Protein AF-A0A418W987-F1 (afdb_monomer_lite)

pLDDT: mean 73.94, std 22.17, range [19.48, 96.06]

Organism: NCBI:txid2320859

Foldseek 3Di:
DLVVVVVVCVVVVAQEFEAEADLVLCDVVVVQVSLCVRQVFDDPPDALVSSLCSRQNDDPPGAAGEYEYEACVSNLDPVSLCRVVSNLVVNVFSYWYKYWHQFDRPDDCVVLVVQVLKDWQALLNQQDDLVRLPVVDDPDDDPLLVVLSSLQSVLCRSVQVSSVVVVVVVVVVDGSNVCSVVDALPPPSNLVVLVVQLVQADPLLSVLLLLCLLPQFQDQVLSCLLPVDRRVVSLVSNVRRGSQWDQDPNGIDGRNSSSRSSPVVSCVVDVPSLLSSLQSQLVVCVVVVVLLSNLVSCVVSVNLQVSLVSCLVCVLVLVVDPPSLVSLLVSLVSGDPVSCLALSNLLSNLVSCLVVLNLVVSCVSLVDPVSNPHDQDPLSSLVSVLSSCLSVLVLVCVVVSVVVSLVVVVVVPPRDDPSVNCCVVPPVVVVSVVVNVVVVVVVPDDPPDDDDDDDDDDDDDDDDPPPDPDPPDPPDDDDDDDDDDDDDDDDDDDDDDDDDDDDTDDRTTIITRHDDD

Radius of gyration: 32.44 Å; chains: 1; bounding box: 86×60×90 Å

Sequence (517 aa):
MLGDARAALEMQGVPLAFLACEPDCADPEIFAERLRLATGAAPVPITPESVIAGLCGTGPNRQTAYLLIDDFHHADHKSQRQLIVESFHRANGSIRVLATARHRFRCGMGSLLIDGKMEEIGLAELAFTPSEARAQFPATLRPDEEKALDSIIRRADGWGAALAVVKRRLARGERLSEIAGAYSSTMREFTAYFEDALALVPPEMAELLLTIAPLEILAPDLVEAVTGRQAEFSLMRAVDACPFVTFDKGIFSIHPLFRTYLAAVARHRDPQMVDLVLLTAADWHESRHDWIAAASCRLRAGHGEAAARLLCRHADEIFAREGKSESLISMIQQLAPIISRSPENLFWISRSVVFHGDFGRAARLIDDPDTVSGGASPLRMQLINILLAFGFEEFDRVRQEGARWLVEAEDAAPSIGPRLRSHWRCRAWPSLIRSGRQRRSISHAPRRRRTTANISAPGSPSSPPCNRWKPACRWMPCASSSTFCRKSIQAPPSGRPSNSCGRPVSTTTVLSIGRQG

Structure (mmCIF, N/CA/C/O backbone):
data_AF-A0A418W987-F1
#
_entry.id   AF-A0A418W987-F1
#
loop_
_atom_site.group_PDB
_atom_site.id
_atom_site.type_symbol
_atom_site.label_atom_id
_atom_site.label_alt_id
_atom_site.label_comp_id
_atom_site.label_asym_id
_atom_site.label_entity_id
_atom_site.label_seq_id
_atom_site.pdbx_PDB_ins_code
_atom_site.Cartn_x
_atom_site.Cartn_y
_atom_site.Cartn_z
_atom_site.occupancy
_atom_site.B_iso_or_equiv
_atom_site.auth_seq_id
_atom_site.auth_comp_id
_atom_site.auth_asym_id
_atom_site.auth_atom_id
_atom_site.pdbx_PDB_model_num
ATOM 1 N N . MET A 1 1 ? 0.180 4.203 20.545 1.00 59.69 1 MET A N 1
ATOM 2 C CA . MET A 1 1 ? -0.821 5.262 20.291 1.00 59.69 1 MET A CA 1
ATOM 3 C C . MET A 1 1 ? -1.880 5.314 21.386 1.00 59.69 1 MET A C 1
ATOM 5 O O . MET A 1 1 ? -1.773 6.209 22.210 1.00 59.69 1 MET A O 1
ATOM 9 N N . LEU A 1 2 ? -2.835 4.373 21.485 1.00 74.00 2 LEU A N 1
ATOM 10 C CA . LEU A 1 2 ? -3.834 4.408 22.572 1.00 74.00 2 LEU A CA 1
ATOM 11 C C . LEU A 1 2 ? -3.217 4.327 23.975 1.00 74.00 2 LEU A C 1
ATOM 13 O O . LEU A 1 2 ? -3.641 5.050 24.867 1.00 74.00 2 LEU A O 1
ATOM 17 N N . GLY A 1 3 ? -2.177 3.508 24.160 1.00 72.94 3 GLY A N 1
ATOM 18 C CA . GLY A 1 3 ? -1.450 3.438 25.433 1.00 72.94 3 GLY A CA 1
ATOM 19 C C . GLY A 1 3 ? -0.751 4.749 25.822 1.00 72.94 3 GLY A C 1
ATOM 20 O O . GLY A 1 3 ? -0.719 5.098 26.997 1.00 72.94 3 GLY A O 1
ATOM 21 N N . ASP A 1 4 ? -0.243 5.507 24.847 1.00 72.62 4 ASP A N 1
ATOM 22 C CA . ASP A 1 4 ? 0.410 6.799 25.099 1.00 72.62 4 ASP A CA 1
ATOM 23 C C . ASP A 1 4 ? -0.632 7.887 25.398 1.00 72.62 4 ASP A C 1
ATOM 25 O O . ASP A 1 4 ? -0.448 8.685 26.314 1.00 72.62 4 ASP A O 1
ATOM 29 N N . ALA A 1 5 ? -1.761 7.876 24.677 1.00 76.62 5 ALA A N 1
ATOM 30 C CA . ALA A 1 5 ? -2.906 8.741 24.958 1.00 76.62 5 ALA A CA 1
ATOM 31 C C . ALA A 1 5 ? -3.478 8.466 26.356 1.00 76.62 5 ALA A C 1
ATOM 33 O O . ALA A 1 5 ? -3.727 9.401 27.112 1.00 76.62 5 ALA A O 1
ATOM 34 N N . ARG A 1 6 ? -3.608 7.187 26.726 1.00 83.50 6 ARG A N 1
ATOM 35 C CA . ARG A 1 6 ? -3.996 6.754 28.069 1.00 83.50 6 ARG A CA 1
ATOM 36 C C . ARG A 1 6 ? -3.052 7.322 29.125 1.00 83.50 6 ARG A C 1
ATOM 38 O O . ARG A 1 6 ? -3.522 7.987 30.038 1.00 83.50 6 ARG A O 1
ATOM 45 N N . ALA A 1 7 ? -1.742 7.125 28.974 1.00 83.06 7 ALA A N 1
ATOM 46 C CA . ALA A 1 7 ? -0.759 7.631 29.930 1.00 83.06 7 ALA A CA 1
ATOM 47 C C . ALA A 1 7 ? -0.788 9.168 30.040 1.00 83.06 7 ALA A C 1
ATOM 49 O O . ALA A 1 7 ? -0.696 9.715 31.136 1.00 83.06 7 ALA A O 1
ATOM 50 N N . ALA A 1 8 ? -0.951 9.879 28.920 1.00 83.56 8 ALA A N 1
ATOM 51 C CA . ALA A 1 8 ? -1.064 11.336 28.911 1.00 83.56 8 ALA A CA 1
ATOM 52 C C . ALA A 1 8 ? -2.325 11.836 29.636 1.00 83.56 8 ALA A C 1
ATOM 54 O O . ALA A 1 8 ? -2.242 12.784 30.415 1.00 83.56 8 ALA A O 1
ATOM 55 N N . LEU A 1 9 ? -3.472 11.189 29.411 1.00 84.19 9 LEU A N 1
ATOM 56 C CA . LEU A 1 9 ? -4.738 11.518 30.072 1.00 84.19 9 LEU A CA 1
ATOM 57 C C . LEU A 1 9 ? -4.713 11.164 31.568 1.00 84.19 9 LEU A C 1
ATOM 59 O O . LEU A 1 9 ? -5.177 11.959 32.385 1.00 84.19 9 LEU A O 1
ATOM 63 N N . GLU A 1 10 ? -4.106 10.029 31.936 1.00 83.69 10 GLU A N 1
ATOM 64 C CA . GLU A 1 10 ? -3.869 9.633 33.333 1.00 83.69 10 GLU A CA 1
ATOM 65 C C . GLU A 1 10 ? -3.004 10.674 34.061 1.00 83.69 10 GLU A C 1
ATOM 67 O O . GLU A 1 10 ? -3.353 11.100 35.160 1.00 83.69 10 GLU A O 1
ATOM 72 N N . MET A 1 11 ? -1.922 11.158 33.436 1.00 84.94 11 MET A N 1
ATOM 73 C CA . MET A 1 11 ? -1.076 12.217 34.012 1.00 84.94 11 MET A CA 1
ATOM 74 C C . MET A 1 11 ? -1.814 13.550 34.200 1.00 84.94 11 MET A C 1
ATOM 76 O O . MET A 1 11 ? -1.466 14.320 35.093 1.00 84.94 11 MET A O 1
ATOM 80 N N . GLN A 1 12 ? -2.820 13.835 33.372 1.00 83.88 12 GLN A N 1
ATOM 81 C CA . GLN A 1 12 ? -3.659 15.031 33.487 1.00 83.88 12 GLN A CA 1
ATOM 82 C C . GLN A 1 12 ? -4.792 14.872 34.516 1.00 83.88 12 GLN A C 1
ATOM 84 O O . GLN A 1 12 ? -5.531 15.826 34.751 1.00 83.88 12 GLN A O 1
ATOM 89 N N . GLY A 1 13 ? -4.937 13.691 35.132 1.00 81.69 13 GLY A N 1
ATOM 90 C CA . GLY A 1 13 ? -5.984 13.405 36.116 1.00 81.69 13 GLY A CA 1
ATOM 91 C C . GLY A 1 13 ? -7.393 13.366 35.522 1.00 81.69 13 GLY A C 1
ATOM 92 O O . GLY A 1 13 ? -8.368 13.553 36.247 1.00 81.69 13 GLY A O 1
ATOM 93 N N . VAL A 1 14 ? -7.511 13.160 34.209 1.00 84.00 14 VAL A N 1
ATOM 94 C CA . VAL A 1 14 ? -8.800 13.137 33.517 1.00 84.00 14 VAL A CA 1
ATOM 95 C C . VAL A 1 14 ? -9.471 11.774 33.729 1.00 84.00 14 VAL A C 1
ATOM 97 O O . VAL A 1 14 ? -8.804 10.752 33.544 1.00 84.00 14 VAL A O 1
ATOM 100 N N . PRO A 1 15 ? -10.775 11.713 34.068 1.00 86.56 15 PRO A N 1
ATOM 101 C CA . PRO A 1 15 ? -11.489 10.444 34.180 1.00 86.56 15 PRO A CA 1
ATOM 102 C C . PRO A 1 15 ? -11.415 9.659 32.868 1.00 86.56 15 PRO A C 1
ATOM 104 O O . PRO A 1 15 ? -11.775 10.182 31.809 1.00 86.56 15 PRO A O 1
ATOM 107 N N . LEU A 1 16 ? -10.958 8.407 32.919 1.00 89.94 16 LEU A N 1
ATOM 108 C CA . LEU A 1 16 ? -10.893 7.563 31.732 1.00 89.94 16 LEU A CA 1
ATOM 109 C C . LEU A 1 16 ? -11.170 6.093 32.022 1.00 89.94 16 LEU A C 1
ATOM 111 O O . LEU A 1 16 ? -10.827 5.585 33.087 1.00 89.94 16 LEU A O 1
ATOM 115 N N . ALA A 1 17 ? -11.732 5.411 31.028 1.00 91.75 17 ALA A N 1
ATOM 116 C CA . ALA A 1 17 ? -11.807 3.959 30.961 1.00 91.75 17 ALA A CA 1
ATOM 117 C C . ALA A 1 17 ? -11.057 3.456 29.731 1.00 91.75 17 ALA A C 1
ATOM 119 O O . ALA A 1 17 ? -11.081 4.084 28.671 1.00 91.75 17 ALA A O 1
ATOM 120 N N . PHE A 1 18 ? -10.432 2.291 29.871 1.00 92.00 18 PHE A N 1
ATOM 121 C CA . PHE A 1 18 ? -9.759 1.599 28.782 1.00 92.00 18 PHE A CA 1
ATOM 122 C C . PHE A 1 18 ? -10.374 0.212 28.595 1.00 92.00 18 PHE A C 1
ATOM 124 O O . PHE A 1 18 ? -10.369 -0.597 29.522 1.00 92.00 18 PHE A O 1
ATOM 131 N N . LEU A 1 19 ? -10.881 -0.052 27.396 1.00 92.69 19 LEU A N 1
ATOM 132 C CA . LEU A 1 19 ? -11.475 -1.317 26.988 1.00 92.69 19 LEU A CA 1
ATOM 133 C C . LEU A 1 19 ? -10.645 -1.909 25.849 1.00 92.69 19 LEU A C 1
ATOM 135 O O . LEU A 1 19 ? -10.651 -1.368 24.750 1.00 92.69 19 LEU A O 1
ATOM 139 N N . ALA A 1 20 ? -9.963 -3.025 26.093 1.00 92.25 20 ALA A N 1
ATOM 140 C CA . ALA A 1 20 ? -9.374 -3.827 25.024 1.00 92.25 20 ALA A CA 1
ATOM 141 C C . ALA A 1 20 ? -10.408 -4.846 24.535 1.00 92.25 20 ALA A C 1
ATOM 143 O O . ALA A 1 20 ? -10.941 -5.616 25.338 1.00 92.25 20 ALA A O 1
ATOM 144 N N . CYS A 1 21 ? -10.711 -4.836 23.238 1.00 91.06 21 CYS A N 1
ATOM 145 C CA . CYS A 1 21 ? -11.586 -5.830 22.635 1.00 91.06 21 CYS A CA 1
ATOM 146 C C . CYS A 1 21 ? -10.761 -7.013 22.128 1.00 91.06 21 CYS A C 1
ATOM 148 O O . CYS A 1 21 ? -9.796 -6.843 21.392 1.00 91.06 21 CYS A O 1
ATOM 150 N N . GLU A 1 22 ? -11.178 -8.215 22.499 1.00 91.06 22 GLU A N 1
ATOM 151 C CA . GLU A 1 22 ? -10.603 -9.482 22.045 1.00 91.06 22 GLU A CA 1
ATOM 152 C C . GLU A 1 22 ? -11.622 -10.209 21.148 1.00 91.06 22 GLU A C 1
ATOM 154 O O . GLU A 1 22 ? -1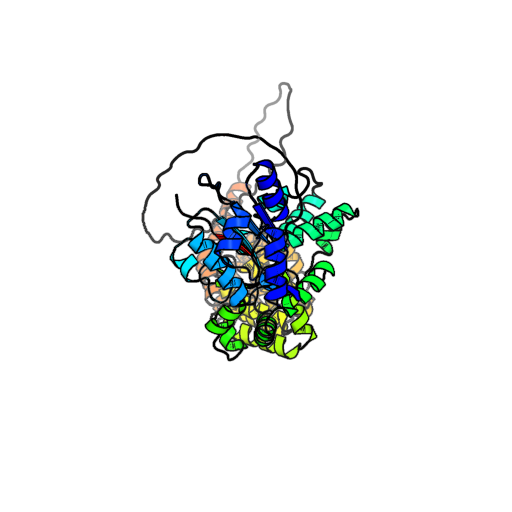2.792 -9.823 21.148 1.00 91.06 22 GLU A O 1
ATOM 159 N N . PRO A 1 23 ? -11.236 -11.237 20.367 1.00 88.62 23 PRO A N 1
ATOM 160 C CA . PRO A 1 23 ? -12.145 -11.907 19.426 1.00 88.62 23 PRO A CA 1
ATOM 161 C C . PRO A 1 23 ? -13.469 -12.424 20.018 1.00 88.62 23 PRO A C 1
ATOM 163 O O . PRO A 1 23 ? -14.472 -12.503 19.315 1.00 88.62 23 PRO A O 1
ATOM 166 N N . ASP A 1 24 ? -13.495 -12.755 21.304 1.00 92.12 24 ASP A N 1
ATOM 167 C CA . ASP A 1 24 ? -14.680 -13.165 22.065 1.00 92.12 24 ASP A CA 1
ATOM 168 C C . ASP A 1 24 ? -15.624 -11.996 22.427 1.00 92.12 24 ASP A C 1
ATOM 170 O O . ASP A 1 24 ? -16.787 -12.236 22.736 1.00 92.12 24 ASP A O 1
ATOM 174 N N . CYS A 1 25 ? -15.202 -10.729 22.291 1.00 91.44 25 CYS A N 1
ATOM 175 C CA . CYS A 1 25 ? -16.099 -9.561 22.330 1.00 91.44 25 CYS A CA 1
ATOM 176 C C . CYS A 1 25 ? -17.125 -9.534 21.180 1.00 91.44 25 CYS A C 1
ATOM 178 O O . CYS A 1 25 ? -18.000 -8.659 21.159 1.00 91.44 25 CYS A O 1
ATOM 180 N N . ALA A 1 26 ? -17.038 -10.470 20.228 1.00 89.12 26 ALA A N 1
ATOM 181 C CA . ALA A 1 26 ? -18.109 -10.713 19.270 1.00 89.12 26 ALA A CA 1
ATOM 182 C C . ALA A 1 26 ? -19.426 -11.059 19.993 1.00 89.12 26 ALA A C 1
ATOM 184 O O . ALA A 1 26 ? -20.503 -10.654 19.546 1.00 89.12 26 ALA A O 1
ATOM 185 N N . ASP A 1 27 ? -19.335 -11.734 21.144 1.00 91.75 27 ASP A N 1
ATOM 186 C CA . ASP A 1 27 ? -20.462 -11.975 22.037 1.00 91.75 27 ASP A CA 1
ATOM 187 C C . ASP A 1 27 ? -20.871 -10.670 22.762 1.00 91.75 27 ASP A C 1
ATOM 189 O O . ASP A 1 27 ? -20.053 -10.068 23.475 1.00 91.75 27 ASP A O 1
ATOM 193 N N . PRO A 1 28 ? -22.127 -10.202 22.604 1.00 90.25 28 PRO A N 1
ATOM 194 C CA . PRO A 1 28 ? -22.618 -9.004 23.277 1.00 90.25 28 PRO A CA 1
ATOM 195 C C . PRO A 1 28 ? -22.528 -9.056 24.806 1.00 90.25 28 PRO A C 1
ATOM 197 O O . PRO A 1 28 ? -22.327 -8.008 25.421 1.00 90.25 28 PRO A O 1
ATOM 200 N N . GLU A 1 29 ? -22.668 -10.232 25.423 1.00 91.06 29 GLU A N 1
ATOM 201 C CA . GLU A 1 29 ? -22.621 -10.383 26.881 1.00 91.06 29 GLU A CA 1
ATOM 202 C C . GLU A 1 29 ? -21.194 -10.217 27.406 1.00 91.06 29 GLU A C 1
ATOM 204 O O . GLU A 1 29 ? -20.968 -9.478 28.368 1.00 91.06 29 GLU A O 1
ATOM 209 N N . ILE A 1 30 ? -20.214 -10.819 26.722 1.00 92.75 30 ILE A N 1
ATOM 210 C CA . ILE A 1 30 ? -18.788 -10.676 27.052 1.00 92.75 30 ILE A CA 1
ATOM 211 C C . ILE A 1 30 ? -18.346 -9.222 26.864 1.00 92.75 30 ILE A C 1
ATOM 213 O O . ILE A 1 30 ? -17.673 -8.653 27.729 1.00 92.75 30 ILE A O 1
ATOM 217 N N . PHE A 1 31 ? -18.746 -8.593 25.754 1.00 93.62 31 PHE A N 1
ATOM 218 C CA . PHE A 1 31 ? -18.456 -7.181 25.513 1.00 93.62 31 PHE A CA 1
ATOM 219 C C . PHE A 1 31 ? -19.050 -6.284 26.599 1.00 93.62 31 PHE A C 1
ATOM 221 O O . PHE A 1 31 ? -18.355 -5.405 27.114 1.00 93.62 31 PHE A O 1
ATOM 228 N N . ALA A 1 32 ? -20.319 -6.507 26.957 1.00 91.06 32 ALA A N 1
ATOM 229 C CA . ALA A 1 32 ? -20.969 -5.763 28.021 1.00 91.06 32 ALA A CA 1
ATOM 230 C C . ALA A 1 32 ? -20.181 -5.927 29.325 1.00 91.06 32 ALA A C 1
ATOM 232 O O . ALA A 1 32 ? -19.742 -4.931 29.891 1.00 91.06 32 ALA A O 1
ATOM 233 N N . GLU A 1 33 ? -19.896 -7.150 29.766 1.00 91.56 33 GLU A N 1
ATOM 234 C CA . GLU A 1 33 ? -19.175 -7.373 31.022 1.00 91.56 33 GLU A CA 1
ATOM 235 C C . GLU A 1 33 ? -17.791 -6.701 31.046 1.00 91.56 33 GLU A C 1
ATOM 237 O O . GLU A 1 33 ? -17.440 -6.034 32.023 1.00 91.56 33 GLU A O 1
ATOM 242 N N . ARG A 1 34 ? -17.024 -6.763 29.950 1.00 93.69 34 ARG A N 1
ATOM 243 C CA . ARG A 1 34 ? -15.744 -6.039 29.857 1.00 93.69 34 ARG A CA 1
ATOM 244 C C . ARG A 1 34 ? -15.925 -4.522 29.909 1.00 93.69 34 ARG A C 1
ATOM 246 O O . ARG A 1 34 ? -15.167 -3.844 30.604 1.00 93.69 34 ARG A O 1
ATOM 253 N N . LEU A 1 35 ? -16.934 -3.979 29.226 1.00 92.75 35 LEU A N 1
ATOM 254 C CA . LEU A 1 35 ? -17.268 -2.555 29.301 1.00 92.75 35 LEU A CA 1
ATOM 255 C C . LEU A 1 35 ? -17.673 -2.158 30.729 1.00 92.75 35 LEU A C 1
ATOM 257 O O . LEU A 1 35 ? -17.289 -1.085 31.197 1.00 92.75 35 LEU A O 1
ATOM 261 N N . ARG A 1 36 ? -18.388 -3.026 31.454 1.00 91.81 36 ARG A N 1
ATOM 262 C CA . ARG A 1 36 ? -18.759 -2.825 32.862 1.00 91.81 36 ARG A CA 1
ATOM 263 C C . ARG A 1 36 ? -17.530 -2.668 33.739 1.00 91.81 36 ARG A C 1
ATOM 265 O O . ARG A 1 36 ? -17.429 -1.697 34.482 1.00 91.81 36 ARG A O 1
ATOM 272 N N . LEU A 1 37 ? -16.600 -3.614 33.625 1.00 90.75 37 LEU A N 1
ATOM 273 C CA . LEU A 1 37 ? -15.364 -3.637 34.400 1.00 90.75 37 LEU A CA 1
ATOM 274 C C . LEU A 1 37 ? -14.477 -2.433 34.070 1.00 90.75 37 LEU A C 1
ATOM 276 O O . LEU A 1 37 ? -13.922 -1.824 34.979 1.00 90.75 37 LEU A O 1
ATOM 280 N N . ALA A 1 38 ? -14.393 -2.052 32.793 1.00 91.25 38 ALA A N 1
ATOM 281 C CA . ALA A 1 38 ? -13.611 -0.899 32.357 1.00 91.25 38 ALA A CA 1
ATOM 282 C C . ALA A 1 38 ? -14.186 0.436 32.860 1.00 91.25 38 ALA A C 1
ATOM 284 O O . ALA A 1 38 ? -13.427 1.340 33.199 1.00 91.25 38 ALA A O 1
ATOM 285 N N . THR A 1 39 ? -15.515 0.572 32.895 1.00 89.50 39 THR A N 1
ATOM 286 C CA . THR A 1 39 ? -16.204 1.831 33.237 1.00 89.50 39 THR A CA 1
ATOM 287 C C . THR A 1 39 ? -16.628 1.929 34.700 1.00 89.50 39 THR A C 1
ATOM 289 O O . THR A 1 39 ? -17.010 3.007 35.140 1.00 89.50 39 THR A O 1
ATOM 292 N N . GLY A 1 40 ? -16.612 0.828 35.454 1.00 85.88 40 GLY A N 1
ATOM 293 C CA . GLY A 1 40 ? -17.170 0.773 36.807 1.00 85.88 40 GLY A CA 1
ATOM 294 C C . GLY A 1 40 ? -18.703 0.838 36.853 1.00 85.88 40 GLY A C 1
ATOM 295 O O . GLY A 1 40 ? -19.269 1.170 37.895 1.00 85.88 40 GLY A O 1
ATOM 296 N N . ALA A 1 41 ? -19.397 0.551 35.745 1.00 84.31 41 ALA A N 1
ATOM 297 C CA . ALA A 1 41 ? -20.858 0.572 35.694 1.00 84.31 41 ALA A CA 1
ATOM 298 C C . ALA A 1 41 ? -21.478 -0.483 36.641 1.00 84.31 41 ALA A C 1
ATOM 300 O O . ALA A 1 41 ? -21.044 -1.634 36.691 1.00 84.31 41 ALA A O 1
ATOM 301 N N . ALA A 1 42 ? -22.502 -0.091 37.406 1.00 76.06 42 ALA A N 1
ATOM 302 C CA . ALA A 1 42 ? -23.074 -0.926 38.469 1.00 76.06 42 ALA A CA 1
ATOM 303 C C . ALA A 1 42 ? -24.275 -1.812 38.059 1.00 76.06 42 ALA A C 1
ATOM 305 O O . ALA A 1 42 ? -24.286 -2.975 38.462 1.00 76.06 42 ALA A O 1
ATOM 306 N N . PRO A 1 43 ? -25.295 -1.349 37.304 1.00 73.19 43 PRO A N 1
ATOM 307 C CA . PRO A 1 43 ? -26.416 -2.219 36.941 1.00 73.19 43 PRO A CA 1
ATOM 308 C C . PRO A 1 43 ? -26.070 -3.185 35.791 1.00 73.19 43 PRO A C 1
ATOM 310 O O . PRO A 1 43 ? -25.372 -2.828 34.841 1.00 73.19 43 PRO A O 1
ATOM 313 N N . VAL A 1 44 ? -26.613 -4.404 35.888 1.00 71.38 44 VAL A N 1
ATOM 314 C CA . VAL A 1 44 ? -26.664 -5.431 34.833 1.00 71.38 44 VAL A CA 1
ATOM 315 C C . VAL A 1 44 ? -28.150 -5.676 34.509 1.00 71.38 44 VAL A C 1
ATOM 317 O O . VAL A 1 44 ? -28.920 -5.882 35.450 1.00 71.38 44 VAL A O 1
ATOM 320 N N . PRO A 1 45 ? -28.590 -5.658 33.235 1.00 80.19 45 PRO A N 1
ATOM 321 C CA . PRO A 1 45 ? -27.800 -5.435 32.025 1.00 80.19 45 PRO A CA 1
ATOM 322 C C . PRO A 1 45 ? -27.301 -3.989 31.916 1.00 80.19 45 PRO A C 1
ATOM 324 O O . PRO A 1 45 ? -27.898 -3.063 32.465 1.00 80.19 45 PRO A O 1
ATOM 327 N N . ILE A 1 46 ? -26.196 -3.807 31.196 1.00 87.69 46 ILE A N 1
ATOM 328 C CA . ILE A 1 46 ? -25.611 -2.483 30.973 1.00 87.69 46 ILE A CA 1
ATOM 329 C C . ILE A 1 46 ? -26.531 -1.651 30.096 1.00 87.69 46 ILE A C 1
ATOM 331 O O . ILE A 1 46 ? -26.993 -2.099 29.047 1.00 87.69 46 ILE A O 1
ATOM 335 N N . THR A 1 47 ? -26.734 -0.407 30.510 1.00 91.06 47 THR A N 1
ATOM 336 C CA . THR A 1 47 ? -27.468 0.601 29.755 1.00 91.06 47 THR A CA 1
ATOM 337 C C . THR A 1 47 ? -26.557 1.781 29.417 1.00 91.06 47 THR A C 1
ATOM 339 O O . THR A 1 47 ? -25.522 1.983 30.063 1.00 91.06 47 THR A O 1
ATOM 342 N N . PRO A 1 48 ? -26.929 2.618 28.436 1.00 89.38 48 PRO A N 1
ATOM 343 C CA . PRO A 1 48 ? -26.226 3.872 28.187 1.00 89.38 48 PRO A CA 1
ATOM 344 C C . PRO A 1 48 ? -26.055 4.733 29.450 1.00 89.38 48 PRO A C 1
ATOM 346 O O . PRO A 1 48 ? -24.978 5.264 29.709 1.00 89.38 48 PRO A O 1
ATOM 349 N N . GLU A 1 49 ? -27.089 4.820 30.291 1.00 89.12 49 GLU A N 1
ATOM 350 C CA . GLU A 1 49 ? -27.054 5.558 31.559 1.00 89.12 49 GLU A CA 1
ATOM 351 C C . GLU A 1 49 ? -26.006 5.005 32.519 1.00 89.12 49 GLU A C 1
ATOM 353 O O . GLU A 1 49 ? -25.321 5.780 33.187 1.00 89.12 49 GLU A O 1
ATOM 358 N N . SER A 1 50 ? -25.874 3.678 32.600 1.00 89.94 50 SER A N 1
ATOM 359 C CA . SER A 1 50 ? -24.930 3.052 33.519 1.00 89.94 50 SER A CA 1
ATOM 360 C C . SER A 1 50 ? -23.485 3.254 33.088 1.00 89.94 50 SER A C 1
ATOM 362 O O . SER A 1 50 ? -22.631 3.480 33.941 1.00 89.94 50 SER A O 1
ATOM 364 N N . VAL A 1 51 ? -23.222 3.228 31.777 1.00 89.38 51 VAL A N 1
ATOM 365 C CA . VAL A 1 51 ? -21.910 3.560 31.200 1.00 89.38 51 VAL A CA 1
ATOM 366 C C . VAL A 1 51 ? -21.538 5.004 31.540 1.00 89.38 51 VAL A C 1
ATOM 368 O O . VAL A 1 51 ? -20.436 5.262 32.023 1.00 89.38 51 VAL A O 1
ATOM 371 N N . ILE A 1 52 ? -22.472 5.944 31.362 1.00 88.69 52 ILE A N 1
ATOM 372 C CA . ILE A 1 52 ? -22.253 7.361 31.685 1.00 88.69 52 ILE A CA 1
ATOM 373 C C . ILE A 1 52 ? -22.020 7.561 33.183 1.00 88.69 52 ILE A C 1
ATOM 375 O O . ILE A 1 52 ? -21.117 8.299 33.575 1.00 88.69 52 ILE A O 1
ATOM 379 N N . ALA A 1 53 ? -22.825 6.914 34.026 1.00 87.56 53 ALA A N 1
ATOM 380 C CA . ALA A 1 53 ? -22.696 7.014 35.474 1.00 87.56 53 ALA A CA 1
ATOM 381 C C . ALA A 1 53 ? -21.362 6.443 35.978 1.00 87.56 53 ALA A C 1
ATOM 383 O O . ALA A 1 53 ? -20.762 7.047 36.864 1.00 87.56 53 ALA A O 1
ATOM 384 N N . GLY A 1 54 ? -20.890 5.332 35.401 1.00 87.50 54 GLY A N 1
ATOM 385 C CA . GLY A 1 54 ? -19.583 4.752 35.717 1.00 87.50 54 GLY A CA 1
ATOM 386 C C . GLY A 1 54 ? -18.423 5.670 35.318 1.00 87.50 54 GLY A C 1
ATOM 387 O O . GLY A 1 54 ? -17.555 5.962 36.134 1.00 87.50 54 GLY A O 1
ATOM 388 N N . LEU A 1 55 ? -18.455 6.207 34.093 1.00 86.69 55 LEU A N 1
ATOM 389 C CA . LEU A 1 55 ? -17.386 7.052 33.543 1.00 86.69 55 LEU A CA 1
ATOM 390 C C . LEU A 1 55 ? -17.296 8.446 34.172 1.00 86.69 55 LEU A C 1
ATOM 392 O O . LEU A 1 55 ? -16.205 8.936 34.453 1.00 86.69 55 LEU A O 1
ATOM 396 N N . CYS A 1 56 ? -18.436 9.118 34.338 1.00 83.12 56 CYS A N 1
ATOM 397 C CA . CYS A 1 56 ? -18.486 10.521 34.754 1.00 83.12 56 CYS A CA 1
ATOM 398 C C . CYS A 1 56 ? -18.835 10.700 36.240 1.00 83.12 56 CYS A C 1
ATOM 400 O O . CYS A 1 56 ? -18.815 11.826 36.740 1.00 83.12 56 CYS A O 1
ATOM 402 N N . GLY A 1 57 ? -19.230 9.632 36.939 1.00 74.50 57 GLY A N 1
ATOM 403 C CA . GLY A 1 57 ? -19.833 9.709 38.269 1.00 74.50 57 GLY A CA 1
ATOM 404 C C . GLY A 1 57 ? -21.269 10.261 38.264 1.00 74.50 57 GLY A C 1
ATOM 405 O O . GLY A 1 57 ? -21.847 10.617 37.231 1.00 74.50 57 GLY A O 1
ATOM 406 N N . THR A 1 58 ? -21.887 10.348 39.446 1.00 64.75 58 THR A N 1
ATOM 407 C CA . THR A 1 58 ? -23.305 10.735 39.634 1.00 64.75 58 THR A CA 1
ATOM 408 C C . THR A 1 58 ? -23.525 12.190 40.080 1.00 64.75 58 THR A C 1
ATOM 410 O O . THR A 1 58 ? -24.669 12.599 40.261 1.00 64.75 58 THR A O 1
ATOM 413 N N . GLY A 1 59 ? -22.464 12.990 40.245 1.00 59.09 59 GLY A N 1
ATOM 414 C CA . GLY A 1 59 ? -22.546 14.371 40.748 1.00 59.09 59 GLY A CA 1
ATOM 415 C C . GLY A 1 59 ? -22.804 15.453 39.679 1.00 59.09 59 GLY A C 1
ATOM 416 O O . GLY A 1 59 ? -22.654 15.190 38.489 1.00 59.09 59 GLY A O 1
ATOM 417 N N . PRO A 1 60 ? -23.149 16.693 40.082 1.00 51.50 60 PRO A N 1
ATOM 418 C CA . PRO A 1 60 ? -23.470 17.806 39.174 1.00 51.50 60 PRO A CA 1
ATOM 419 C C . PRO A 1 60 ? -22.252 18.469 38.498 1.00 51.50 60 PRO A C 1
ATOM 421 O O . PRO A 1 60 ? -22.428 19.205 37.533 1.00 51.50 60 PRO A O 1
ATOM 424 N N . ASN A 1 61 ? -21.024 18.210 38.966 1.00 57.38 61 ASN A N 1
ATOM 425 C CA . ASN A 1 61 ? -19.784 18.770 38.409 1.00 57.38 61 ASN A CA 1
ATOM 426 C C . ASN A 1 61 ? -19.019 17.714 37.587 1.00 57.38 61 ASN A C 1
ATOM 428 O O . ASN A 1 61 ? -17.916 17.304 37.951 1.00 57.38 61 ASN A O 1
ATOM 432 N N . ARG A 1 62 ? -19.653 17.197 36.525 1.00 65.94 62 ARG A N 1
ATOM 433 C CA . ARG A 1 62 ? -19.063 16.152 35.673 1.00 65.94 62 ARG A CA 1
ATOM 434 C C . ARG A 1 62 ? -17.947 16.735 34.815 1.00 65.94 62 ARG A C 1
ATOM 436 O O . ARG A 1 62 ? -18.208 17.500 33.890 1.00 65.94 62 ARG A O 1
ATOM 443 N N . GLN A 1 63 ? -16.714 16.336 35.104 1.00 71.38 63 GLN A N 1
ATOM 444 C CA . GLN A 1 63 ? -15.610 16.515 34.168 1.00 71.38 63 GLN A CA 1
ATOM 445 C C . GLN A 1 63 ? -15.820 15.616 32.945 1.00 71.38 63 GLN A C 1
ATOM 447 O O . GLN A 1 63 ? -16.433 14.550 33.039 1.00 71.38 63 GLN A O 1
ATOM 452 N N . THR A 1 64 ? -15.312 16.048 31.795 1.00 84.38 64 THR A N 1
ATOM 453 C CA . THR A 1 64 ? -15.333 15.244 30.572 1.00 84.38 64 THR A CA 1
ATOM 454 C C . THR A 1 64 ? -14.508 13.976 30.768 1.00 84.38 64 THR A C 1
ATOM 456 O O . THR A 1 64 ? -13.311 14.061 31.039 1.00 84.38 64 THR A O 1
ATOM 459 N N . ALA A 1 65 ? -15.139 12.815 30.602 1.00 88.38 65 ALA A N 1
ATOM 460 C CA . ALA A 1 65 ? -14.498 11.511 30.693 1.00 88.38 65 ALA A CA 1
ATOM 461 C C . ALA A 1 65 ? -14.094 10.983 29.309 1.00 88.38 65 ALA A C 1
ATOM 463 O O . ALA A 1 65 ? -14.735 11.299 28.304 1.00 88.38 65 ALA A O 1
ATOM 464 N N . TYR A 1 66 ? -13.055 10.153 29.253 1.00 90.38 66 TYR A N 1
ATOM 465 C CA . TYR A 1 66 ? -12.586 9.514 28.024 1.00 90.38 66 TYR A CA 1
ATOM 466 C C . TYR A 1 66 ? -12.848 8.009 28.055 1.00 90.38 66 TYR A C 1
ATOM 468 O O . TYR A 1 66 ? -12.456 7.318 28.990 1.00 90.38 66 TYR A O 1
ATOM 476 N N . LEU A 1 67 ? -13.473 7.483 27.008 1.00 91.56 67 LEU A N 1
ATOM 477 C CA . LEU A 1 67 ? -13.590 6.049 26.773 1.00 91.56 67 LEU A CA 1
ATOM 478 C C . LEU A 1 67 ? -12.636 5.660 25.645 1.00 91.56 67 LEU A C 1
ATOM 480 O O . LEU A 1 67 ? -12.858 6.011 24.487 1.00 91.56 67 LEU A O 1
ATOM 484 N N . LEU A 1 68 ? -11.567 4.955 25.998 1.00 92.69 68 LEU A N 1
ATOM 485 C CA . LEU A 1 68 ? -10.572 4.436 25.069 1.00 92.69 68 LEU A CA 1
ATOM 486 C C . LEU A 1 68 ? -10.928 2.983 24.734 1.00 92.69 68 LEU A C 1
ATOM 488 O O . LEU A 1 68 ? -10.934 2.143 25.630 1.00 92.69 68 LEU A O 1
ATOM 492 N N . ILE A 1 69 ? -11.221 2.685 23.470 1.00 92.38 69 ILE A N 1
ATOM 493 C CA . ILE A 1 69 ? -11.584 1.342 23.002 1.00 92.38 69 ILE A CA 1
ATOM 494 C C . ILE A 1 69 ? -10.518 0.858 22.023 1.00 92.38 69 ILE A C 1
ATOM 496 O O . ILE A 1 69 ? -10.395 1.397 20.925 1.00 92.38 69 ILE A O 1
ATOM 500 N N . ASP A 1 70 ? -9.752 -0.153 22.412 1.00 90.88 70 ASP A N 1
ATOM 501 C CA . ASP A 1 70 ? -8.763 -0.784 21.545 1.00 90.88 70 ASP A CA 1
ATOM 502 C C . ASP A 1 70 ? -9.370 -1.984 20.810 1.00 90.88 70 ASP A C 1
ATOM 504 O O . ASP A 1 70 ? -10.182 -2.722 21.371 1.00 90.88 70 ASP A O 1
ATOM 508 N N . ASP A 1 71 ? -8.981 -2.163 19.551 1.00 88.31 71 ASP A N 1
ATOM 509 C CA . ASP A 1 71 ? -9.374 -3.261 18.671 1.00 88.31 71 ASP A CA 1
ATOM 510 C C . ASP A 1 71 ? -10.901 -3.462 18.537 1.00 88.31 71 ASP A C 1
ATOM 512 O O . ASP A 1 71 ? -11.402 -4.578 18.405 1.00 88.31 71 ASP A O 1
ATOM 516 N N . PHE A 1 72 ? -11.665 -2.366 18.452 1.00 89.56 72 PHE A N 1
ATOM 517 C CA . PHE A 1 72 ? -13.136 -2.369 18.408 1.00 89.56 72 PHE A CA 1
ATOM 518 C C . PHE A 1 72 ? -13.738 -3.159 17.230 1.00 89.56 72 PHE A C 1
ATOM 520 O O . PHE A 1 72 ? -14.894 -3.568 17.280 1.00 89.56 72 PHE A O 1
ATOM 527 N N . HIS A 1 73 ? -12.943 -3.454 16.200 1.00 84.25 73 HIS A N 1
ATOM 528 C CA . HIS A 1 73 ? -13.304 -4.379 15.125 1.00 84.25 73 HIS A CA 1
ATOM 529 C C . HIS A 1 73 ? -13.728 -5.781 15.615 1.00 84.25 73 HIS A C 1
ATOM 531 O O . HIS A 1 73 ? -14.515 -6.436 14.935 1.00 84.25 73 HIS A O 1
ATOM 537 N N . HIS A 1 74 ? -13.277 -6.224 16.796 1.00 87.69 74 HIS A N 1
ATOM 538 C CA . HIS A 1 74 ? -13.735 -7.468 17.424 1.00 87.69 74 HIS A CA 1
ATOM 539 C C . HIS A 1 74 ? -15.135 -7.378 18.055 1.00 87.69 74 HIS A C 1
ATOM 541 O O . HIS A 1 74 ? -15.766 -8.404 18.280 1.00 87.69 74 HIS A O 1
ATOM 547 N N . ALA A 1 75 ? -15.637 -6.170 18.316 1.00 87.75 75 ALA A N 1
ATOM 548 C CA . ALA A 1 75 ? -16.956 -5.911 18.895 1.00 87.75 75 ALA A CA 1
ATOM 549 C C . ALA A 1 75 ? -17.871 -5.137 17.926 1.00 87.75 75 ALA A C 1
ATOM 551 O O . ALA A 1 75 ? -18.819 -4.470 18.341 1.00 87.75 75 ALA A O 1
ATOM 552 N N . ASP A 1 76 ? -17.602 -5.209 16.620 1.00 83.94 76 ASP A N 1
ATOM 553 C CA . ASP A 1 76 ? -18.285 -4.429 15.584 1.00 83.94 76 ASP A CA 1
ATOM 554 C C . ASP A 1 76 ? -19.634 -5.052 15.159 1.00 83.94 76 ASP A C 1
ATOM 556 O O . ASP A 1 76 ? -19.941 -5.251 13.978 1.00 83.94 76 ASP A O 1
ATOM 560 N N . HIS A 1 77 ? -20.494 -5.341 16.134 1.00 87.06 77 HIS A N 1
ATOM 561 C CA . HIS A 1 77 ? -21.876 -5.776 15.926 1.00 87.06 77 HIS A CA 1
ATOM 562 C C . HIS A 1 77 ? -22.868 -4.655 16.273 1.00 87.06 77 HIS A C 1
ATOM 564 O O . HIS A 1 77 ? -22.555 -3.699 16.986 1.00 87.06 77 HIS A O 1
ATOM 570 N N . LYS A 1 78 ? -24.091 -4.742 15.728 1.00 86.62 78 LYS A N 1
ATOM 571 C CA . LYS A 1 78 ? -25.087 -3.656 15.803 1.00 86.62 78 LYS A CA 1
ATOM 572 C C . LYS A 1 78 ? -25.396 -3.240 17.247 1.00 86.62 78 LYS A C 1
ATOM 574 O O . LYS A 1 78 ? -25.432 -2.046 17.519 1.00 86.62 78 LYS A O 1
ATOM 579 N N . SER A 1 79 ? -25.596 -4.201 18.147 1.00 89.00 79 SER A N 1
ATOM 580 C CA . SER A 1 79 ? -25.909 -3.965 19.565 1.00 89.00 79 SER A CA 1
ATOM 581 C C . SER A 1 79 ? -24.785 -3.239 20.304 1.00 89.00 79 SER A C 1
ATOM 583 O O . SER A 1 79 ? -25.041 -2.253 20.988 1.00 89.00 79 SER A O 1
ATOM 585 N N . GLN A 1 80 ? -23.541 -3.681 20.122 1.00 90.69 80 GLN A N 1
ATOM 586 C CA . GLN A 1 80 ? -22.357 -3.103 20.752 1.00 90.69 80 GLN A CA 1
ATOM 587 C C . GLN A 1 80 ? -22.125 -1.670 20.255 1.00 90.69 80 GLN A C 1
ATOM 589 O O . GLN A 1 80 ? -21.971 -0.755 21.064 1.00 90.69 80 GLN A O 1
ATOM 594 N N . ARG A 1 81 ? -22.197 -1.440 18.933 1.00 88.81 81 ARG A N 1
ATOM 595 C CA . ARG A 1 81 ? -22.133 -0.083 18.362 1.00 88.81 81 ARG A CA 1
ATOM 596 C C . ARG A 1 81 ? -23.233 0.816 18.913 1.00 88.81 81 ARG A C 1
ATOM 598 O O . ARG A 1 81 ? -22.949 1.934 19.329 1.00 88.81 81 ARG A O 1
ATOM 605 N N . GLN A 1 82 ? -24.473 0.330 18.931 1.00 88.94 82 GLN A N 1
ATOM 606 C CA . GLN A 1 82 ? -25.619 1.097 19.409 1.00 88.94 82 GLN A CA 1
ATOM 607 C C . GLN A 1 82 ? -25.455 1.495 20.880 1.00 88.94 82 GLN A C 1
ATOM 609 O O . GLN A 1 82 ? -25.695 2.651 21.211 1.00 88.94 82 GLN A O 1
ATOM 614 N N . LEU A 1 83 ? -24.958 0.599 21.736 1.00 90.12 83 LEU A N 1
ATOM 615 C CA . LEU A 1 83 ? -24.674 0.911 23.137 1.00 90.12 83 LEU A CA 1
ATOM 616 C C . LEU A 1 83 ? -23.666 2.064 23.279 1.00 90.12 83 LEU A C 1
ATOM 618 O O . LEU A 1 83 ? -23.912 3.002 24.039 1.00 90.12 83 LEU A O 1
ATOM 622 N N . ILE A 1 84 ? -22.557 2.036 22.532 1.00 90.19 84 ILE A N 1
ATOM 623 C CA . ILE A 1 84 ? -21.536 3.096 22.578 1.00 90.19 84 ILE A CA 1
ATOM 624 C C . ILE A 1 84 ? -22.082 4.421 22.030 1.00 90.19 84 ILE A C 1
ATOM 626 O O . ILE A 1 84 ? -21.934 5.465 22.668 1.00 90.19 84 ILE A O 1
ATOM 630 N N . VAL A 1 85 ? -22.758 4.382 20.881 1.00 88.62 85 VAL A N 1
ATOM 631 C CA . VAL A 1 85 ? -23.329 5.566 20.222 1.00 88.62 85 VAL A CA 1
ATOM 632 C C . VAL A 1 85 ? -24.427 6.207 21.078 1.00 88.62 85 VAL A C 1
ATOM 634 O O . VAL A 1 85 ? -24.441 7.426 21.251 1.00 88.62 85 VAL A O 1
ATOM 637 N N . GLU A 1 86 ? -25.320 5.413 21.672 1.00 89.19 86 GLU A N 1
ATOM 638 C CA . GLU A 1 86 ? -26.357 5.923 22.574 1.00 89.19 86 GLU A CA 1
ATOM 639 C C . GLU A 1 86 ? -25.761 6.511 23.855 1.00 89.19 86 GLU A C 1
ATOM 641 O O . GLU A 1 86 ? -26.198 7.579 24.287 1.00 89.19 86 GLU A O 1
ATOM 646 N N . SER A 1 87 ? -24.733 5.873 24.426 1.00 89.12 87 SER A N 1
ATOM 647 C CA . SER A 1 87 ? -24.002 6.407 25.587 1.00 89.12 87 SER A CA 1
ATOM 648 C C . SER A 1 87 ? -23.396 7.772 25.269 1.00 89.12 87 SER A C 1
ATOM 650 O O . SER A 1 87 ? -23.551 8.719 26.037 1.00 89.12 87 SER A O 1
ATOM 652 N N . PHE A 1 88 ? -22.765 7.906 24.102 1.00 88.69 88 PHE A N 1
ATOM 653 C CA . PHE A 1 88 ? -22.199 9.170 23.645 1.00 88.69 88 PHE A CA 1
ATOM 654 C C . PHE A 1 88 ? -23.269 10.259 23.454 1.00 88.69 88 PHE A C 1
ATOM 656 O O . PHE A 1 88 ? -23.111 11.379 23.948 1.00 88.69 88 PHE A O 1
ATOM 663 N N . HIS A 1 89 ? -24.382 9.941 22.784 1.00 86.12 89 HIS A N 1
ATOM 664 C CA . HIS A 1 89 ? -25.472 10.895 22.578 1.00 86.12 89 HIS A CA 1
ATOM 665 C C . HIS A 1 89 ? -26.098 11.356 23.900 1.00 86.12 89 HIS A C 1
ATOM 667 O O . HIS A 1 89 ? -26.283 12.559 24.098 1.00 86.12 89 HIS A O 1
ATOM 673 N N . ARG A 1 90 ? -26.389 10.426 24.821 1.00 88.19 90 ARG A N 1
ATOM 674 C CA . ARG A 1 90 ? -27.005 10.739 26.122 1.00 88.19 90 ARG A CA 1
ATOM 675 C C . ARG A 1 90 ? -26.044 11.452 27.076 1.00 88.19 90 ARG A C 1
ATOM 677 O O . ARG A 1 90 ? -26.495 12.238 27.904 1.00 88.19 90 ARG A O 1
ATOM 684 N N . ALA A 1 91 ? -24.731 11.258 26.927 1.00 85.56 91 ALA A N 1
ATOM 685 C CA . ALA A 1 91 ? -23.724 11.989 27.695 1.00 85.56 91 ALA A CA 1
ATOM 686 C C . ALA A 1 91 ? -23.666 13.488 27.364 1.00 85.56 91 ALA A C 1
ATOM 688 O O . ALA A 1 91 ? -23.094 14.249 28.138 1.00 85.56 91 ALA A O 1
ATOM 689 N N . ASN A 1 92 ? -24.211 13.916 26.217 1.00 84.38 92 ASN A N 1
ATOM 690 C CA . ASN A 1 92 ? -24.309 15.320 25.798 1.00 84.38 92 ASN A CA 1
ATOM 691 C C . ASN A 1 92 ? -22.998 16.129 25.964 1.00 84.38 92 ASN A C 1
ATOM 693 O O . ASN A 1 92 ? -23.004 17.298 26.351 1.00 84.38 92 ASN A O 1
ATOM 697 N N . GLY A 1 93 ? -21.856 15.507 25.655 1.00 82.88 93 GLY A N 1
ATOM 698 C CA . GLY A 1 93 ? -20.528 16.127 25.736 1.00 82.88 93 GLY A CA 1
ATOM 699 C C . GLY A 1 93 ? -19.724 15.808 27.000 1.00 82.88 93 GLY A C 1
ATOM 700 O O . GLY A 1 93 ? -18.555 16.179 27.059 1.00 82.88 93 GLY A O 1
ATOM 701 N N . SER A 1 94 ? -20.290 15.083 27.970 1.00 86.31 94 SER A N 1
ATOM 702 C CA . SER A 1 94 ? -19.546 14.603 29.145 1.00 86.31 94 SER A CA 1
ATOM 703 C C . SER A 1 94 ? -18.633 13.407 28.854 1.00 86.31 94 SER A C 1
ATOM 705 O O . SER A 1 94 ? -17.811 13.071 29.699 1.00 86.31 94 SER A O 1
ATOM 707 N N . ILE A 1 95 ? -18.746 12.773 27.681 1.00 88.62 95 ILE A N 1
ATOM 708 C CA . ILE A 1 95 ? -17.884 11.661 27.257 1.00 88.62 95 ILE A CA 1
ATOM 709 C C . ILE A 1 95 ? -17.242 11.991 25.911 1.00 88.62 95 ILE A C 1
ATOM 711 O O . ILE A 1 95 ? -17.910 12.480 24.998 1.00 88.62 95 ILE A O 1
ATOM 715 N N . ARG A 1 96 ? -15.955 11.672 25.785 1.00 89.12 96 ARG A N 1
ATOM 716 C CA . ARG A 1 96 ? -15.216 11.585 24.523 1.00 89.12 96 ARG A CA 1
ATOM 717 C C . ARG A 1 96 ? -14.822 10.137 24.285 1.00 89.12 96 ARG A C 1
ATOM 719 O O . ARG A 1 96 ? -14.364 9.470 25.207 1.00 89.12 96 ARG A O 1
ATOM 726 N N . VAL A 1 97 ? -15.000 9.651 23.064 1.00 89.25 97 VAL A N 1
ATOM 727 C CA . VAL A 1 97 ? -14.665 8.265 22.714 1.00 89.25 97 VAL A CA 1
ATOM 728 C C . VAL A 1 97 ? -13.500 8.278 21.740 1.00 89.25 97 VAL A C 1
ATOM 730 O O . VAL A 1 97 ? -13.536 9.006 20.748 1.00 89.25 97 VAL A O 1
ATOM 733 N N . LEU A 1 98 ? -12.482 7.475 22.043 1.00 90.44 98 LEU A N 1
ATOM 734 C CA . LEU A 1 98 ? -11.361 7.200 21.158 1.00 90.44 98 LEU A CA 1
ATOM 735 C C . LEU A 1 98 ? -11.345 5.703 20.869 1.00 90.44 98 LEU A C 1
ATOM 737 O O . LEU A 1 98 ? -11.081 4.917 21.775 1.00 90.44 98 LEU A O 1
ATOM 741 N N . ALA A 1 99 ? -11.639 5.306 19.636 1.00 88.69 99 ALA A N 1
ATOM 742 C CA . ALA A 1 99 ? -11.687 3.895 19.259 1.00 88.69 99 ALA A CA 1
ATOM 743 C C . ALA A 1 99 ? -10.646 3.564 18.189 1.00 88.69 99 ALA A C 1
ATOM 745 O O . ALA A 1 99 ? -10.384 4.392 17.316 1.00 88.69 99 ALA A O 1
ATOM 746 N N . THR A 1 100 ? -10.081 2.357 18.246 1.00 88.56 100 THR A N 1
ATOM 747 C CA . THR A 1 100 ? -9.204 1.802 17.208 1.00 88.56 100 THR A CA 1
ATOM 748 C C . THR A 1 100 ? -9.886 0.641 16.504 1.00 88.56 100 THR A C 1
ATOM 750 O O . THR A 1 100 ? -10.573 -0.171 17.123 1.00 88.56 100 THR A O 1
ATOM 753 N N . ALA A 1 101 ? -9.717 0.549 15.190 1.00 83.69 101 ALA A N 1
ATOM 754 C CA . ALA A 1 101 ? -10.196 -0.581 14.404 1.00 83.69 101 ALA A CA 1
ATOM 755 C C . ALA A 1 101 ? -9.281 -0.853 13.211 1.00 83.69 101 ALA A C 1
ATOM 757 O O . ALA A 1 101 ? -8.466 -0.010 12.825 1.00 83.69 101 ALA A O 1
ATOM 758 N N . ARG A 1 102 ? -9.427 -2.056 12.644 1.00 77.50 102 ARG A N 1
ATOM 759 C CA . ARG A 1 102 ? -8.710 -2.502 11.442 1.00 77.50 102 ARG A CA 1
ATOM 760 C C . ARG A 1 102 ? -9.505 -2.308 10.151 1.00 77.50 102 ARG A C 1
ATOM 762 O O . ARG A 1 102 ? -8.923 -2.391 9.077 1.00 77.50 102 ARG A O 1
ATOM 769 N N . HIS A 1 103 ? -10.804 -2.038 10.241 1.00 72.81 103 HIS A N 1
ATOM 770 C CA . HIS A 1 103 ? -11.677 -1.742 9.10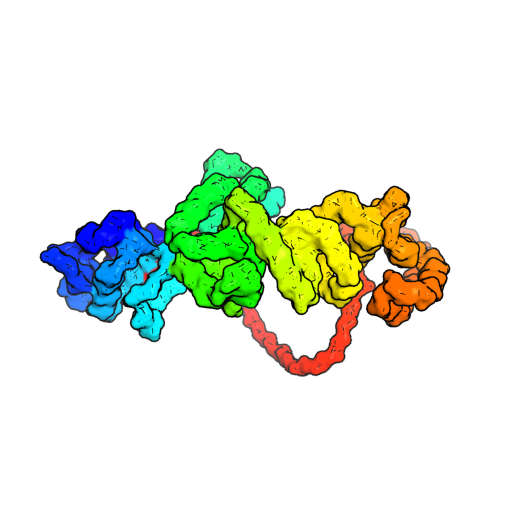5 1.00 72.81 103 HIS A CA 1
ATOM 771 C C . HIS A 1 103 ? -12.607 -0.577 9.443 1.00 72.81 103 HIS A C 1
ATOM 773 O O . HIS A 1 103 ? -12.846 -0.287 10.617 1.00 72.81 103 HIS A O 1
ATOM 779 N N . ARG A 1 104 ? -13.136 0.090 8.411 1.00 74.81 104 ARG A N 1
ATOM 780 C CA . ARG A 1 104 ? -14.130 1.153 8.591 1.00 74.81 104 ARG A CA 1
ATOM 781 C C . ARG A 1 104 ? -15.448 0.583 9.090 1.00 74.81 104 ARG A C 1
ATOM 783 O O . ARG A 1 104 ? -15.911 -0.461 8.628 1.00 74.81 104 ARG A O 1
ATOM 790 N N . PHE A 1 105 ? -16.093 1.303 9.995 1.00 73.81 105 PHE A N 1
ATOM 791 C CA . PHE A 1 105 ? -17.367 0.884 10.557 1.00 73.81 105 PHE A CA 1
ATOM 792 C C . PHE A 1 105 ? -18.483 1.019 9.526 1.00 73.81 105 PHE A C 1
ATOM 794 O O . PHE A 1 105 ? -18.837 2.111 9.091 1.00 73.81 105 PHE A O 1
ATOM 801 N N . ARG A 1 106 ? -19.068 -0.116 9.142 1.00 62.00 106 ARG A N 1
ATOM 802 C CA . ARG A 1 106 ? -19.929 -0.195 7.951 1.00 62.00 106 ARG A CA 1
ATOM 803 C C . ARG A 1 106 ? -21.329 0.393 8.138 1.00 62.00 106 ARG A C 1
ATOM 805 O O . ARG A 1 106 ? -22.009 0.665 7.155 1.00 62.00 106 ARG A O 1
ATOM 812 N N . CYS A 1 107 ? -21.814 0.538 9.374 1.00 61.59 107 CYS A N 1
ATOM 813 C CA . CYS A 1 107 ? -23.151 1.082 9.639 1.00 61.59 107 CYS A CA 1
ATOM 814 C C . CYS A 1 107 ? -23.338 1.550 11.090 1.00 61.59 107 CYS A C 1
ATOM 816 O O . CYS A 1 107 ? -22.667 1.080 12.002 1.00 61.59 107 CYS A O 1
ATOM 818 N N . GLY A 1 108 ? -24.312 2.435 11.322 1.00 68.25 108 GLY A N 1
ATOM 819 C CA . GLY A 1 108 ? -24.727 2.850 12.672 1.00 68.25 108 GLY A CA 1
ATOM 820 C C . GLY A 1 108 ? -24.002 4.069 13.248 1.00 68.25 108 GLY A C 1
ATOM 821 O O . GLY A 1 108 ? -24.314 4.460 14.364 1.00 68.25 108 GLY A O 1
ATOM 822 N N . MET A 1 109 ? -23.088 4.690 12.493 1.00 76.06 109 MET A N 1
ATOM 823 C CA . MET A 1 109 ? -22.389 5.920 12.905 1.00 76.06 109 MET A CA 1
ATOM 824 C C . MET A 1 109 ? -22.560 7.100 11.934 1.00 76.06 109 MET A C 1
ATOM 826 O O . MET A 1 109 ? -22.015 8.175 12.160 1.00 76.06 109 MET A O 1
ATOM 830 N N . GLY A 1 110 ? -23.373 6.943 10.882 1.00 75.75 110 GLY A N 1
ATOM 831 C CA . GLY A 1 110 ? -23.591 7.992 9.877 1.00 75.75 110 GLY A CA 1
ATOM 832 C C . GLY A 1 110 ? -24.165 9.293 10.450 1.00 75.75 110 GLY A C 1
ATOM 833 O O . GLY A 1 110 ? -23.782 10.370 10.006 1.00 75.75 110 GLY A O 1
ATOM 834 N N . SER A 1 111 ? -25.016 9.216 11.479 1.00 79.31 111 SER A N 1
ATOM 835 C CA . SER A 1 111 ? -25.521 10.406 12.180 1.00 79.31 111 SER A CA 1
ATOM 836 C C . SER A 1 111 ? -24.404 11.190 12.872 1.00 79.31 111 SER A C 1
ATOM 838 O O . SER A 1 111 ? -24.414 12.414 12.844 1.00 79.31 111 SER A O 1
ATOM 840 N N . LEU A 1 112 ? -23.414 10.504 13.453 1.00 82.56 112 LEU A N 1
ATOM 841 C CA . LEU A 1 112 ? -22.280 11.148 14.115 1.00 82.56 112 LEU A CA 1
ATOM 842 C C . LEU A 1 112 ? -21.361 11.855 13.116 1.00 82.56 112 LEU A C 1
ATOM 844 O O . LEU A 1 112 ? -20.858 12.933 13.426 1.00 82.56 112 LEU A O 1
ATOM 848 N N . LEU A 1 113 ? -21.175 11.271 11.929 1.00 80.44 113 LEU A N 1
ATOM 849 C CA . LEU A 1 113 ? -20.413 11.883 10.840 1.00 80.44 113 LEU A CA 1
ATOM 850 C C . LEU A 1 113 ? -21.111 13.141 10.301 1.00 80.44 113 LEU A C 1
ATOM 852 O O . LEU A 1 113 ? -20.477 14.186 10.193 1.00 80.44 113 LEU A O 1
ATOM 856 N N . ILE A 1 114 ? -22.419 13.066 10.014 1.00 81.56 114 ILE A N 1
ATOM 857 C CA . ILE A 1 114 ? -23.203 14.212 9.509 1.00 81.56 114 ILE A CA 1
ATOM 858 C C . ILE A 1 114 ? -23.229 15.354 10.530 1.00 81.56 114 ILE A C 1
ATOM 860 O O . ILE A 1 114 ? -23.075 16.516 10.162 1.00 81.56 114 ILE A O 1
ATOM 864 N N . ASP A 1 115 ? -23.371 15.026 11.814 1.00 82.62 115 ASP A N 1
ATOM 865 C CA . ASP A 1 115 ? -23.373 16.007 12.899 1.00 82.62 115 ASP A CA 1
ATOM 866 C C . ASP A 1 115 ? -21.976 16.593 13.198 1.00 82.62 115 ASP A C 1
ATOM 868 O O . ASP A 1 115 ? -21.846 17.413 14.111 1.00 82.62 115 ASP A O 1
ATOM 872 N N . GLY A 1 116 ? -20.918 16.145 12.506 1.00 82.94 116 GLY A N 1
ATOM 873 C CA . GLY A 1 116 ? -19.534 16.548 12.778 1.00 82.94 116 GLY A CA 1
ATOM 874 C C . GLY A 1 116 ? -19.053 16.160 14.181 1.00 82.94 116 GLY A C 1
ATOM 875 O O . GLY A 1 116 ? -18.197 16.828 14.756 1.00 82.94 116 GLY A O 1
ATOM 876 N N . LYS A 1 117 ? -19.649 15.119 14.773 1.00 84.25 117 LYS A N 1
ATOM 877 C CA . LYS A 1 117 ? -19.327 14.614 16.117 1.00 84.25 117 LYS A CA 1
ATOM 878 C C . LYS A 1 117 ? -18.302 13.492 16.087 1.00 84.25 117 LYS A C 1
ATOM 880 O O . LYS A 1 117 ? -17.808 13.139 17.148 1.00 84.25 117 LYS A O 1
ATOM 885 N N . MET A 1 118 ? -18.017 12.935 14.915 1.00 85.38 118 MET A N 1
ATOM 886 C CA . MET A 1 118 ? -17.076 11.848 14.693 1.00 85.38 118 MET A CA 1
ATOM 887 C C . MET A 1 118 ? -16.116 12.222 13.569 1.00 85.38 118 MET A C 1
ATOM 889 O O . MET A 1 118 ? -16.540 12.680 12.512 1.00 85.38 118 MET A O 1
ATOM 893 N N . GLU A 1 119 ? -14.837 11.968 13.804 1.00 84.88 119 GLU A N 1
ATOM 894 C CA . GLU A 1 119 ? -13.763 12.099 12.832 1.00 84.88 119 GLU A CA 1
ATOM 895 C C . GLU A 1 119 ? -13.043 10.756 12.703 1.00 84.88 119 GLU A C 1
ATOM 897 O O . GLU A 1 119 ? -12.708 10.121 13.708 1.00 84.88 119 GLU A O 1
ATOM 902 N N . GLU A 1 120 ? -12.832 10.316 11.464 1.00 82.56 120 GLU A N 1
ATOM 903 C CA . GLU A 1 120 ? -12.058 9.118 11.149 1.00 82.56 120 GLU A CA 1
ATOM 904 C C . GLU A 1 120 ? -10.659 9.517 10.689 1.00 82.56 120 GLU A C 1
ATOM 906 O O . GLU A 1 120 ? -10.506 10.243 9.710 1.00 82.56 120 GLU A O 1
ATOM 911 N N . ILE A 1 121 ? -9.640 8.989 11.361 1.00 83.44 121 ILE A N 1
ATOM 912 C CA . ILE A 1 121 ? -8.244 9.123 10.948 1.00 83.44 121 ILE A CA 1
ATOM 913 C C . ILE A 1 121 ? -7.818 7.790 10.334 1.00 83.44 121 ILE A C 1
ATOM 915 O O . ILE A 1 121 ? -7.767 6.769 11.027 1.00 83.44 121 ILE A O 1
ATOM 919 N N . GLY A 1 122 ? -7.564 7.783 9.029 1.00 77.38 122 GLY A N 1
ATOM 920 C CA . GLY A 1 122 ? -7.179 6.601 8.272 1.00 77.38 122 GLY A CA 1
ATOM 921 C C . GLY A 1 122 ? -5.672 6.350 8.254 1.00 77.38 122 GLY A C 1
ATOM 922 O O . GLY A 1 122 ? -4.864 7.030 8.889 1.00 77.38 122 GLY A O 1
ATOM 923 N N . LEU A 1 123 ? -5.283 5.320 7.495 1.00 77.00 123 LEU A N 1
ATOM 924 C CA . LEU A 1 123 ? -3.881 4.938 7.327 1.00 77.00 123 LEU A CA 1
ATOM 925 C C . LEU A 1 123 ? -3.051 6.063 6.689 1.00 77.00 123 LEU A C 1
ATOM 927 O O . LEU A 1 123 ? -1.896 6.239 7.063 1.00 77.00 123 LEU A O 1
ATOM 931 N N . ALA A 1 124 ? -3.628 6.801 5.737 1.00 76.19 124 ALA A N 1
ATOM 932 C CA . ALA A 1 124 ? -2.936 7.873 5.027 1.00 76.19 124 ALA A CA 1
ATOM 933 C C . ALA A 1 124 ? -2.634 9.060 5.951 1.00 76.19 124 ALA A C 1
ATOM 935 O O . ALA A 1 124 ? -1.539 9.613 5.901 1.00 76.19 124 ALA A O 1
ATOM 936 N N . GLU A 1 125 ? -3.569 9.416 6.831 1.00 81.75 125 GLU A N 1
ATOM 937 C CA . GLU A 1 125 ? -3.410 10.499 7.801 1.00 81.75 125 GLU A CA 1
ATOM 938 C C . GLU A 1 125 ? -2.433 10.133 8.928 1.00 81.75 125 GLU A C 1
ATOM 940 O O . GLU A 1 125 ? -1.763 11.007 9.474 1.00 81.75 125 GLU A O 1
ATOM 945 N N . LEU A 1 126 ? -2.318 8.844 9.265 1.00 83.38 126 LEU A N 1
ATOM 946 C CA . LEU A 1 126 ? -1.338 8.340 10.235 1.00 83.38 126 LEU A CA 1
ATOM 947 C C . LEU A 1 126 ? 0.023 7.995 9.637 1.00 83.38 126 LEU A C 1
ATOM 949 O O . LEU A 1 126 ? 0.945 7.642 10.382 1.00 83.38 126 LEU A O 1
ATOM 953 N N . ALA A 1 127 ? 0.156 8.040 8.314 1.00 85.44 127 ALA A N 1
ATOM 954 C CA . ALA A 1 127 ? 1.420 7.771 7.662 1.00 85.44 127 ALA A CA 1
ATOM 955 C C . ALA A 1 127 ? 2.429 8.844 8.079 1.00 85.44 127 ALA A C 1
ATOM 957 O O . ALA A 1 127 ? 2.209 10.042 7.908 1.00 85.44 127 ALA A O 1
ATOM 958 N N . PHE A 1 128 ? 3.565 8.407 8.620 1.00 88.88 128 PHE A N 1
ATOM 959 C CA . PHE A 1 128 ? 4.643 9.315 8.969 1.00 88.88 128 PHE A CA 1
ATOM 960 C C . PHE A 1 128 ? 5.124 10.061 7.728 1.00 88.88 128 PHE A C 1
ATOM 962 O O . PHE A 1 128 ? 5.490 9.455 6.717 1.00 88.88 128 PHE A O 1
ATOM 969 N N . THR A 1 129 ? 5.247 11.379 7.845 1.00 91.38 129 THR A N 1
ATOM 970 C CA . THR A 1 129 ? 5.992 12.163 6.862 1.00 91.38 129 THR A CA 1
ATOM 971 C C . THR A 1 129 ? 7.455 11.700 6.820 1.00 91.38 129 THR A C 1
ATOM 973 O O . THR A 1 129 ? 7.976 11.191 7.820 1.00 91.38 129 THR A O 1
ATOM 976 N N . PRO A 1 130 ? 8.191 11.921 5.713 1.00 91.19 130 PRO A N 1
ATOM 977 C CA . PRO A 1 130 ? 9.610 11.567 5.645 1.00 91.19 130 PRO A CA 1
ATOM 978 C C . PRO A 1 130 ? 10.439 12.162 6.795 1.00 91.19 130 PRO A C 1
ATOM 980 O O . PRO A 1 130 ? 11.333 11.503 7.326 1.00 91.19 130 PRO A O 1
ATOM 983 N N . SER A 1 131 ? 10.109 13.383 7.227 1.00 91.56 131 SER A N 1
ATOM 984 C CA . SER A 1 131 ? 10.722 14.045 8.383 1.00 91.56 131 SER A CA 1
ATOM 985 C C . SER A 1 131 ? 10.435 13.337 9.704 1.00 91.56 131 SER A C 1
ATOM 987 O O . SER A 1 131 ? 11.361 13.110 10.483 1.00 91.56 131 SER A O 1
ATOM 989 N N . GLU A 1 132 ? 9.182 12.966 9.967 1.00 92.75 132 GLU A N 1
ATOM 990 C CA . GLU A 1 132 ? 8.823 12.266 11.204 1.00 92.75 132 GLU A CA 1
ATOM 991 C C . GLU A 1 132 ? 9.400 10.854 11.215 1.00 92.75 132 GLU A C 1
ATOM 993 O O . GLU A 1 132 ? 9.938 10.428 12.235 1.00 92.75 132 GLU A O 1
ATOM 998 N N . ALA A 1 133 ? 9.372 10.159 10.073 1.00 92.69 133 ALA A N 1
ATOM 999 C CA . ALA A 1 133 ? 9.988 8.853 9.895 1.00 92.69 133 ALA A CA 1
ATOM 1000 C C . ALA A 1 133 ? 11.500 8.910 10.154 1.00 92.69 133 ALA A C 1
ATOM 1002 O O . ALA A 1 133 ? 12.024 8.061 10.869 1.00 92.69 133 ALA A O 1
ATOM 1003 N N . ARG A 1 134 ? 12.211 9.930 9.650 1.00 92.19 134 ARG A N 1
ATOM 1004 C CA . ARG A 1 134 ? 13.647 10.134 9.925 1.00 92.19 134 ARG A CA 1
ATOM 1005 C C . ARG A 1 134 ? 13.905 10.421 11.402 1.00 92.19 134 ARG A C 1
ATOM 1007 O O . ARG A 1 134 ? 14.865 9.884 11.952 1.00 92.19 134 ARG A O 1
ATOM 1014 N N . ALA A 1 135 ? 13.038 11.207 12.044 1.00 92.31 135 ALA A N 1
ATOM 1015 C CA . ALA A 1 135 ? 13.123 11.533 13.469 1.00 92.31 135 ALA A CA 1
ATOM 1016 C C . ALA A 1 135 ? 12.935 10.310 14.386 1.00 92.31 135 ALA A C 1
ATOM 1018 O O . ALA A 1 135 ? 13.300 10.354 15.560 1.00 92.31 135 ALA A O 1
ATOM 1019 N N . GLN A 1 136 ? 12.416 9.198 13.857 1.00 89.31 136 GLN A N 1
ATOM 1020 C CA . GLN A 1 136 ? 12.346 7.931 14.578 1.00 89.31 136 GLN A CA 1
ATOM 1021 C C . GLN A 1 136 ? 13.714 7.245 14.761 1.00 89.31 136 GLN A C 1
ATOM 1023 O O . GLN A 1 136 ? 13.796 6.291 15.537 1.00 89.31 136 GLN A O 1
ATOM 1028 N N . PHE A 1 137 ? 14.767 7.693 14.072 1.00 91.06 137 PHE A N 1
ATOM 1029 C CA . PHE A 1 137 ? 16.106 7.095 14.084 1.00 91.06 137 PHE A CA 1
ATOM 1030 C C . PHE A 1 137 ? 17.160 8.092 14.598 1.00 91.06 137 PHE A C 1
ATOM 1032 O O . PHE A 1 137 ? 16.890 9.294 14.642 1.00 91.06 137 PHE A O 1
ATOM 1039 N N . PRO A 1 138 ? 18.366 7.631 14.989 1.00 87.38 138 PRO A N 1
ATOM 1040 C CA . PRO A 1 138 ? 19.432 8.520 15.442 1.00 87.38 138 PRO A CA 1
ATOM 1041 C C . PRO A 1 138 ? 19.730 9.648 14.445 1.00 87.38 138 PRO A C 1
ATOM 1043 O O . PRO A 1 138 ? 19.761 9.444 13.226 1.00 87.38 138 PRO A O 1
ATOM 1046 N N . ALA A 1 139 ? 19.977 10.846 14.982 1.00 82.94 139 ALA A N 1
ATOM 1047 C CA . ALA A 1 139 ? 20.284 12.030 14.182 1.00 82.94 139 ALA A CA 1
ATOM 1048 C C . ALA A 1 139 ? 21.620 11.892 13.433 1.00 82.94 139 ALA A C 1
ATOM 1050 O O . ALA A 1 139 ? 21.754 12.381 12.315 1.00 82.94 139 ALA A O 1
ATOM 1051 N N . THR A 1 140 ? 22.581 11.185 14.029 1.00 85.31 140 THR A N 1
ATOM 1052 C CA . THR A 1 140 ? 23.910 10.966 13.457 1.00 85.31 140 THR A CA 1
ATOM 1053 C C . THR A 1 140 ? 24.021 9.527 12.969 1.00 85.31 140 THR A C 1
ATOM 1055 O O . THR A 1 140 ? 23.970 8.596 13.770 1.00 85.31 140 THR A O 1
ATOM 1058 N N . LEU A 1 141 ? 24.177 9.355 11.657 1.00 87.94 141 LEU A N 1
ATOM 1059 C CA . LEU A 1 141 ? 24.411 8.073 10.988 1.00 87.94 141 LEU A CA 1
ATOM 1060 C C . LEU A 1 141 ? 25.622 8.203 10.064 1.00 87.94 141 LEU A C 1
ATOM 1062 O O . LEU A 1 141 ? 25.978 9.308 9.649 1.00 87.94 141 LEU A O 1
ATOM 1066 N N . ARG A 1 142 ? 26.263 7.082 9.732 1.00 87.50 142 ARG A N 1
ATOM 1067 C CA . ARG A 1 142 ? 27.313 7.074 8.706 1.00 87.50 142 ARG A CA 1
ATOM 1068 C C . ARG A 1 142 ? 26.690 7.286 7.311 1.00 87.50 142 ARG A C 1
ATOM 1070 O O . ARG A 1 142 ? 25.518 6.961 7.121 1.00 87.50 142 ARG A O 1
ATOM 1077 N N . PRO A 1 143 ? 27.432 7.795 6.308 1.00 86.06 143 PRO A N 1
ATOM 1078 C CA . PRO A 1 143 ? 26.861 8.088 4.986 1.00 86.06 143 PRO A CA 1
ATOM 1079 C C . PRO A 1 143 ? 26.230 6.881 4.265 1.00 86.06 143 PRO A C 1
ATOM 1081 O O . PRO A 1 143 ? 25.288 7.038 3.490 1.00 86.06 143 PRO A O 1
ATOM 1084 N N . ASP A 1 144 ? 26.749 5.671 4.489 1.00 87.00 144 ASP A N 1
ATOM 1085 C CA . ASP A 1 144 ? 26.180 4.416 3.983 1.00 87.00 144 ASP A CA 1
ATOM 1086 C C . ASP A 1 144 ? 24.849 4.072 4.664 1.00 87.00 144 ASP A C 1
ATOM 1088 O O . ASP A 1 144 ? 23.893 3.655 4.008 1.00 87.00 144 ASP A O 1
ATOM 1092 N N . GLU A 1 145 ? 24.768 4.303 5.971 1.00 89.50 145 GLU A N 1
ATOM 1093 C CA . GLU A 1 145 ? 23.571 4.086 6.782 1.00 89.50 145 GLU A CA 1
ATOM 1094 C C . GLU A 1 145 ? 22.478 5.108 6.486 1.00 89.50 145 GLU A C 1
ATOM 1096 O O . GLU A 1 145 ? 21.301 4.760 6.497 1.00 89.50 145 GLU A O 1
ATOM 1101 N N . GLU A 1 146 ? 22.853 6.345 6.166 1.00 90.31 146 GLU A N 1
ATOM 1102 C CA . GLU A 1 146 ? 21.912 7.385 5.761 1.00 90.31 146 GLU A CA 1
ATOM 1103 C C . GLU A 1 146 ? 21.216 7.024 4.445 1.00 90.31 146 GLU A C 1
ATOM 1105 O O . GLU A 1 146 ? 19.989 7.002 4.383 1.00 90.31 146 GLU A O 1
ATOM 1110 N N . LYS A 1 147 ? 21.977 6.592 3.429 1.00 90.38 147 LYS A N 1
ATOM 1111 C CA . LYS A 1 147 ? 21.397 6.091 2.170 1.00 90.38 147 LYS A CA 1
ATOM 1112 C C . LYS A 1 147 ? 20.494 4.876 2.385 1.00 90.38 147 LYS A C 1
ATOM 1114 O O . LYS A 1 147 ? 19.455 4.749 1.733 1.00 90.38 147 LYS A O 1
ATOM 1119 N N . ALA A 1 148 ? 20.897 3.965 3.271 1.00 91.69 148 ALA A N 1
ATOM 1120 C CA . ALA A 1 148 ? 20.103 2.791 3.612 1.00 91.69 148 ALA A CA 1
ATOM 1121 C C . ALA A 1 148 ? 18.786 3.187 4.299 1.00 91.69 148 ALA A C 1
ATOM 1123 O O . ALA A 1 148 ? 17.726 2.680 3.928 1.00 91.69 148 ALA A O 1
ATOM 1124 N N . LEU A 1 149 ? 18.837 4.135 5.237 1.00 92.06 149 LEU A N 1
ATOM 1125 C CA . LEU A 1 149 ? 17.661 4.647 5.926 1.00 92.06 149 LEU A CA 1
ATOM 1126 C C . LEU A 1 149 ? 16.721 5.400 4.982 1.00 92.06 149 LEU A C 1
ATOM 1128 O O . LEU A 1 149 ? 15.523 5.140 5.010 1.00 92.06 149 LEU A O 1
ATOM 1132 N N . ASP A 1 150 ? 17.236 6.255 4.101 1.00 91.75 150 ASP A N 1
ATOM 1133 C CA . ASP A 1 150 ? 16.421 6.945 3.093 1.00 91.75 150 ASP A CA 1
ATOM 1134 C C . ASP A 1 150 ? 15.708 5.946 2.173 1.00 91.75 150 ASP A C 1
ATOM 1136 O O . ASP A 1 150 ? 14.543 6.122 1.808 1.00 91.75 150 ASP A O 1
ATOM 1140 N N . SER A 1 151 ? 16.392 4.852 1.819 1.00 90.81 151 SER A N 1
ATOM 1141 C CA . SER A 1 151 ? 15.790 3.750 1.070 1.00 90.81 151 SER A CA 1
ATOM 1142 C C . SER A 1 151 ? 14.668 3.069 1.853 1.00 90.81 151 SER A C 1
ATOM 1144 O O . SER A 1 151 ? 13.604 2.819 1.290 1.00 90.81 151 SER A O 1
ATOM 1146 N N . ILE A 1 152 ? 14.868 2.803 3.145 1.00 91.44 152 ILE A N 1
ATOM 1147 C CA . ILE A 1 152 ? 13.846 2.222 4.024 1.00 91.44 152 ILE A CA 1
ATOM 1148 C C . ILE A 1 152 ? 12.651 3.166 4.168 1.00 91.44 152 ILE A C 1
ATOM 1150 O O . ILE A 1 152 ? 11.531 2.723 3.965 1.00 91.44 152 ILE A O 1
ATOM 1154 N N . ILE A 1 153 ? 12.864 4.452 4.467 1.00 91.56 153 ILE A N 1
ATOM 1155 C CA . ILE A 1 153 ? 11.792 5.444 4.653 1.00 91.56 153 ILE A CA 1
ATOM 1156 C C . ILE A 1 153 ? 10.936 5.542 3.391 1.00 91.56 153 ILE A C 1
ATOM 1158 O O . ILE A 1 153 ? 9.713 5.458 3.471 1.00 91.56 153 ILE A O 1
ATOM 1162 N N . ARG A 1 154 ? 11.574 5.630 2.217 1.00 89.38 154 ARG A N 1
ATOM 1163 C CA . ARG A 1 154 ? 10.867 5.654 0.930 1.00 89.38 154 ARG A CA 1
ATOM 1164 C C . ARG A 1 154 ? 10.023 4.398 0.706 1.00 89.38 154 ARG A C 1
ATOM 1166 O O . ARG A 1 154 ? 8.958 4.481 0.114 1.00 89.38 154 ARG A O 1
ATOM 1173 N N . ARG A 1 155 ? 10.507 3.229 1.129 1.00 86.94 155 ARG A N 1
ATOM 1174 C CA . ARG A 1 155 ? 9.825 1.940 0.914 1.00 86.94 155 ARG A CA 1
ATOM 1175 C C . ARG A 1 155 ? 8.791 1.612 1.986 1.00 86.94 155 ARG A C 1
ATOM 1177 O O . ARG A 1 155 ? 7.886 0.834 1.711 1.00 86.94 155 ARG A O 1
ATOM 1184 N N . ALA A 1 156 ? 8.951 2.166 3.183 1.00 87.12 156 ALA A N 1
ATOM 1185 C CA . ALA A 1 156 ? 7.976 2.099 4.258 1.00 87.12 156 ALA A CA 1
ATOM 1186 C C . ALA A 1 156 ? 6.740 2.943 3.937 1.00 87.12 156 ALA A C 1
ATOM 1188 O O . ALA A 1 156 ? 5.682 2.644 4.470 1.00 87.12 156 ALA A O 1
ATOM 1189 N N . ASP A 1 157 ? 6.887 3.973 3.094 1.00 86.25 157 ASP A N 1
ATOM 1190 C CA . ASP A 1 157 ? 5.802 4.862 2.657 1.00 86.25 157 ASP A CA 1
ATOM 1191 C C . ASP A 1 157 ? 5.012 5.442 3.846 1.00 86.25 157 ASP A C 1
ATOM 1193 O O . ASP A 1 157 ? 3.788 5.447 3.896 1.00 86.25 157 ASP A O 1
ATOM 1197 N N . GLY A 1 158 ? 5.749 5.845 4.888 1.00 85.38 158 GLY A N 1
ATOM 1198 C CA . GLY A 1 158 ? 5.185 6.371 6.134 1.00 85.38 158 GLY A CA 1
ATOM 1199 C C . GLY A 1 158 ? 4.572 5.325 7.073 1.00 85.38 158 GLY A C 1
ATOM 1200 O O . GLY A 1 158 ? 4.192 5.664 8.194 1.00 85.38 158 GLY A O 1
ATOM 1201 N N . TRP A 1 159 ? 4.523 4.043 6.701 1.00 88.00 159 TRP A N 1
ATOM 1202 C CA . TRP A 1 159 ? 3.903 3.011 7.529 1.00 88.00 159 TRP A CA 1
ATOM 1203 C C . TRP A 1 159 ? 4.693 2.739 8.821 1.00 88.00 159 TRP A C 1
ATOM 1205 O O . TRP A 1 159 ? 5.782 2.151 8.826 1.00 88.00 159 TRP A O 1
ATOM 1215 N N . GLY A 1 160 ? 4.119 3.146 9.957 1.00 85.31 160 GLY A N 1
ATOM 1216 C CA . GLY A 1 160 ? 4.765 3.081 11.271 1.00 85.31 160 GLY A CA 1
ATOM 1217 C C . GLY A 1 160 ? 5.172 1.674 11.716 1.00 85.31 160 GLY A C 1
ATOM 1218 O O . GLY A 1 160 ? 6.258 1.501 12.276 1.00 85.31 160 GLY A O 1
ATOM 1219 N N . ALA A 1 161 ? 4.362 0.655 11.413 1.00 83.56 161 ALA A N 1
ATOM 1220 C CA . ALA A 1 161 ? 4.694 -0.732 11.738 1.00 83.56 161 ALA A CA 1
ATOM 1221 C C . ALA A 1 161 ? 5.922 -1.223 10.953 1.00 83.56 161 ALA A C 1
ATOM 1223 O O . ALA A 1 161 ? 6.787 -1.900 11.514 1.00 83.56 161 ALA A O 1
ATOM 1224 N N . ALA A 1 162 ? 6.067 -0.798 9.695 1.00 86.94 162 ALA A N 1
ATOM 1225 C CA . ALA A 1 162 ? 7.250 -1.080 8.887 1.00 86.94 162 ALA A CA 1
ATOM 1226 C C . ALA A 1 162 ? 8.526 -0.517 9.528 1.00 86.94 162 ALA A C 1
ATOM 1228 O O . ALA A 1 162 ? 9.543 -1.208 9.620 1.00 86.94 162 ALA A O 1
ATOM 1229 N N . LEU A 1 163 ? 8.464 0.723 10.021 1.00 89.62 163 LEU A N 1
ATOM 1230 C CA . LEU A 1 163 ? 9.577 1.364 10.726 1.00 89.62 163 LEU A CA 1
ATOM 1231 C C . LEU A 1 163 ? 9.857 0.700 12.084 1.00 89.62 163 LEU A C 1
ATOM 1233 O O . LEU A 1 163 ? 11.015 0.582 12.488 1.00 89.62 163 LEU A O 1
ATOM 1237 N N . ALA A 1 164 ? 8.823 0.223 12.782 1.00 88.06 164 ALA A N 1
ATOM 1238 C CA . ALA A 1 164 ? 8.972 -0.502 14.041 1.00 88.06 164 ALA A CA 1
ATOM 1239 C C . ALA A 1 164 ? 9.711 -1.841 13.863 1.00 88.06 164 ALA A C 1
ATOM 1241 O O . ALA A 1 164 ? 10.547 -2.188 14.702 1.00 88.06 164 ALA A O 1
ATOM 1242 N N . VAL A 1 165 ? 9.470 -2.559 12.759 1.00 88.31 165 VAL A N 1
ATOM 1243 C CA . VAL A 1 165 ? 10.240 -3.764 12.401 1.00 88.31 165 VAL A CA 1
ATOM 1244 C C . VAL A 1 165 ? 11.718 -3.422 12.219 1.00 88.31 165 VAL A C 1
ATOM 1246 O O . VAL A 1 165 ? 12.573 -4.093 12.799 1.00 88.31 165 VAL A O 1
ATOM 1249 N N . VAL A 1 166 ? 12.031 -2.332 11.509 1.00 90.69 166 VAL A N 1
ATOM 1250 C CA . VAL A 1 166 ? 13.422 -1.873 11.342 1.00 90.69 166 VAL A CA 1
ATOM 1251 C C . VAL A 1 166 ? 14.064 -1.560 12.690 1.00 90.69 166 VAL A C 1
ATOM 1253 O O . VAL A 1 166 ? 15.141 -2.074 12.981 1.00 90.69 166 VAL A O 1
ATOM 1256 N N . LYS A 1 167 ? 13.392 -0.797 13.559 1.00 90.12 167 LYS A N 1
ATOM 1257 C CA . LYS A 1 167 ? 13.891 -0.506 14.915 1.00 90.12 167 LYS A CA 1
ATOM 1258 C C . LYS A 1 167 ? 14.177 -1.769 15.721 1.00 90.12 167 LYS A C 1
ATOM 1260 O O . LYS A 1 167 ? 15.196 -1.841 16.402 1.00 90.12 167 LYS A O 1
ATOM 1265 N N . ARG A 1 168 ? 13.294 -2.767 15.647 1.00 89.25 168 ARG A N 1
ATOM 1266 C CA . ARG A 1 168 ? 13.461 -4.036 16.364 1.00 89.25 168 ARG A CA 1
ATOM 1267 C C . ARG A 1 168 ? 14.676 -4.818 15.861 1.00 89.25 168 ARG A C 1
ATOM 1269 O O . ARG A 1 168 ? 15.383 -5.398 16.677 1.00 89.25 168 ARG A O 1
ATOM 1276 N N . ARG A 1 169 ? 14.938 -4.819 14.551 1.00 89.19 169 ARG A N 1
ATOM 1277 C CA . ARG A 1 169 ? 16.133 -5.448 13.961 1.00 89.19 169 ARG A CA 1
ATOM 1278 C C . ARG A 1 169 ? 17.420 -4.714 14.339 1.00 89.19 169 ARG A C 1
ATOM 1280 O O . ARG A 1 169 ? 18.379 -5.354 14.755 1.00 89.19 169 ARG A O 1
ATOM 1287 N N . LEU A 1 170 ? 17.406 -3.379 14.340 1.00 89.88 170 LEU A N 1
ATOM 1288 C CA . LEU A 1 170 ? 18.528 -2.579 14.852 1.00 89.88 170 LEU A CA 1
ATOM 1289 C C . LEU A 1 170 ? 18.821 -2.877 16.328 1.00 89.88 170 LEU A C 1
ATOM 1291 O O . LEU A 1 170 ? 19.975 -3.046 16.705 1.00 89.88 170 LEU A O 1
ATOM 1295 N N . ALA A 1 171 ? 17.783 -3.012 17.159 1.00 88.88 171 ALA A N 1
ATOM 1296 C CA . ALA A 1 171 ? 17.938 -3.378 18.568 1.00 88.88 171 ALA A CA 1
ATOM 1297 C C . ALA A 1 171 ? 18.533 -4.787 18.775 1.00 88.88 171 ALA A C 1
ATOM 1299 O O . ALA A 1 171 ? 19.065 -5.069 19.844 1.00 88.88 171 ALA A O 1
ATOM 1300 N N . ARG A 1 172 ? 18.471 -5.661 17.760 1.00 90.12 172 ARG A N 1
ATOM 1301 C CA . ARG A 1 172 ? 19.119 -6.985 17.744 1.00 90.12 172 ARG A CA 1
ATOM 1302 C C . ARG A 1 172 ? 20.562 -6.950 17.220 1.00 90.12 172 ARG A C 1
ATOM 1304 O O . ARG A 1 172 ? 21.197 -7.996 17.162 1.00 90.12 172 ARG A O 1
ATOM 1311 N N . GLY A 1 173 ? 21.082 -5.773 16.865 1.00 88.94 173 GLY A N 1
ATOM 1312 C CA . GLY A 1 173 ? 22.467 -5.573 16.429 1.00 88.94 173 GLY A CA 1
ATOM 1313 C C . GLY A 1 173 ? 22.696 -5.619 14.915 1.00 88.94 173 GLY A C 1
ATOM 1314 O O . GLY A 1 173 ? 23.845 -5.579 14.484 1.00 88.94 173 GLY A O 1
ATOM 1315 N N . GLU A 1 174 ? 21.640 -5.690 14.103 1.00 89.44 174 GLU A N 1
ATOM 1316 C CA . GLU A 1 174 ? 21.758 -5.665 12.639 1.00 89.44 174 GLU A CA 1
ATOM 1317 C C . GLU A 1 174 ? 22.100 -4.267 12.107 1.00 89.44 174 GLU A C 1
ATOM 1319 O O . GLU A 1 174 ? 21.752 -3.252 12.718 1.00 89.44 174 GLU A O 1
ATOM 1324 N N . ARG A 1 175 ? 22.742 -4.190 10.934 1.00 88.81 175 ARG A N 1
ATOM 1325 C CA . ARG A 1 175 ? 23.077 -2.903 10.301 1.00 88.81 175 ARG A CA 1
ATOM 1326 C C . ARG A 1 175 ? 21.955 -2.405 9.394 1.00 88.81 175 ARG A C 1
ATOM 1328 O O . ARG A 1 175 ? 21.278 -3.181 8.725 1.00 88.81 175 ARG A O 1
ATOM 1335 N N . LEU A 1 176 ? 21.812 -1.081 9.277 1.00 89.81 176 LEU A N 1
ATOM 1336 C CA . LEU A 1 176 ? 20.822 -0.464 8.380 1.00 89.81 176 LEU A CA 1
ATOM 1337 C C . LEU A 1 176 ? 20.985 -0.905 6.920 1.00 89.81 176 LEU A C 1
ATOM 1339 O O . LEU A 1 176 ? 19.987 -1.100 6.235 1.00 89.81 176 LEU A O 1
ATOM 1343 N N . SER A 1 177 ? 22.219 -1.088 6.445 1.00 87.44 177 SER A N 1
ATOM 1344 C CA . SER A 1 177 ? 22.500 -1.553 5.082 1.00 87.44 177 SER A CA 1
ATOM 1345 C C . SER A 1 177 ? 22.007 -2.982 4.825 1.00 87.44 177 SER A C 1
ATOM 1347 O O . SER A 1 177 ? 21.430 -3.244 3.771 1.00 87.44 177 SER A O 1
ATOM 1349 N N . GLU A 1 178 ? 22.172 -3.883 5.795 1.00 87.00 178 GLU A N 1
ATOM 1350 C CA . GLU A 1 178 ? 21.678 -5.266 5.741 1.00 87.00 178 GLU A CA 1
ATOM 1351 C C . GLU A 1 178 ? 20.149 -5.290 5.741 1.00 87.00 178 GLU A C 1
ATOM 1353 O O . GLU A 1 178 ? 19.527 -5.932 4.891 1.00 87.00 178 GLU A O 1
ATOM 1358 N N . ILE A 1 179 ? 19.536 -4.513 6.642 1.00 87.19 179 ILE A N 1
ATOM 1359 C CA . ILE A 1 179 ? 18.081 -4.383 6.711 1.00 87.19 179 ILE A CA 1
ATOM 1360 C C . ILE A 1 179 ? 17.544 -3.794 5.409 1.00 87.19 179 ILE A C 1
ATOM 1362 O O . ILE A 1 179 ? 16.582 -4.330 4.880 1.00 87.19 179 ILE A O 1
ATOM 1366 N N . ALA A 1 180 ? 18.156 -2.740 4.861 1.00 87.12 180 ALA A N 1
ATOM 1367 C CA . ALA A 1 180 ? 17.725 -2.110 3.613 1.00 87.12 180 ALA A CA 1
ATOM 1368 C C . ALA A 1 180 ? 17.828 -3.057 2.407 1.00 87.12 180 ALA A C 1
ATOM 1370 O O . ALA A 1 180 ? 16.948 -3.031 1.543 1.00 87.12 180 ALA A O 1
ATOM 1371 N N . GLY A 1 181 ? 18.871 -3.896 2.363 1.00 83.44 181 GLY A N 1
ATOM 1372 C CA . GLY A 1 181 ? 19.048 -4.929 1.340 1.00 83.44 181 GLY A CA 1
ATOM 1373 C C . GLY A 1 181 ? 17.993 -6.034 1.424 1.00 83.44 181 GLY A C 1
ATOM 1374 O O . GLY A 1 181 ? 17.457 -6.446 0.400 1.00 83.44 181 GLY A O 1
ATOM 1375 N N . ALA A 1 182 ? 17.639 -6.460 2.639 1.00 79.88 182 ALA A N 1
ATOM 1376 C CA . ALA A 1 182 ? 16.585 -7.447 2.874 1.00 79.88 182 ALA A CA 1
ATOM 1377 C C . ALA A 1 182 ? 15.167 -6.846 2.867 1.00 79.88 182 ALA A C 1
ATOM 1379 O O . ALA A 1 182 ? 14.187 -7.591 2.798 1.00 79.88 182 ALA A O 1
ATOM 1380 N N . TYR A 1 183 ? 15.040 -5.516 2.969 1.00 77.94 183 TYR A N 1
ATOM 1381 C CA . TYR A 1 183 ? 13.760 -4.814 3.038 1.00 77.94 183 TYR A CA 1
ATOM 1382 C C . TYR A 1 183 ? 12.955 -5.199 1.821 1.00 77.94 183 TYR A C 1
ATOM 1384 O O . TYR A 1 183 ? 13.421 -5.054 0.699 1.00 77.94 183 TYR A O 1
ATOM 1392 N N . SER A 1 184 ? 11.799 -5.802 2.028 1.00 75.69 184 SER A N 1
ATOM 1393 C CA . SER A 1 184 ? 10.948 -6.331 0.968 1.00 75.69 184 SER A CA 1
ATOM 1394 C C . SER A 1 184 ? 9.658 -6.819 1.600 1.00 75.69 184 SER A C 1
ATOM 1396 O O . SER A 1 184 ? 9.641 -7.184 2.773 1.00 75.69 184 SER A O 1
ATOM 1398 N N . SER A 1 185 ? 8.581 -6.861 0.820 1.00 66.12 185 SER A N 1
ATOM 1399 C CA . SER A 1 185 ? 7.312 -7.443 1.262 1.00 66.12 185 SER A CA 1
ATOM 1400 C C . SER A 1 185 ? 7.421 -8.932 1.616 1.00 66.12 185 SER A C 1
ATOM 1402 O O . SER A 1 185 ? 6.533 -9.452 2.275 1.00 66.12 185 SER A O 1
ATOM 1404 N N . THR A 1 186 ? 8.506 -9.602 1.211 1.00 66.19 186 THR A N 1
ATOM 1405 C CA . THR A 1 186 ? 8.816 -11.005 1.521 1.00 66.19 186 THR A CA 1
ATOM 1406 C C . THR A 1 186 ? 9.598 -11.180 2.825 1.00 66.19 186 THR A C 1
ATOM 1408 O O . THR A 1 186 ? 9.932 -12.304 3.200 1.00 66.19 186 THR A O 1
ATOM 1411 N N . MET A 1 187 ? 9.890 -10.095 3.554 1.00 79.75 187 MET A N 1
ATOM 1412 C CA . MET A 1 187 ? 10.327 -10.204 4.946 1.00 79.75 187 MET A CA 1
ATOM 1413 C C . MET A 1 187 ? 9.266 -10.962 5.748 1.00 79.75 187 MET A C 1
ATOM 1415 O O . MET A 1 187 ? 8.071 -10.676 5.631 1.00 79.75 187 MET A O 1
ATOM 1419 N N . ARG A 1 188 ? 9.706 -11.903 6.591 1.00 79.38 188 ARG A N 1
ATOM 1420 C CA . ARG A 1 188 ? 8.816 -12.764 7.384 1.00 79.38 188 ARG A CA 1
ATOM 1421 C C . ARG A 1 188 ? 7.829 -11.947 8.218 1.00 79.38 188 ARG A C 1
ATOM 1423 O O . ARG A 1 188 ? 6.656 -12.291 8.265 1.00 79.38 188 ARG A O 1
ATOM 1430 N N . GLU A 1 189 ? 8.293 -10.860 8.836 1.00 84.12 189 GLU A N 1
ATOM 1431 C CA . GLU A 1 189 ? 7.457 -9.981 9.657 1.00 84.12 189 GLU A CA 1
ATOM 1432 C C . GLU A 1 189 ? 6.326 -9.322 8.860 1.00 84.12 189 GLU A C 1
ATOM 1434 O O . GLU A 1 189 ? 5.217 -9.199 9.369 1.00 84.12 189 GLU A O 1
ATOM 1439 N N . PHE A 1 190 ? 6.589 -8.908 7.618 1.00 85.62 190 PHE A N 1
ATOM 1440 C CA . PHE A 1 190 ? 5.567 -8.300 6.763 1.00 85.62 190 PHE A CA 1
ATOM 1441 C C . PHE A 1 190 ? 4.646 -9.347 6.154 1.00 85.62 190 PHE A C 1
ATOM 1443 O O . PHE A 1 190 ? 3.446 -9.122 6.099 1.00 85.62 190 PHE A O 1
ATOM 1450 N N . THR A 1 191 ? 5.196 -10.493 5.755 1.00 85.19 191 THR A N 1
ATOM 1451 C CA . THR A 1 191 ? 4.427 -11.599 5.172 1.00 85.19 191 THR A CA 1
ATOM 1452 C C . THR A 1 191 ? 3.368 -12.086 6.158 1.00 85.19 191 THR A C 1
ATOM 1454 O O . THR A 1 191 ? 2.189 -12.014 5.839 1.00 85.19 191 THR A O 1
ATOM 1457 N N . ALA A 1 192 ? 3.763 -12.450 7.384 1.00 84.62 192 ALA A N 1
ATOM 1458 C CA . ALA A 1 192 ? 2.825 -12.921 8.407 1.00 84.62 192 ALA A CA 1
ATOM 1459 C C . ALA A 1 192 ? 1.751 -11.869 8.736 1.00 84.62 192 ALA A C 1
ATOM 1461 O O . ALA A 1 192 ? 0.569 -12.177 8.830 1.00 84.62 192 ALA A O 1
ATOM 1462 N N . TYR A 1 193 ? 2.146 -10.597 8.844 1.00 86.69 193 TYR A N 1
ATOM 1463 C CA . TYR A 1 193 ? 1.193 -9.523 9.111 1.00 86.69 193 TYR A CA 1
ATOM 1464 C C . TYR A 1 193 ? 0.195 -9.317 7.956 1.00 86.69 193 TYR A C 1
ATOM 1466 O O . TYR A 1 193 ? -0.988 -9.076 8.192 1.00 86.69 193 TYR A O 1
ATOM 1474 N N . PHE A 1 194 ? 0.654 -9.384 6.704 1.00 90.00 194 PHE A N 1
ATOM 1475 C CA . PHE A 1 194 ? -0.224 -9.237 5.546 1.00 90.00 194 PHE A CA 1
ATOM 1476 C C . PHE A 1 194 ? -1.101 -10.470 5.307 1.00 90.00 194 PHE A C 1
ATOM 1478 O O . PHE A 1 194 ? -2.215 -10.305 4.814 1.00 90.00 194 PHE A O 1
ATOM 1485 N N . GLU A 1 195 ? -0.647 -11.669 5.678 1.00 89.31 195 GLU A N 1
ATOM 1486 C CA . GLU A 1 195 ? -1.473 -12.882 5.730 1.00 89.31 195 GLU A CA 1
ATOM 1487 C C . GLU A 1 195 ? -2.641 -12.696 6.704 1.00 89.31 195 GLU A C 1
ATOM 1489 O O . GLU A 1 195 ? -3.796 -12.832 6.297 1.00 89.31 195 GLU A O 1
ATOM 1494 N N . ASP A 1 196 ? -2.358 -12.274 7.941 1.00 86.62 196 ASP A N 1
ATOM 1495 C CA . ASP A 1 196 ? -3.386 -11.995 8.950 1.00 86.62 196 ASP A CA 1
ATOM 1496 C C . ASP A 1 196 ? -4.356 -10.898 8.484 1.00 86.62 196 ASP A C 1
ATOM 1498 O O . ASP A 1 196 ? -5.572 -11.018 8.631 1.00 86.62 196 ASP A O 1
ATOM 1502 N N . ALA A 1 197 ? -3.832 -9.818 7.895 1.00 86.19 197 ALA A N 1
ATOM 1503 C CA . ALA A 1 197 ? -4.658 -8.726 7.388 1.00 86.19 197 ALA A CA 1
ATOM 1504 C C . ALA A 1 197 ? -5.564 -9.177 6.234 1.00 86.19 197 ALA A C 1
ATOM 1506 O O . ALA A 1 197 ? -6.730 -8.790 6.192 1.00 86.19 197 ALA A O 1
ATOM 1507 N N . LEU A 1 198 ? -5.054 -9.998 5.310 1.00 89.75 198 LEU A N 1
ATOM 1508 C CA . LEU A 1 198 ? -5.828 -10.522 4.186 1.00 89.75 198 LEU A CA 1
ATOM 1509 C C . LEU A 1 198 ? -6.891 -11.529 4.648 1.00 89.75 198 LEU A C 1
ATOM 1511 O O . LEU A 1 198 ? -7.976 -11.549 4.076 1.00 89.75 198 LEU A O 1
ATOM 1515 N N . ALA A 1 199 ? -6.625 -12.307 5.703 1.00 88.06 199 ALA A N 1
ATOM 1516 C CA . ALA A 1 199 ? -7.587 -13.247 6.283 1.00 88.06 199 ALA A CA 1
ATOM 1517 C C . ALA A 1 199 ? -8.837 -12.561 6.869 1.00 88.06 199 ALA A C 1
ATOM 1519 O O . ALA A 1 199 ? -9.899 -13.177 6.946 1.00 88.06 199 ALA A O 1
ATOM 1520 N N . LEU A 1 200 ? -8.732 -11.283 7.253 1.00 83.75 200 LEU A N 1
ATOM 1521 C CA . LEU A 1 200 ? -9.862 -10.469 7.721 1.00 83.75 200 LEU A CA 1
ATOM 1522 C C . LEU A 1 200 ? -10.681 -9.853 6.573 1.00 83.75 200 LEU A C 1
ATOM 1524 O O . LEU A 1 200 ? -11.800 -9.380 6.789 1.00 83.75 200 LEU A O 1
ATOM 1528 N N . VAL A 1 201 ? -10.144 -9.838 5.351 1.00 88.88 201 VAL A N 1
ATOM 1529 C CA . VAL A 1 201 ? -10.836 -9.295 4.179 1.00 88.88 201 VAL A CA 1
ATOM 1530 C C . VAL A 1 201 ? -11.866 -10.321 3.685 1.00 88.88 201 VAL A C 1
ATOM 1532 O O . VAL A 1 201 ? -11.537 -11.499 3.548 1.00 88.88 201 VAL A O 1
ATOM 1535 N N . PRO A 1 202 ? -13.116 -9.917 3.366 1.00 90.00 202 PRO A N 1
ATOM 1536 C CA . PRO A 1 202 ? -14.107 -10.827 2.799 1.00 90.00 202 PRO A CA 1
ATOM 1537 C C . PRO A 1 202 ? -13.557 -11.556 1.561 1.00 90.00 202 PRO A C 1
ATOM 1539 O O . PRO A 1 202 ? -12.949 -10.888 0.719 1.00 90.00 202 PRO A O 1
ATOM 1542 N N . PRO A 1 203 ? -13.815 -12.868 1.383 1.00 92.12 203 PRO A N 1
ATOM 1543 C CA . PRO A 1 203 ? -13.186 -13.667 0.325 1.00 92.12 203 PRO A CA 1
ATOM 1544 C C . PRO A 1 203 ? -13.316 -13.051 -1.072 1.00 92.12 203 PRO A C 1
ATOM 1546 O O . PRO A 1 203 ? -12.348 -12.970 -1.817 1.00 92.12 203 PRO A O 1
ATOM 1549 N N . GLU A 1 204 ? -14.494 -12.518 -1.398 1.00 92.00 204 GLU A N 1
ATOM 1550 C CA . GLU A 1 204 ? -14.753 -11.836 -2.669 1.00 92.00 204 GLU A CA 1
ATOM 1551 C C . GLU A 1 204 ? -13.824 -10.629 -2.912 1.00 92.00 204 GLU A C 1
ATOM 1553 O O . GLU A 1 204 ? -13.369 -10.410 -4.034 1.00 92.00 204 GLU A O 1
ATOM 1558 N N . MET A 1 205 ? -13.538 -9.847 -1.866 1.00 93.50 205 MET A N 1
ATOM 1559 C CA . MET A 1 205 ? -12.655 -8.680 -1.939 1.00 93.50 205 MET A CA 1
ATOM 1560 C C . MET A 1 205 ? -11.183 -9.091 -1.930 1.00 93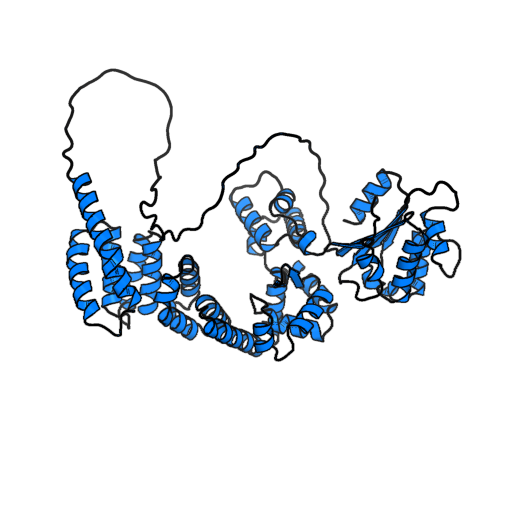.50 205 MET A C 1
ATOM 1562 O O . MET A 1 205 ? -10.378 -8.458 -2.605 1.00 93.50 205 MET A O 1
ATOM 1566 N N . ALA A 1 206 ? -10.827 -10.169 -1.228 1.00 94.44 206 ALA A N 1
ATOM 1567 C CA . ALA A 1 206 ? -9.479 -10.727 -1.275 1.00 94.44 206 ALA A CA 1
ATOM 1568 C C . ALA A 1 206 ? -9.125 -11.205 -2.696 1.00 94.44 206 ALA A C 1
ATOM 1570 O O . ALA A 1 206 ? -8.055 -10.868 -3.201 1.00 94.44 206 ALA A O 1
ATOM 1571 N N . GLU A 1 207 ? -10.043 -11.901 -3.380 1.00 94.12 207 GLU A N 1
ATOM 1572 C CA . GLU A 1 207 ? -9.869 -12.305 -4.786 1.00 94.12 207 GLU A CA 1
ATOM 1573 C C . GLU A 1 207 ? -9.714 -11.102 -5.723 1.00 94.12 207 GLU A C 1
ATOM 1575 O O . GLU A 1 207 ? -8.835 -11.091 -6.589 1.00 94.12 207 GLU A O 1
ATOM 1580 N N . LEU A 1 208 ? -10.531 -10.060 -5.531 1.00 95.00 208 LEU A N 1
ATOM 1581 C CA . LEU A 1 208 ? -10.411 -8.818 -6.294 1.00 95.00 208 LEU A CA 1
ATOM 1582 C C . LEU A 1 208 ? -9.025 -8.192 -6.106 1.00 95.00 208 LEU A C 1
ATOM 1584 O O . LEU A 1 208 ? -8.361 -7.881 -7.092 1.00 95.00 208 LEU A O 1
ATOM 1588 N N . LEU A 1 209 ? -8.577 -8.040 -4.856 1.00 95.50 209 LEU A N 1
ATOM 1589 C CA . LEU A 1 209 ? -7.283 -7.445 -4.525 1.00 95.50 209 LEU A CA 1
ATOM 1590 C C . LEU A 1 209 ? -6.116 -8.238 -5.111 1.00 95.50 209 LEU A C 1
ATOM 1592 O O . LEU A 1 209 ? -5.195 -7.632 -5.652 1.00 95.50 209 LEU A O 1
ATOM 1596 N N . LEU A 1 210 ? -6.167 -9.571 -5.067 1.00 95.88 210 LEU A N 1
ATOM 1597 C CA . LEU A 1 210 ? -5.167 -10.431 -5.706 1.00 95.88 210 LEU A CA 1
ATOM 1598 C C . LEU A 1 210 ? -5.149 -10.256 -7.231 1.00 95.88 210 LEU A C 1
ATOM 1600 O O . LEU A 1 210 ? -4.073 -10.192 -7.822 1.00 95.88 210 LEU A O 1
ATOM 1604 N N . THR A 1 211 ? -6.322 -10.128 -7.855 1.00 95.62 211 THR A N 1
ATOM 1605 C CA . THR A 1 211 ? -6.455 -9.943 -9.309 1.00 95.62 211 THR A CA 1
ATOM 1606 C C . THR A 1 211 ? -5.883 -8.600 -9.766 1.00 95.62 211 THR A C 1
ATOM 1608 O O . THR A 1 211 ? -5.195 -8.535 -10.780 1.00 95.62 211 THR A O 1
ATOM 1611 N N . ILE A 1 212 ? -6.134 -7.519 -9.018 1.00 95.50 212 ILE A N 1
ATOM 1612 C CA . ILE A 1 212 ? -5.722 -6.158 -9.408 1.00 95.50 212 ILE A CA 1
ATOM 1613 C C . ILE A 1 212 ? -4.348 -5.747 -8.864 1.00 95.50 212 ILE A C 1
ATOM 1615 O O . ILE A 1 212 ? -3.788 -4.761 -9.331 1.00 95.50 212 ILE A O 1
ATOM 1619 N N . ALA A 1 213 ? -3.770 -6.480 -7.906 1.00 95.38 213 ALA A N 1
ATOM 1620 C CA . ALA A 1 213 ? -2.454 -6.177 -7.332 1.00 95.38 213 ALA A CA 1
ATOM 1621 C C . ALA A 1 213 ? -1.297 -6.051 -8.347 1.00 95.38 213 ALA A C 1
ATOM 1623 O O . ALA A 1 213 ? -0.374 -5.272 -8.088 1.00 95.38 213 ALA A O 1
ATOM 1624 N N . PRO A 1 214 ? -1.293 -6.757 -9.497 1.00 94.62 214 PRO A N 1
ATOM 1625 C CA . PRO A 1 214 ? -0.307 -6.518 -10.547 1.00 94.62 214 PRO A CA 1
ATOM 1626 C C . PRO A 1 214 ? -0.401 -5.118 -11.179 1.00 94.62 214 PRO A C 1
ATOM 1628 O O . PRO A 1 214 ? 0.562 -4.668 -11.799 1.00 94.62 214 PRO A O 1
ATOM 1631 N N . LEU A 1 215 ? -1.511 -4.401 -11.045 1.00 93.31 215 LEU A N 1
ATOM 1632 C CA . LEU A 1 215 ? -1.677 -3.076 -11.636 1.00 93.31 215 LEU A CA 1
ATOM 1633 C C . LEU A 1 215 ? -0.978 -2.003 -10.784 1.00 93.31 215 LEU A C 1
ATOM 1635 O O . LEU A 1 215 ? -1.046 -2.012 -9.556 1.00 93.31 215 LEU A O 1
ATOM 1639 N N . GLU A 1 216 ? -0.285 -1.064 -11.433 1.00 85.69 216 GLU A N 1
ATOM 1640 C CA . GLU A 1 216 ? 0.353 0.075 -10.745 1.00 85.69 216 GLU A CA 1
ATOM 1641 C C . GLU A 1 216 ? -0.633 1.213 -10.474 1.00 85.69 216 GLU A C 1
ATOM 1643 O O . GLU A 1 216 ? -0.507 1.916 -9.472 1.00 85.69 216 GLU A O 1
ATOM 1648 N N . ILE A 1 217 ? -1.622 1.365 -11.356 1.00 87.38 217 ILE A N 1
ATOM 1649 C CA . ILE A 1 217 ? -2.726 2.311 -11.230 1.00 87.38 217 ILE A CA 1
ATOM 1650 C C . ILE A 1 217 ? -4.039 1.538 -11.142 1.00 87.38 217 ILE A C 1
ATOM 1652 O O . ILE A 1 217 ? -4.218 0.528 -11.820 1.00 87.38 217 ILE A O 1
ATOM 1656 N N . LEU A 1 218 ? -4.971 2.034 -10.335 1.00 91.44 218 LEU A N 1
ATOM 1657 C CA . LEU A 1 218 ? -6.308 1.461 -10.192 1.00 91.44 218 LEU A CA 1
ATOM 1658 C C . LEU A 1 218 ? -7.348 2.393 -10.812 1.00 91.44 218 LEU A C 1
ATOM 1660 O O . LEU A 1 218 ? -8.206 2.945 -10.126 1.00 91.44 218 LEU A O 1
ATOM 1664 N N . ALA A 1 219 ? -7.232 2.606 -12.122 1.00 89.69 219 ALA A N 1
ATOM 1665 C CA . ALA A 1 219 ? -8.255 3.317 -12.878 1.00 89.69 219 ALA A CA 1
ATOM 1666 C C . ALA A 1 219 ? -9.499 2.412 -13.020 1.00 89.69 219 ALA A C 1
ATOM 1668 O O . ALA A 1 219 ? -9.328 1.237 -13.362 1.00 89.69 219 ALA A O 1
ATOM 1669 N N . PRO A 1 220 ? -10.727 2.900 -12.753 1.00 90.88 220 PRO A N 1
ATOM 1670 C CA . PRO A 1 220 ? -11.922 2.056 -12.790 1.00 90.88 220 PRO A CA 1
ATOM 1671 C C . PRO A 1 220 ? -12.124 1.324 -14.120 1.00 90.88 220 PRO A C 1
ATOM 1673 O O . PRO A 1 220 ? -12.370 0.125 -14.129 1.00 90.88 220 PRO A O 1
ATOM 1676 N N . ASP A 1 221 ? -11.912 2.005 -15.242 1.00 91.38 221 ASP A N 1
ATOM 1677 C CA . ASP A 1 221 ? -12.009 1.438 -16.590 1.00 91.38 221 ASP A CA 1
ATOM 1678 C C . ASP A 1 221 ? -10.961 0.341 -16.869 1.00 91.38 221 ASP A C 1
ATOM 1680 O O . ASP A 1 221 ? -11.248 -0.636 -17.560 1.00 91.38 221 ASP A O 1
ATOM 1684 N N . LEU A 1 222 ? -9.750 0.467 -16.318 1.00 93.12 222 LEU A N 1
ATOM 1685 C CA . LEU A 1 222 ? -8.724 -0.577 -16.378 1.00 93.12 222 LEU A CA 1
ATOM 1686 C C . LEU A 1 222 ? -9.103 -1.783 -15.509 1.00 93.12 222 LEU A C 1
ATOM 1688 O O . LEU A 1 222 ? -8.963 -2.929 -15.935 1.00 93.12 222 LEU A O 1
ATOM 1692 N N . VAL A 1 223 ? -9.595 -1.538 -14.295 1.00 93.62 223 VAL A N 1
ATOM 1693 C CA . VAL A 1 223 ? -10.041 -2.606 -13.391 1.00 93.62 223 VAL A CA 1
ATOM 1694 C C . VAL A 1 223 ? -11.236 -3.351 -13.988 1.00 93.62 223 VAL A C 1
ATOM 1696 O O . VAL A 1 223 ? -11.286 -4.575 -13.903 1.00 93.62 223 VAL A O 1
ATOM 1699 N N . GLU A 1 224 ? -12.155 -2.654 -14.651 1.00 93.25 224 GLU A N 1
ATOM 1700 C CA . GLU A 1 224 ? -13.267 -3.246 -15.402 1.00 93.25 224 GLU A CA 1
ATOM 1701 C C . GLU A 1 224 ? -12.776 -4.130 -16.544 1.00 93.25 224 GLU A C 1
ATOM 1703 O O . GLU A 1 224 ? -13.212 -5.275 -16.656 1.00 93.25 224 GLU A O 1
ATOM 1708 N N . ALA A 1 225 ? -11.825 -3.640 -17.344 1.00 91.06 225 ALA A N 1
ATOM 1709 C CA . ALA A 1 225 ? -11.249 -4.405 -18.446 1.00 91.06 225 ALA A CA 1
ATOM 1710 C C . ALA A 1 225 ? -10.600 -5.716 -17.972 1.00 91.06 225 ALA A C 1
ATOM 1712 O O . ALA A 1 225 ? -10.685 -6.732 -18.655 1.00 91.06 225 ALA A O 1
ATOM 1713 N N . VAL A 1 226 ? -9.973 -5.696 -16.795 1.00 92.00 226 VAL A N 1
ATOM 1714 C CA . VAL A 1 226 ? -9.270 -6.850 -16.224 1.00 92.00 226 VAL A CA 1
ATOM 1715 C C . VAL A 1 226 ? -10.212 -7.815 -15.497 1.00 92.00 226 VAL A C 1
ATOM 1717 O O . VAL A 1 226 ? -10.041 -9.028 -15.579 1.00 92.00 226 VAL A O 1
ATOM 1720 N N . THR A 1 227 ? -11.184 -7.297 -14.746 1.00 88.50 227 THR A N 1
ATOM 1721 C CA . THR A 1 227 ? -12.016 -8.110 -13.840 1.00 88.50 227 THR A CA 1
ATOM 1722 C C . THR A 1 227 ? -13.372 -8.487 -14.428 1.00 88.50 227 THR A C 1
ATOM 1724 O O . THR A 1 227 ? -14.012 -9.411 -13.925 1.00 88.50 227 THR A O 1
ATOM 1727 N N . GLY A 1 228 ? -13.845 -7.762 -15.447 1.00 83.38 228 GLY A N 1
ATOM 1728 C CA . GLY A 1 228 ? -15.189 -7.901 -16.011 1.00 83.38 228 GLY A CA 1
ATOM 1729 C C . GLY A 1 228 ? -16.323 -7.501 -15.056 1.00 83.38 228 GLY A C 1
ATOM 1730 O O . GLY A 1 228 ? -17.485 -7.801 -15.327 1.00 83.38 228 GLY A O 1
ATOM 1731 N N . ARG A 1 229 ? -16.011 -6.865 -13.919 1.00 81.38 229 ARG A N 1
ATOM 1732 C CA . ARG A 1 229 ? -16.974 -6.435 -12.889 1.00 81.38 229 ARG A CA 1
ATOM 1733 C C . ARG A 1 229 ? -17.124 -4.924 -12.903 1.00 81.38 229 ARG A C 1
ATOM 1735 O O . ARG A 1 229 ? -16.191 -4.243 -13.294 1.00 81.38 229 ARG A O 1
ATOM 1742 N N . GLN A 1 230 ? -18.231 -4.406 -12.366 1.00 83.88 230 GLN A N 1
ATOM 1743 C CA . GLN A 1 230 ? -18.357 -2.973 -12.067 1.00 83.88 230 GLN A CA 1
ATOM 1744 C C . GLN A 1 230 ? -17.248 -2.542 -11.094 1.00 83.88 230 GLN A C 1
ATOM 1746 O O . GLN A 1 230 ? -17.264 -2.916 -9.911 1.00 83.88 230 GLN A O 1
ATOM 1751 N N . ALA A 1 231 ? -16.266 -1.796 -11.601 1.00 84.06 231 ALA A N 1
ATOM 1752 C CA . ALA A 1 231 ? -15.011 -1.564 -10.898 1.00 84.06 231 ALA A CA 1
ATOM 1753 C C . ALA A 1 231 ? -15.186 -0.593 -9.741 1.00 84.06 231 ALA A C 1
ATOM 1755 O O . ALA A 1 231 ? -14.724 -0.885 -8.644 1.00 84.06 231 ALA A O 1
ATOM 1756 N N . GLU A 1 232 ? -15.878 0.527 -9.951 1.00 85.00 232 GLU A N 1
ATOM 1757 C CA . GLU A 1 232 ? -16.008 1.575 -8.930 1.00 85.00 232 GLU A CA 1
ATOM 1758 C C . GLU A 1 232 ? -16.649 1.052 -7.643 1.00 85.00 232 GLU A C 1
ATOM 1760 O O . GLU A 1 232 ? -16.117 1.253 -6.551 1.00 85.00 232 GLU A O 1
ATOM 1765 N N . PHE A 1 233 ? -17.753 0.311 -7.767 1.00 87.75 233 PHE A N 1
ATOM 1766 C CA . PHE A 1 233 ? -18.432 -0.274 -6.613 1.00 87.75 233 PHE A CA 1
ATOM 1767 C C . PHE A 1 233 ? -17.546 -1.303 -5.899 1.00 87.75 233 PHE A C 1
ATOM 1769 O O . PHE A 1 233 ? -17.452 -1.312 -4.671 1.00 87.75 233 PHE A O 1
ATOM 1776 N N . SER A 1 234 ? -16.857 -2.149 -6.665 1.00 90.06 234 SER A N 1
ATOM 1777 C CA . SER A 1 234 ? -15.979 -3.188 -6.123 1.00 90.06 234 SER A CA 1
ATOM 1778 C C . SER A 1 234 ? -14.743 -2.593 -5.433 1.00 90.06 234 SER A C 1
ATOM 1780 O O . SER A 1 234 ? -14.353 -3.052 -4.361 1.00 90.06 234 SER A O 1
ATOM 1782 N N . LEU A 1 235 ? -14.159 -1.534 -5.999 1.00 91.69 235 LEU A N 1
ATOM 1783 C CA . LEU A 1 235 ? -13.032 -0.801 -5.422 1.00 91.69 235 LEU A CA 1
ATOM 1784 C C . LEU A 1 235 ? -13.439 -0.050 -4.154 1.00 91.69 235 LEU A C 1
ATOM 1786 O O . LEU A 1 235 ? -12.697 -0.084 -3.176 1.00 91.69 235 LEU A O 1
ATOM 1790 N N . MET A 1 236 ? -14.628 0.559 -4.116 1.00 90.44 236 MET A N 1
ATOM 1791 C CA . MET A 1 236 ? -15.131 1.198 -2.896 1.00 90.44 236 MET A CA 1
ATOM 1792 C C . MET A 1 236 ? -15.338 0.176 -1.772 1.00 90.44 236 MET A C 1
ATOM 1794 O O . MET A 1 236 ? -14.889 0.383 -0.647 1.00 90.44 236 MET A O 1
ATOM 1798 N N . ARG A 1 237 ? -15.914 -0.991 -2.087 1.00 89.25 237 ARG A N 1
ATOM 1799 C CA . ARG A 1 237 ? -16.013 -2.090 -1.116 1.00 89.25 237 ARG A CA 1
ATOM 1800 C C . ARG A 1 237 ? -14.645 -2.579 -0.642 1.00 89.25 237 ARG A C 1
ATOM 1802 O O . ARG A 1 237 ? -14.520 -2.967 0.518 1.00 89.25 237 ARG A O 1
ATOM 1809 N N . ALA A 1 238 ? -13.628 -2.562 -1.504 1.00 90.56 238 ALA A N 1
ATOM 1810 C CA . ALA A 1 238 ? -12.264 -2.903 -1.119 1.00 90.56 238 ALA A CA 1
ATOM 1811 C C . ALA A 1 238 ? -11.650 -1.862 -0.166 1.00 90.56 238 ALA A C 1
ATOM 1813 O O . ALA A 1 238 ? -10.987 -2.262 0.788 1.00 90.56 238 ALA A O 1
ATOM 1814 N N . VAL A 1 239 ? -11.919 -0.565 -0.370 1.00 88.56 239 VAL A N 1
ATOM 1815 C CA . VAL A 1 239 ? -11.535 0.519 0.559 1.00 88.56 239 VAL A CA 1
ATOM 1816 C C . VAL A 1 239 ? -12.168 0.310 1.938 1.00 88.56 239 VAL A C 1
ATOM 1818 O O . VAL A 1 239 ? -11.492 0.426 2.956 1.00 88.56 239 VAL A O 1
ATOM 1821 N N . ASP A 1 240 ? -13.447 -0.065 1.990 1.00 83.62 240 ASP A N 1
ATOM 1822 C CA . ASP A 1 240 ? -14.135 -0.313 3.264 1.00 83.62 240 ASP A CA 1
ATOM 1823 C C . ASP A 1 240 ? -13.663 -1.598 3.960 1.00 83.62 240 ASP A C 1
ATOM 1825 O O . ASP A 1 240 ? -13.695 -1.713 5.189 1.00 83.62 240 ASP A O 1
ATOM 1829 N N . ALA A 1 241 ? -13.260 -2.598 3.175 1.00 84.81 241 ALA A N 1
ATOM 1830 C CA . ALA A 1 241 ? -12.871 -3.908 3.674 1.00 84.81 241 ALA A CA 1
ATOM 1831 C C . ALA A 1 241 ? -11.393 -4.014 4.062 1.00 84.81 241 ALA A C 1
ATOM 1833 O O . ALA A 1 241 ? -11.060 -4.868 4.882 1.00 84.81 241 ALA A O 1
ATOM 1834 N N . CYS A 1 242 ? -10.510 -3.207 3.469 1.00 86.56 242 CYS A N 1
ATOM 1835 C CA . CYS A 1 242 ? -9.071 -3.333 3.646 1.00 86.56 242 CYS A CA 1
ATOM 1836 C C . CYS A 1 242 ? -8.415 -1.959 3.869 1.00 86.56 242 CYS A C 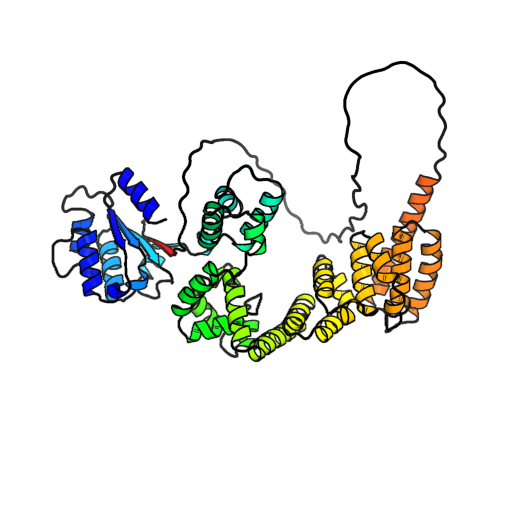1
ATOM 1838 O O . CYS A 1 242 ? -8.395 -1.137 2.955 1.00 86.56 242 CYS A O 1
ATOM 1840 N N . PRO A 1 243 ? -7.777 -1.720 5.030 1.00 82.38 243 PRO A N 1
ATOM 1841 C CA . PRO A 1 243 ? -7.195 -0.415 5.365 1.00 82.38 243 PRO A CA 1
ATOM 1842 C C . PRO A 1 243 ? -5.988 -0.036 4.492 1.00 82.38 243 PRO A C 1
ATOM 1844 O O . PRO A 1 243 ? -5.574 1.120 4.473 1.00 82.38 243 PRO A O 1
ATOM 1847 N N . PHE A 1 244 ? -5.407 -1.001 3.771 1.00 86.69 244 PHE A N 1
ATOM 1848 C CA . PHE A 1 244 ? -4.303 -0.779 2.833 1.00 86.69 244 PHE A CA 1
ATOM 1849 C C . PHE A 1 244 ? -4.766 -0.302 1.455 1.00 86.69 244 PHE A C 1
ATOM 1851 O O . PHE A 1 244 ? -3.922 -0.076 0.585 1.00 86.69 244 PHE A O 1
ATOM 1858 N N . VAL A 1 245 ? -6.078 -0.179 1.252 1.00 89.00 245 VAL A N 1
ATOM 1859 C CA . VAL A 1 245 ? -6.696 0.341 0.037 1.00 89.00 245 VAL A CA 1
ATOM 1860 C C . VAL A 1 245 ? -7.292 1.698 0.374 1.00 89.00 245 VAL A C 1
ATOM 1862 O O . VAL A 1 245 ? -8.129 1.817 1.265 1.00 89.00 245 VAL A O 1
ATOM 1865 N N . THR A 1 246 ? -6.858 2.735 -0.329 1.00 86.75 246 THR A N 1
ATOM 1866 C CA . THR A 1 246 ? -7.312 4.105 -0.090 1.00 86.75 246 THR A CA 1
ATOM 1867 C C . THR A 1 246 ? -7.930 4.697 -1.343 1.00 86.75 246 THR A C 1
ATOM 1869 O O . THR A 1 246 ? -7.630 4.285 -2.466 1.00 86.75 246 THR A O 1
ATOM 1872 N N . PHE A 1 247 ? -8.796 5.683 -1.134 1.00 87.50 247 PHE A N 1
ATOM 1873 C CA . PHE A 1 247 ? -9.352 6.526 -2.179 1.00 87.50 247 PHE A CA 1
ATOM 1874 C C . PHE A 1 247 ? -9.129 7.983 -1.775 1.00 87.50 247 PHE A C 1
ATOM 1876 O O . PHE A 1 247 ? -9.836 8.498 -0.911 1.00 87.50 247 PHE A O 1
ATOM 1883 N N . ASP A 1 248 ? -8.115 8.621 -2.364 1.00 81.75 248 ASP A N 1
ATOM 1884 C CA . ASP A 1 248 ? -7.785 10.032 -2.129 1.00 81.75 248 ASP A CA 1
ATOM 1885 C C . ASP A 1 248 ? -7.808 10.799 -3.452 1.00 81.75 248 ASP A C 1
ATOM 1887 O O . ASP A 1 248 ? -7.313 10.318 -4.471 1.00 81.75 248 ASP A O 1
ATOM 1891 N N . LYS A 1 249 ? -8.396 12.001 -3.446 1.00 81.94 249 LYS A N 1
ATOM 1892 C CA . LYS A 1 249 ? -8.492 12.900 -4.617 1.00 81.94 249 LYS A CA 1
ATOM 1893 C C . LYS A 1 249 ? -8.989 12.215 -5.901 1.00 81.94 249 LYS A C 1
ATOM 1895 O O . LYS A 1 249 ? -8.552 12.556 -6.998 1.00 81.94 249 LYS A O 1
ATOM 1900 N N . GLY A 1 250 ? -9.906 11.256 -5.773 1.00 83.12 250 GLY A N 1
ATOM 1901 C CA . GLY A 1 250 ? -10.453 10.519 -6.915 1.00 83.12 250 GLY A CA 1
ATOM 1902 C C . GLY A 1 250 ? -9.576 9.368 -7.420 1.00 83.12 250 GLY A C 1
ATOM 1903 O O . GLY A 1 250 ? -9.868 8.811 -8.474 1.00 83.12 250 GLY A O 1
ATOM 1904 N N . ILE A 1 251 ? -8.505 9.010 -6.706 1.00 86.56 251 ILE A N 1
ATOM 1905 C CA . ILE A 1 251 ? -7.548 7.979 -7.109 1.00 86.56 251 ILE A CA 1
ATOM 1906 C C . ILE A 1 251 ? -7.568 6.840 -6.093 1.00 86.56 251 ILE A C 1
ATOM 1908 O O . ILE A 1 251 ? -7.339 7.046 -4.900 1.00 86.56 251 ILE A O 1
ATOM 1912 N N . PHE A 1 252 ? -7.800 5.622 -6.584 1.00 90.94 252 PHE A N 1
ATOM 1913 C CA . PHE A 1 252 ? -7.639 4.404 -5.799 1.00 90.94 252 PHE A CA 1
ATOM 1914 C C . PHE A 1 252 ? -6.166 4.003 -5.733 1.00 90.94 252 PHE A C 1
ATOM 1916 O O . PHE A 1 252 ? -5.464 4.003 -6.748 1.00 90.94 252 PHE A O 1
ATOM 1923 N N . SER A 1 253 ? -5.696 3.615 -4.550 1.00 89.19 253 SER A N 1
ATOM 1924 C CA . SER A 1 253 ? -4.327 3.135 -4.376 1.00 89.19 253 SER A CA 1
ATOM 1925 C C . SER A 1 253 ? -4.244 1.990 -3.373 1.00 89.19 253 SER A C 1
ATOM 1927 O O . SER A 1 253 ? -4.975 1.956 -2.387 1.00 89.19 253 SER A O 1
ATOM 1929 N N . ILE A 1 254 ? -3.344 1.041 -3.639 1.00 91.69 254 ILE A N 1
ATOM 1930 C CA . ILE A 1 254 ? -2.961 -0.003 -2.684 1.00 91.69 254 ILE A CA 1
ATOM 1931 C C . ILE A 1 254 ? -1.577 0.340 -2.157 1.00 91.69 254 ILE A C 1
ATOM 1933 O O . ILE A 1 254 ? -0.653 0.567 -2.951 1.00 91.69 254 ILE A O 1
ATOM 1937 N N . HIS A 1 255 ? -1.427 0.305 -0.834 1.00 88.56 255 HIS A N 1
ATOM 1938 C CA . HIS A 1 255 ? -0.158 0.546 -0.160 1.00 88.56 255 HIS A CA 1
ATOM 1939 C C . HIS A 1 255 ? 0.981 -0.285 -0.797 1.00 88.56 255 HIS A C 1
ATOM 1941 O O . HIS A 1 255 ? 0.831 -1.505 -0.944 1.00 88.56 255 HIS A O 1
ATOM 1947 N N . PRO A 1 256 ? 2.136 0.307 -1.165 1.00 86.94 256 PRO A N 1
ATOM 1948 C CA . PRO A 1 256 ? 3.144 -0.356 -2.001 1.00 86.94 256 PRO A CA 1
ATOM 1949 C C . PRO A 1 256 ? 3.662 -1.700 -1.472 1.00 86.94 256 PRO A C 1
ATOM 1951 O O . PRO A 1 256 ? 3.823 -2.650 -2.245 1.00 86.94 256 PRO A O 1
ATOM 1954 N N . LEU A 1 257 ? 3.899 -1.809 -0.158 1.00 87.88 257 LEU A N 1
ATOM 1955 C CA . LEU A 1 257 ? 4.341 -3.068 0.458 1.00 87.88 257 LEU A CA 1
ATOM 1956 C C . LEU A 1 257 ? 3.263 -4.153 0.374 1.00 87.88 257 LEU A C 1
ATOM 1958 O O . LEU A 1 257 ? 3.584 -5.300 0.064 1.00 87.88 257 LEU A O 1
ATOM 1962 N N . PHE A 1 258 ? 1.998 -3.781 0.581 1.00 90.62 258 PHE A N 1
ATOM 1963 C CA . PHE A 1 258 ? 0.882 -4.717 0.512 1.00 90.62 258 PHE A CA 1
ATOM 1964 C C . PHE A 1 258 ? 0.611 -5.142 -0.932 1.00 90.62 258 PHE A C 1
ATOM 1966 O O . PHE A 1 258 ? 0.469 -6.328 -1.200 1.00 90.62 258 PHE A O 1
ATOM 1973 N N . ARG A 1 259 ? 0.669 -4.208 -1.892 1.00 92.44 259 ARG A N 1
ATOM 1974 C CA . ARG A 1 259 ? 0.580 -4.510 -3.328 1.00 92.44 259 ARG A CA 1
ATOM 1975 C C . ARG A 1 259 ? 1.649 -5.510 -3.765 1.00 92.44 259 ARG A C 1
ATOM 1977 O O . ARG A 1 259 ? 1.342 -6.463 -4.470 1.00 92.44 259 ARG A O 1
ATOM 1984 N N . THR A 1 260 ? 2.897 -5.311 -3.335 1.00 89.81 260 THR A N 1
ATOM 1985 C CA . THR A 1 260 ? 4.006 -6.214 -3.691 1.00 89.81 260 THR A CA 1
ATOM 1986 C C . THR A 1 260 ? 3.805 -7.605 -3.085 1.00 89.81 260 THR A C 1
ATOM 1988 O O . THR A 1 260 ? 4.050 -8.603 -3.760 1.00 89.81 260 THR A O 1
ATOM 1991 N N . TYR A 1 261 ? 3.320 -7.682 -1.841 1.00 92.81 261 TYR A N 1
ATOM 1992 C CA . TYR A 1 261 ? 2.918 -8.942 -1.214 1.00 92.81 261 TYR A CA 1
ATOM 1993 C C . TYR A 1 261 ? 1.788 -9.632 -2.001 1.00 92.81 261 TYR A C 1
ATOM 1995 O O . TYR A 1 261 ? 1.965 -10.763 -2.447 1.00 92.81 261 TYR A O 1
ATOM 2003 N N . LEU A 1 262 ? 0.676 -8.936 -2.262 1.00 94.88 262 LEU A N 1
ATOM 2004 C CA . LEU A 1 262 ? -0.469 -9.476 -3.002 1.00 94.88 262 LEU A CA 1
ATOM 2005 C C . LEU A 1 262 ? -0.081 -9.947 -4.406 1.00 94.88 262 LEU A C 1
ATOM 2007 O O . LEU A 1 262 ? -0.501 -11.018 -4.827 1.00 94.88 262 LEU A O 1
ATOM 2011 N N . ALA A 1 263 ? 0.752 -9.186 -5.118 1.00 92.75 263 ALA A N 1
ATOM 2012 C CA . ALA A 1 263 ? 1.225 -9.562 -6.445 1.00 92.75 263 ALA A CA 1
ATOM 2013 C C . ALA A 1 263 ? 2.089 -10.835 -6.413 1.00 92.75 263 ALA A C 1
ATOM 2015 O O . ALA A 1 263 ? 2.008 -11.650 -7.332 1.00 92.75 263 ALA A O 1
ATOM 2016 N N . ALA A 1 264 ? 2.892 -11.034 -5.360 1.00 91.56 264 ALA A N 1
ATOM 2017 C CA . ALA A 1 264 ? 3.662 -12.263 -5.173 1.00 91.56 264 ALA A CA 1
ATOM 2018 C C . ALA A 1 264 ? 2.747 -13.463 -4.877 1.00 91.56 264 ALA A C 1
ATOM 2020 O O . ALA A 1 264 ? 2.915 -14.519 -5.487 1.00 91.56 264 ALA A O 1
ATOM 2021 N N . VAL A 1 265 ? 1.746 -13.285 -4.007 1.00 93.50 265 VAL A N 1
ATOM 2022 C CA . VAL A 1 265 ? 0.736 -14.315 -3.709 1.00 93.50 265 VAL A CA 1
ATOM 2023 C C . VAL A 1 265 ? -0.061 -14.676 -4.965 1.00 93.50 265 VAL A C 1
ATOM 2025 O O . VAL A 1 265 ? -0.195 -15.854 -5.288 1.00 93.50 265 VAL A O 1
ATOM 2028 N N . ALA A 1 266 ? -0.533 -13.678 -5.716 1.00 94.88 266 ALA A N 1
ATOM 2029 C CA . ALA A 1 266 ? -1.268 -13.872 -6.963 1.00 94.88 266 ALA A CA 1
ATOM 2030 C C . ALA A 1 266 ? -0.429 -14.633 -7.996 1.00 94.88 266 ALA A C 1
ATOM 2032 O O . ALA A 1 266 ? -0.901 -15.613 -8.564 1.00 94.88 266 ALA A O 1
ATOM 2033 N N . ARG A 1 267 ? 0.842 -14.246 -8.177 1.00 94.12 267 ARG A N 1
ATOM 2034 C CA . ARG A 1 267 ? 1.763 -14.922 -9.101 1.00 94.12 267 ARG A CA 1
ATOM 2035 C C . ARG A 1 267 ? 2.025 -16.371 -8.700 1.00 94.12 267 ARG A C 1
ATOM 2037 O O . ARG A 1 267 ? 2.127 -17.213 -9.580 1.00 94.12 267 ARG A O 1
ATOM 2044 N N . HIS A 1 268 ? 2.159 -16.659 -7.406 1.00 93.81 268 HIS A N 1
ATOM 2045 C CA . HIS A 1 268 ? 2.351 -18.026 -6.921 1.00 93.81 268 HIS A CA 1
ATOM 2046 C C . HIS A 1 268 ? 1.092 -18.883 -7.111 1.00 93.81 268 HIS A C 1
ATOM 2048 O O . HIS A 1 268 ? 1.190 -20.059 -7.450 1.00 93.81 268 HIS A O 1
ATOM 2054 N N . ARG A 1 269 ? -0.090 -18.301 -6.882 1.00 94.50 269 ARG A N 1
ATOM 2055 C CA . ARG A 1 269 ? -1.376 -18.997 -6.988 1.00 94.50 269 ARG A CA 1
ATOM 2056 C C . ARG A 1 269 ? -1.775 -19.279 -8.434 1.00 94.50 269 ARG A C 1
ATOM 2058 O O . ARG A 1 269 ? -2.179 -20.396 -8.734 1.00 94.50 269 ARG A O 1
ATOM 2065 N N . ASP A 1 270 ? -1.701 -18.269 -9.294 1.00 95.00 270 ASP A N 1
ATOM 2066 C CA . ASP A 1 270 ? -2.107 -18.358 -10.694 1.00 95.00 270 ASP A CA 1
ATOM 2067 C C . ASP A 1 270 ? -1.244 -17.425 -11.568 1.00 95.00 270 ASP A C 1
ATOM 2069 O O . ASP A 1 270 ? -1.580 -16.253 -11.784 1.00 95.00 270 ASP A O 1
ATOM 2073 N N . PRO A 1 271 ? -0.104 -17.926 -12.083 1.00 94.94 271 PRO A N 1
ATOM 2074 C CA . PRO A 1 271 ? 0.753 -17.154 -12.973 1.00 94.94 271 PRO A CA 1
ATOM 2075 C C . PRO A 1 271 ? 0.047 -16.709 -14.259 1.00 94.94 271 PRO A C 1
ATOM 2077 O O . PRO A 1 271 ? 0.328 -15.615 -14.746 1.00 94.94 271 PRO A O 1
ATOM 2080 N N . GLN A 1 272 ? -0.862 -17.537 -14.791 1.00 94.81 272 GLN A N 1
ATOM 2081 C CA . GLN A 1 272 ? -1.536 -17.292 -16.068 1.00 94.81 272 GLN A CA 1
ATOM 2082 C C . GLN A 1 272 ? -2.538 -16.146 -15.949 1.00 94.81 272 GLN A C 1
ATOM 2084 O O . GLN A 1 272 ? -2.589 -15.284 -16.826 1.00 94.81 272 GLN A O 1
ATOM 2089 N N . MET A 1 273 ? -3.285 -16.091 -14.842 1.00 95.00 273 MET A N 1
ATOM 2090 C CA . MET A 1 273 ? -4.156 -14.959 -14.532 1.00 95.00 273 MET A CA 1
ATOM 2091 C C . MET A 1 273 ? -3.350 -13.660 -14.444 1.00 95.00 273 MET A C 1
ATOM 2093 O O . MET A 1 273 ? -3.725 -12.672 -15.071 1.00 95.00 273 MET A O 1
ATOM 2097 N N . VAL A 1 274 ? -2.204 -13.660 -13.750 1.00 95.88 274 VAL A N 1
ATOM 2098 C CA . VAL A 1 274 ? -1.359 -12.457 -13.647 1.00 95.88 274 VAL A CA 1
ATOM 2099 C C . VAL A 1 274 ? -0.845 -12.001 -15.015 1.00 95.88 274 VAL A C 1
ATOM 2101 O O . VAL A 1 274 ? -0.832 -10.799 -15.289 1.00 95.88 274 VAL A O 1
ATOM 2104 N N . ASP A 1 275 ? -0.444 -12.928 -15.885 1.00 95.06 275 ASP A N 1
ATOM 2105 C CA . ASP A 1 275 ? -0.021 -12.586 -17.246 1.00 95.06 275 ASP A CA 1
ATOM 2106 C C . ASP A 1 275 ? -1.178 -12.004 -18.066 1.00 95.06 275 ASP A C 1
ATOM 2108 O O . ASP A 1 275 ? -1.000 -10.976 -18.719 1.00 95.06 275 ASP A O 1
ATOM 2112 N N . LEU A 1 276 ? -2.382 -12.578 -17.969 1.00 95.12 276 LEU A N 1
ATOM 2113 C CA . LEU A 1 276 ? -3.575 -12.055 -18.638 1.00 95.12 276 LEU A CA 1
ATOM 2114 C C . LEU A 1 276 ? -3.932 -10.637 -18.161 1.00 95.12 276 LEU A C 1
ATOM 2116 O O . LEU A 1 276 ? -4.203 -9.764 -18.988 1.00 95.12 276 LEU A O 1
ATOM 2120 N N . VAL A 1 277 ? -3.889 -10.387 -16.848 1.00 96.06 277 VAL A N 1
ATOM 2121 C CA . VAL A 1 277 ? -4.104 -9.058 -16.248 1.00 96.06 277 VAL A CA 1
ATOM 2122 C C . VAL A 1 277 ? -3.118 -8.047 -16.831 1.00 96.06 277 VAL A C 1
ATOM 2124 O O . VAL A 1 277 ? -3.511 -6.970 -17.276 1.00 96.06 277 VAL A O 1
ATOM 2127 N N . LEU A 1 278 ? -1.828 -8.393 -16.846 1.00 96.06 278 LEU A N 1
ATOM 2128 C CA . LEU A 1 278 ? -0.772 -7.508 -17.328 1.00 96.06 278 LEU A CA 1
ATOM 2129 C C . LEU A 1 278 ? -0.865 -7.267 -18.838 1.00 96.06 278 LEU A C 1
ATOM 2131 O O . LEU A 1 278 ? -0.639 -6.145 -19.283 1.00 96.06 278 LEU A O 1
ATOM 2135 N N . LEU A 1 279 ? -1.221 -8.272 -19.635 1.00 96.00 279 LEU A N 1
ATOM 2136 C CA . LEU A 1 279 ? -1.427 -8.101 -21.075 1.00 96.00 279 LEU A CA 1
ATOM 2137 C C . LEU A 1 279 ? -2.648 -7.226 -21.374 1.00 96.00 279 LEU A C 1
ATOM 2139 O O . LEU A 1 279 ? -2.551 -6.306 -22.181 1.00 96.00 279 LEU A O 1
ATOM 2143 N N . THR A 1 280 ? -3.750 -7.424 -20.651 1.00 96.06 280 THR A N 1
ATOM 2144 C CA . THR A 1 280 ? -4.946 -6.574 -20.763 1.00 96.06 280 THR A CA 1
ATOM 2145 C C . THR A 1 280 ? -4.625 -5.125 -20.388 1.00 96.06 280 THR A C 1
ATOM 2147 O O . THR A 1 280 ? -5.003 -4.189 -21.093 1.00 96.06 280 THR A O 1
ATOM 2150 N N . ALA A 1 281 ? -3.854 -4.924 -19.314 1.00 95.75 281 ALA A N 1
ATOM 2151 C CA . ALA A 1 281 ? -3.369 -3.605 -18.927 1.00 95.75 281 ALA A CA 1
ATOM 2152 C C . ALA A 1 281 ? -2.438 -2.995 -19.980 1.00 95.75 281 ALA A C 1
ATOM 2154 O O . ALA A 1 281 ? -2.512 -1.794 -20.250 1.00 95.75 281 ALA A O 1
ATOM 2155 N N . ALA A 1 282 ? -1.585 -3.808 -20.608 1.00 95.00 282 ALA A N 1
ATOM 2156 C CA . ALA A 1 282 ? -0.724 -3.348 -21.684 1.00 95.00 282 ALA A CA 1
ATOM 2157 C C . ALA A 1 282 ? -1.539 -2.804 -22.860 1.00 95.00 282 ALA A C 1
ATOM 2159 O O . ALA A 1 282 ? -1.261 -1.697 -23.317 1.00 95.00 282 ALA A O 1
ATOM 2160 N N . ASP A 1 283 ? -2.562 -3.536 -23.299 1.00 95.25 283 ASP A N 1
ATOM 2161 C CA . ASP A 1 283 ? -3.419 -3.125 -24.412 1.00 95.25 283 ASP A CA 1
ATOM 2162 C C . ASP A 1 283 ? -4.248 -1.872 -24.054 1.00 95.25 283 ASP A C 1
ATOM 2164 O O . ASP A 1 283 ? -4.381 -0.955 -24.869 1.00 95.25 283 ASP A O 1
ATOM 2168 N N . TRP A 1 284 ? -4.714 -1.755 -22.804 1.00 95.19 284 TRP A N 1
ATOM 2169 C CA . TRP A 1 284 ? -5.394 -0.555 -22.292 1.00 95.19 284 TRP A CA 1
ATOM 2170 C C . TRP A 1 284 ? -4.491 0.692 -22.272 1.00 95.19 284 TRP A C 1
ATOM 2172 O O . TRP A 1 284 ? -4.941 1.803 -22.583 1.00 95.19 284 TRP A O 1
ATOM 2182 N N . HIS A 1 285 ? -3.211 0.533 -21.917 1.00 93.62 285 HIS A N 1
ATOM 2183 C CA . HIS A 1 285 ? -2.222 1.614 -21.974 1.00 93.62 285 HIS A CA 1
ATOM 2184 C C . HIS A 1 285 ? -1.852 1.964 -23.421 1.00 93.62 285 HIS A C 1
ATOM 2186 O O . HIS A 1 285 ? -1.662 3.140 -23.749 1.00 93.62 285 HIS A O 1
ATOM 2192 N N . GLU A 1 286 ? -1.776 0.958 -24.294 1.00 93.06 286 GLU A N 1
ATOM 2193 C CA . GLU A 1 286 ? -1.486 1.118 -25.718 1.00 93.06 286 GLU A CA 1
ATOM 2194 C C . GLU A 1 286 ? -2.580 1.940 -26.413 1.00 93.06 286 GLU A C 1
ATOM 2196 O O . GLU A 1 286 ? -2.268 2.899 -27.123 1.00 93.06 286 GLU A O 1
ATOM 2201 N N . SER A 1 287 ? -3.856 1.677 -26.108 1.00 93.69 287 SER A N 1
ATOM 2202 C CA . SER A 1 287 ? -4.992 2.447 -26.638 1.00 93.69 287 SER A CA 1
ATOM 2203 C C . SER A 1 287 ? -4.997 3.920 -26.199 1.00 93.69 287 SER A C 1
ATOM 2205 O O . SER A 1 287 ? -5.675 4.746 -26.806 1.00 93.69 287 SER A O 1
ATOM 2207 N N . ARG A 1 288 ? -4.245 4.264 -25.145 1.00 92.00 288 ARG A N 1
ATOM 2208 C CA . ARG A 1 288 ? -4.073 5.631 -24.614 1.00 92.00 288 ARG A CA 1
ATOM 2209 C C . ARG A 1 288 ? -2.753 6.275 -25.028 1.00 92.00 288 ARG A C 1
ATOM 2211 O O . ARG A 1 288 ? -2.431 7.372 -24.566 1.00 92.00 288 ARG A O 1
ATOM 2218 N N . HIS A 1 289 ? -1.982 5.619 -25.894 1.00 89.50 289 HIS A N 1
ATOM 2219 C CA . HIS A 1 289 ? -0.656 6.067 -26.309 1.00 89.50 289 HIS A CA 1
ATOM 2220 C C . HIS A 1 289 ? 0.319 6.252 -25.130 1.00 89.50 289 HIS A C 1
ATOM 2222 O O . HIS A 1 289 ? 1.206 7.119 -25.182 1.00 89.50 289 HIS A O 1
ATOM 2228 N N . ASP A 1 290 ? 0.167 5.467 -24.054 1.00 88.94 290 ASP A N 1
ATOM 2229 C CA . ASP A 1 290 ? 1.160 5.384 -22.980 1.00 88.94 290 ASP A CA 1
ATOM 2230 C C . ASP A 1 290 ? 2.079 4.176 -23.171 1.00 88.94 290 ASP A C 1
ATOM 2232 O O . ASP A 1 290 ? 2.044 3.177 -22.454 1.00 88.94 290 ASP A O 1
ATOM 2236 N N . TRP A 1 291 ? 2.934 4.301 -24.182 1.00 88.31 291 TRP A N 1
ATOM 2237 C CA . TRP A 1 291 ? 3.845 3.259 -24.652 1.00 88.31 291 TRP A CA 1
ATOM 2238 C C . TRP A 1 291 ? 4.777 2.713 -23.564 1.00 88.31 291 TRP A C 1
ATOM 2240 O O . TRP A 1 291 ? 5.118 1.535 -23.574 1.00 88.31 291 TRP A O 1
ATOM 2250 N N . ILE A 1 292 ? 5.182 3.570 -22.622 1.00 86.19 292 ILE A N 1
ATOM 2251 C CA . ILE A 1 292 ? 6.074 3.214 -21.513 1.00 86.19 292 ILE A CA 1
ATOM 2252 C C . ILE A 1 292 ? 5.356 2.282 -20.534 1.00 86.19 292 ILE A C 1
ATOM 2254 O O . ILE A 1 292 ? 5.881 1.224 -20.197 1.00 86.19 292 ILE A O 1
ATOM 2258 N N . ALA A 1 293 ? 4.140 2.638 -20.118 1.00 89.19 293 ALA A N 1
ATOM 2259 C CA . ALA A 1 293 ? 3.351 1.805 -19.218 1.00 89.19 293 ALA A CA 1
ATOM 2260 C C . ALA A 1 293 ? 2.941 0.479 -19.887 1.00 89.19 293 ALA A C 1
ATOM 2262 O O . ALA A 1 293 ? 3.065 -0.585 -19.277 1.00 89.19 293 ALA A O 1
ATOM 2263 N N . ALA A 1 294 ? 2.566 0.520 -21.170 1.00 92.19 294 ALA A N 1
ATOM 2264 C CA . ALA A 1 294 ? 2.251 -0.675 -21.951 1.00 92.19 294 ALA A CA 1
ATOM 2265 C C . ALA A 1 294 ? 3.449 -1.637 -22.061 1.00 92.19 294 ALA A C 1
ATOM 2267 O O . ALA A 1 294 ? 3.320 -2.838 -21.815 1.00 92.19 294 ALA A O 1
ATOM 2268 N N . ALA A 1 295 ? 4.638 -1.114 -22.377 1.00 89.94 295 ALA A N 1
ATOM 2269 C CA . ALA A 1 295 ? 5.859 -1.912 -22.444 1.00 89.94 295 ALA A CA 1
ATOM 2270 C C . ALA A 1 295 ? 6.248 -2.495 -21.077 1.00 89.94 295 ALA A C 1
ATOM 2272 O O . ALA A 1 295 ? 6.636 -3.660 -21.014 1.00 89.94 295 ALA A O 1
ATOM 2273 N N . SER A 1 296 ? 6.096 -1.724 -19.993 1.00 89.62 296 SER A N 1
ATOM 2274 C CA . SER A 1 296 ? 6.317 -2.204 -18.621 1.00 89.62 296 SER A CA 1
ATOM 2275 C C . SER A 1 296 ? 5.418 -3.400 -18.298 1.00 89.62 296 SER A C 1
ATOM 2277 O O . SER A 1 296 ? 5.897 -4.432 -17.828 1.00 89.62 296 SER A O 1
ATOM 2279 N N . CYS A 1 297 ? 4.127 -3.316 -18.628 1.00 92.50 297 CYS A N 1
ATOM 2280 C CA . CYS A 1 297 ? 3.188 -4.414 -18.409 1.00 92.50 297 CYS A CA 1
ATOM 2281 C C . CYS A 1 297 ? 3.579 -5.671 -19.208 1.00 92.50 297 CYS A C 1
ATOM 2283 O O . CYS A 1 297 ? 3.667 -6.756 -18.633 1.00 92.50 297 CYS A O 1
ATOM 2285 N N . ARG A 1 298 ? 3.926 -5.528 -20.500 1.00 92.06 298 ARG A N 1
ATOM 2286 C CA . ARG A 1 298 ? 4.410 -6.643 -21.343 1.00 92.06 298 ARG A CA 1
ATOM 2287 C C . ARG A 1 298 ? 5.699 -7.265 -20.796 1.00 92.06 298 ARG A C 1
ATOM 2289 O O . ARG A 1 298 ? 5.820 -8.485 -20.778 1.00 92.06 298 ARG A O 1
ATOM 2296 N N . LEU A 1 299 ? 6.644 -6.448 -20.327 1.00 89.19 299 LEU A N 1
ATOM 2297 C CA . LEU A 1 299 ? 7.887 -6.915 -19.706 1.00 89.19 299 LEU A CA 1
ATOM 2298 C C . LEU A 1 299 ? 7.591 -7.760 -18.459 1.00 89.19 299 LEU A C 1
ATOM 2300 O O . LEU A 1 299 ? 8.114 -8.863 -18.315 1.00 89.19 299 LEU A O 1
ATOM 2304 N N . ARG A 1 300 ? 6.720 -7.258 -17.578 1.00 89.75 300 ARG A N 1
ATOM 2305 C CA . ARG A 1 300 ? 6.322 -7.929 -16.333 1.00 89.75 300 ARG A CA 1
ATOM 2306 C C . ARG A 1 300 ? 5.512 -9.208 -16.574 1.00 89.75 300 ARG A C 1
ATOM 2308 O O . ARG A 1 300 ? 5.510 -10.079 -15.708 1.00 89.75 300 ARG A O 1
ATOM 2315 N N . ALA A 1 301 ? 4.865 -9.329 -17.732 1.00 91.38 301 ALA A N 1
ATOM 2316 C CA . ALA A 1 301 ? 4.209 -10.548 -18.212 1.00 91.38 301 ALA A CA 1
ATOM 2317 C C . ALA A 1 301 ? 5.173 -11.524 -18.926 1.00 91.38 301 ALA A C 1
ATOM 2319 O O . ALA A 1 301 ? 4.743 -12.493 -19.534 1.00 91.38 301 ALA A O 1
ATOM 2320 N N . GLY A 1 302 ? 6.485 -11.251 -18.942 1.00 88.25 302 GLY A N 1
ATOM 2321 C CA . GLY A 1 302 ? 7.479 -12.103 -19.610 1.00 88.25 302 GLY A CA 1
ATOM 2322 C C . GLY A 1 302 ? 7.594 -11.902 -21.128 1.00 88.25 302 GLY A C 1
ATOM 2323 O O . GLY A 1 302 ? 8.438 -12.520 -21.773 1.00 88.25 302 GLY A O 1
ATOM 2324 N N . HIS A 1 303 ? 6.829 -10.982 -21.719 1.00 88.69 303 HIS A N 1
ATOM 2325 C CA . HIS A 1 303 ? 6.840 -10.688 -23.155 1.00 88.69 303 HIS A CA 1
ATOM 2326 C C . HIS A 1 303 ? 7.857 -9.595 -23.522 1.00 88.69 303 HIS A C 1
ATOM 2328 O O . HIS A 1 303 ? 7.527 -8.589 -24.161 1.00 88.69 303 HIS A O 1
ATOM 2334 N N . GLY A 1 304 ? 9.122 -9.803 -23.142 1.00 83.38 304 GLY A N 1
ATOM 2335 C CA . GLY A 1 304 ? 10.206 -8.833 -23.345 1.00 83.38 304 GLY A CA 1
ATOM 2336 C C . GLY A 1 304 ? 10.407 -8.420 -24.808 1.00 83.38 304 GLY A C 1
ATOM 2337 O O . GLY A 1 304 ? 10.602 -7.242 -25.097 1.00 83.38 304 GLY A O 1
ATOM 2338 N N . GLU A 1 305 ? 10.283 -9.348 -25.760 1.00 82.44 305 GLU A N 1
ATOM 2339 C CA . GLU A 1 305 ? 10.409 -9.006 -27.182 1.00 82.44 305 GLU A CA 1
ATOM 2340 C C . GLU A 1 305 ? 9.273 -8.106 -27.680 1.00 82.44 305 GLU A C 1
ATOM 2342 O O . GLU A 1 305 ? 9.501 -7.186 -28.466 1.00 82.44 305 GLU A O 1
ATOM 2347 N N . ALA A 1 306 ? 8.040 -8.355 -27.230 1.00 85.81 306 ALA A N 1
ATOM 2348 C CA . ALA A 1 306 ? 6.897 -7.529 -27.600 1.00 85.81 306 ALA A CA 1
ATOM 2349 C C . ALA A 1 306 ? 7.021 -6.126 -26.990 1.00 85.81 306 ALA A C 1
ATOM 2351 O O . ALA A 1 306 ? 6.764 -5.141 -27.681 1.00 85.81 306 ALA A O 1
ATOM 2352 N N . ALA A 1 307 ? 7.484 -6.033 -25.737 1.00 86.50 307 ALA A N 1
ATOM 2353 C CA . ALA A 1 307 ? 7.810 -4.764 -25.092 1.00 86.50 307 ALA A CA 1
ATOM 2354 C C . ALA A 1 307 ? 8.871 -3.990 -25.891 1.00 86.50 307 ALA A C 1
ATOM 2356 O O . ALA A 1 307 ? 8.674 -2.821 -26.210 1.00 86.50 307 ALA A O 1
ATOM 2357 N N . ALA A 1 308 ? 9.957 -4.654 -26.293 1.00 80.69 308 ALA A N 1
ATOM 2358 C CA . ALA A 1 308 ? 11.014 -4.048 -27.095 1.00 80.69 308 ALA A CA 1
ATOM 2359 C C . ALA A 1 308 ? 10.515 -3.540 -28.454 1.00 80.69 308 ALA A C 1
ATOM 2361 O O . ALA A 1 308 ? 10.781 -2.396 -28.814 1.00 80.69 308 ALA A O 1
ATOM 2362 N N . ARG A 1 309 ? 9.737 -4.350 -29.187 1.00 81.69 309 ARG A N 1
ATOM 2363 C CA . ARG A 1 309 ? 9.146 -3.938 -30.472 1.00 81.69 309 ARG A CA 1
ATOM 2364 C C . ARG A 1 309 ? 8.231 -2.723 -30.319 1.00 81.69 309 ARG A C 1
ATOM 2366 O O . ARG A 1 309 ? 8.287 -1.823 -31.156 1.00 81.69 309 ARG A O 1
ATOM 2373 N N . LEU A 1 310 ? 7.420 -2.678 -29.259 1.00 84.81 310 LEU A N 1
ATOM 2374 C CA . LEU A 1 310 ? 6.547 -1.539 -28.962 1.00 84.81 310 LEU A CA 1
ATOM 2375 C C . LEU A 1 310 ? 7.366 -0.268 -28.697 1.00 84.81 310 LEU A C 1
ATOM 2377 O O . LEU A 1 310 ? 7.106 0.774 -29.301 1.00 84.81 310 LEU A O 1
ATOM 2381 N N . LEU A 1 311 ? 8.395 -0.368 -27.850 1.00 80.88 311 LEU A N 1
ATOM 2382 C CA . LEU A 1 311 ? 9.293 0.746 -27.550 1.00 80.88 311 LEU A CA 1
ATOM 2383 C C . LEU A 1 311 ? 10.014 1.236 -28.810 1.00 80.88 311 LEU A C 1
ATOM 2385 O O . LEU A 1 311 ? 9.981 2.431 -29.079 1.00 80.88 311 LEU A O 1
ATOM 2389 N N . CYS A 1 312 ? 10.592 0.345 -29.622 1.00 75.69 312 CYS A N 1
ATOM 2390 C CA . CYS A 1 312 ? 11.259 0.704 -30.878 1.00 75.69 312 CYS A CA 1
ATOM 2391 C C . CYS A 1 312 ? 10.331 1.427 -31.854 1.00 75.69 312 CYS A C 1
ATOM 2393 O O . CYS A 1 312 ? 10.726 2.430 -32.452 1.00 75.69 312 CYS A O 1
ATOM 2395 N N . ARG A 1 313 ? 9.100 0.925 -32.011 1.00 80.25 313 ARG A N 1
ATOM 2396 C CA . ARG A 1 313 ? 8.107 1.483 -32.935 1.00 80.25 313 ARG A CA 1
ATOM 2397 C C . ARG A 1 313 ? 7.708 2.907 -32.553 1.00 80.25 313 ARG A C 1
ATOM 2399 O O . ARG A 1 313 ? 7.553 3.745 -33.436 1.00 80.25 313 ARG A O 1
ATOM 2406 N N . HIS A 1 314 ? 7.566 3.181 -31.257 1.00 80.62 314 HIS A N 1
ATOM 2407 C CA . HIS A 1 314 ? 7.070 4.465 -30.751 1.00 80.62 314 HIS A CA 1
ATOM 2408 C C . HIS A 1 314 ? 8.145 5.344 -30.106 1.00 80.62 314 HIS A C 1
ATOM 2410 O O . HIS A 1 314 ? 7.834 6.394 -29.540 1.00 80.62 314 HIS A O 1
ATOM 2416 N N . ALA A 1 315 ? 9.416 4.965 -30.202 1.00 73.69 315 ALA A N 1
ATOM 2417 C CA . ALA A 1 315 ? 10.500 5.668 -29.533 1.00 73.69 315 ALA A CA 1
ATOM 2418 C C . ALA A 1 315 ? 10.597 7.145 -29.943 1.00 73.69 315 ALA A C 1
ATOM 2420 O O . ALA A 1 315 ? 10.755 7.991 -29.069 1.00 73.69 315 ALA A O 1
ATOM 2421 N N . ASP A 1 316 ? 10.395 7.496 -31.217 1.00 72.06 316 ASP A N 1
ATOM 2422 C CA . ASP A 1 316 ? 10.357 8.905 -31.650 1.00 72.06 316 ASP A CA 1
ATOM 2423 C C . ASP A 1 316 ? 9.318 9.739 -30.870 1.00 72.06 316 ASP A C 1
ATOM 2425 O O . ASP A 1 316 ? 9.566 10.898 -30.535 1.00 72.06 316 ASP A O 1
ATOM 2429 N N . GLU A 1 317 ? 8.157 9.165 -30.548 1.00 75.81 317 GLU A N 1
ATOM 2430 C CA . GLU A 1 317 ? 7.115 9.834 -29.763 1.00 75.81 317 GLU A CA 1
ATOM 2431 C C . GLU A 1 317 ? 7.445 9.881 -28.273 1.00 75.81 317 GLU A C 1
ATOM 2433 O O . GLU A 1 317 ? 7.194 10.898 -27.624 1.00 75.81 317 GLU A O 1
ATOM 2438 N N . ILE A 1 318 ? 8.028 8.804 -27.741 1.00 74.62 318 ILE A N 1
ATOM 2439 C CA . ILE A 1 318 ? 8.502 8.731 -26.355 1.00 74.62 318 ILE A CA 1
ATOM 2440 C C . ILE A 1 318 ? 9.561 9.812 -26.115 1.00 74.62 318 ILE A C 1
ATOM 2442 O O . ILE A 1 318 ? 9.461 10.551 -25.141 1.00 74.62 318 ILE A O 1
ATOM 2446 N N . PHE A 1 319 ? 10.532 9.952 -27.023 1.00 70.62 319 PHE A N 1
ATOM 2447 C CA . PHE A 1 319 ? 11.586 10.967 -26.947 1.00 70.62 319 PHE A CA 1
ATOM 2448 C C . PHE A 1 319 ? 11.080 12.391 -27.181 1.00 70.62 319 PHE A C 1
ATOM 2450 O O . PHE A 1 319 ? 11.674 13.337 -26.671 1.00 70.62 319 PHE A O 1
ATOM 2457 N N . ALA A 1 320 ? 10.007 12.568 -27.956 1.00 69.25 320 ALA A N 1
ATOM 2458 C CA . ALA A 1 320 ? 9.404 13.882 -28.156 1.00 69.25 320 ALA A CA 1
ATOM 2459 C C . ALA A 1 320 ? 8.691 14.410 -26.897 1.00 69.25 320 ALA A C 1
ATOM 2461 O O . ALA A 1 320 ? 8.466 15.615 -26.792 1.00 69.25 320 ALA A O 1
ATOM 2462 N N . ARG A 1 321 ? 8.323 13.532 -25.955 1.00 68.62 321 ARG A N 1
ATOM 2463 C CA . ARG A 1 321 ? 7.698 13.895 -24.679 1.00 68.62 321 ARG A CA 1
ATOM 2464 C C . ARG A 1 321 ? 8.783 14.076 -23.612 1.00 68.62 321 ARG A C 1
ATOM 2466 O O . ARG A 1 321 ? 9.513 13.140 -23.296 1.00 68.62 321 ARG A O 1
ATOM 2473 N N . GLU A 1 322 ? 8.890 15.282 -23.055 1.00 58.78 322 GLU A N 1
ATOM 2474 C CA . GLU A 1 322 ? 9.886 15.595 -22.021 1.00 58.78 322 GLU A CA 1
ATOM 2475 C C . GLU A 1 322 ? 9.775 14.637 -20.816 1.00 58.78 322 GLU A C 1
ATOM 2477 O O . GLU A 1 322 ? 8.679 14.294 -20.374 1.00 58.78 322 GLU A O 1
ATOM 2482 N N . GLY A 1 323 ? 10.922 14.182 -20.294 1.00 63.62 323 GLY A N 1
ATOM 2483 C CA . GLY A 1 323 ? 11.015 13.396 -19.054 1.00 63.62 323 GLY A CA 1
ATOM 2484 C C . GLY A 1 323 ? 10.824 11.876 -19.175 1.00 63.62 323 GLY A C 1
ATOM 2485 O O . GLY A 1 323 ? 11.189 11.161 -18.248 1.00 63.62 323 GLY A O 1
ATOM 2486 N N . LYS A 1 324 ? 10.328 11.337 -20.301 1.00 68.62 324 LYS A N 1
ATOM 2487 C CA . LYS A 1 324 ? 10.125 9.875 -20.465 1.00 68.62 324 LYS A CA 1
ATOM 2488 C C . LYS A 1 324 ? 11.365 9.106 -20.969 1.00 68.62 324 LYS A C 1
ATOM 2490 O O . LYS A 1 324 ? 11.339 7.878 -21.060 1.00 68.62 324 LYS A O 1
ATOM 2495 N N . SER A 1 325 ? 12.467 9.801 -21.263 1.00 67.12 325 SER A N 1
ATOM 2496 C CA . SER A 1 325 ? 13.723 9.218 -21.766 1.00 67.12 325 SER A CA 1
ATOM 2497 C C . SER A 1 325 ? 14.479 8.369 -20.739 1.00 67.12 325 SER A C 1
ATOM 2499 O O . 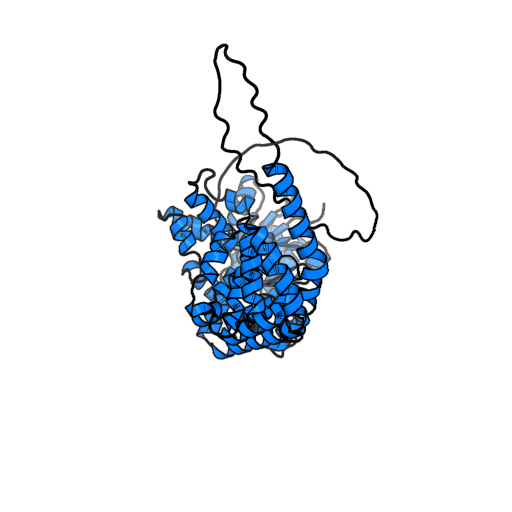SER A 1 325 ? 15.117 7.386 -21.116 1.00 67.12 325 SER A O 1
ATOM 2501 N N . GLU A 1 326 ? 14.413 8.720 -19.452 1.00 69.12 326 GLU A N 1
ATOM 2502 C CA . GLU A 1 326 ? 15.054 7.952 -18.372 1.00 69.12 326 GLU A CA 1
ATOM 2503 C C . GLU A 1 326 ? 14.311 6.641 -18.102 1.00 69.12 326 GLU A C 1
ATOM 2505 O O . GLU A 1 326 ? 14.933 5.582 -17.994 1.00 69.12 326 GLU A O 1
ATOM 2510 N N . SER A 1 327 ? 12.974 6.688 -18.085 1.00 70.88 327 SER A N 1
ATOM 2511 C CA . SER A 1 327 ? 12.127 5.498 -17.960 1.00 70.88 327 SER A CA 1
ATOM 2512 C C . SER A 1 327 ? 12.390 4.510 -19.094 1.00 70.88 327 SER A C 1
ATOM 2514 O O . SER A 1 327 ? 12.520 3.316 -18.838 1.00 70.88 327 SER A O 1
ATOM 2516 N N . LEU A 1 328 ? 12.551 5.003 -20.329 1.00 70.81 328 LEU A N 1
ATOM 2517 C CA . LEU A 1 328 ? 12.915 4.181 -21.483 1.00 70.81 328 LEU A CA 1
ATOM 2518 C C . LEU A 1 328 ? 14.266 3.475 -21.287 1.00 70.81 328 LEU A C 1
ATOM 2520 O O . LEU A 1 328 ? 14.360 2.273 -21.518 1.00 70.81 328 LEU A O 1
ATOM 2524 N N . ILE A 1 329 ? 15.303 4.193 -20.830 1.00 70.44 329 ILE A N 1
ATOM 2525 C CA . ILE A 1 329 ? 16.621 3.594 -20.556 1.00 70.44 329 ILE A CA 1
ATOM 2526 C C . ILE A 1 329 ? 16.500 2.484 -19.510 1.00 70.44 329 ILE A C 1
ATOM 2528 O O . ILE A 1 329 ? 17.040 1.395 -19.708 1.00 70.44 329 ILE A O 1
ATOM 2532 N N . SER A 1 330 ? 15.814 2.768 -18.400 1.00 74.38 330 SER A N 1
ATOM 2533 C CA . SER A 1 330 ? 15.642 1.804 -17.314 1.00 74.38 330 SER A CA 1
ATOM 2534 C C . SER A 1 330 ? 14.928 0.543 -17.799 1.00 74.38 330 SER A C 1
ATOM 2536 O O . SER A 1 330 ? 15.357 -0.561 -17.478 1.00 74.38 330 SER A O 1
ATOM 2538 N N . MET A 1 331 ? 13.891 0.691 -18.627 1.00 72.75 331 MET A N 1
ATOM 2539 C CA . MET A 1 331 ? 13.147 -0.438 -19.182 1.00 72.75 331 MET A CA 1
ATOM 2540 C C . MET A 1 331 ? 13.985 -1.266 -20.154 1.00 72.75 331 MET A C 1
ATOM 2542 O O . MET A 1 331 ? 14.000 -2.489 -20.059 1.00 72.75 331 MET A O 1
ATOM 2546 N N . ILE A 1 332 ? 14.731 -0.619 -21.056 1.00 70.06 332 ILE A N 1
ATOM 2547 C CA . ILE A 1 332 ? 15.575 -1.346 -22.010 1.00 70.06 332 ILE A CA 1
ATOM 2548 C C . ILE A 1 332 ? 16.683 -2.123 -21.283 1.00 70.06 332 ILE A C 1
ATOM 2550 O O . ILE A 1 332 ? 17.015 -3.234 -21.683 1.00 70.06 332 ILE A O 1
ATOM 2554 N N . GLN A 1 333 ? 17.221 -1.592 -20.183 1.00 72.12 333 GLN A N 1
ATOM 2555 C CA . GLN A 1 333 ? 18.204 -2.301 -19.353 1.00 72.12 333 GLN A CA 1
ATOM 2556 C C . GLN A 1 333 ? 17.635 -3.531 -18.634 1.00 72.12 333 GLN A C 1
ATOM 2558 O O . GLN A 1 333 ? 18.404 -4.418 -18.278 1.00 72.12 333 GLN A O 1
ATOM 2563 N N . GLN A 1 334 ? 16.319 -3.591 -18.421 1.00 73.94 334 GLN A N 1
ATOM 2564 C CA . GLN A 1 334 ? 15.647 -4.751 -17.828 1.00 73.94 334 GLN A CA 1
ATOM 2565 C C . GLN A 1 334 ? 15.340 -5.851 -18.857 1.00 73.94 334 GLN A C 1
ATOM 2567 O O . GLN A 1 334 ? 14.996 -6.967 -18.472 1.00 73.94 334 GLN A O 1
ATOM 2572 N N . LEU A 1 335 ? 15.457 -5.567 -20.160 1.00 73.56 335 LEU A N 1
ATOM 2573 C CA . LEU A 1 335 ? 15.279 -6.570 -21.208 1.00 73.56 335 LEU A CA 1
ATOM 2574 C C . LEU A 1 335 ? 16.448 -7.561 -21.223 1.00 73.56 335 LEU A C 1
ATOM 2576 O O . LEU A 1 335 ? 17.592 -7.204 -20.929 1.00 73.56 335 LEU A O 1
ATOM 2580 N N . ALA A 1 336 ? 16.168 -8.795 -21.654 1.00 69.12 336 ALA A N 1
ATOM 2581 C CA . ALA A 1 336 ? 17.200 -9.805 -21.873 1.00 69.12 336 ALA A CA 1
ATOM 2582 C C . ALA A 1 336 ? 18.343 -9.230 -22.738 1.00 69.12 336 ALA A C 1
ATOM 2584 O O . ALA A 1 336 ? 18.054 -8.503 -23.695 1.00 69.12 336 ALA A O 1
ATOM 2585 N N . PRO A 1 337 ? 19.622 -9.558 -22.456 1.00 70.25 337 PRO A N 1
ATOM 2586 C CA . PRO A 1 337 ? 20.768 -8.990 -23.167 1.00 70.25 337 PRO A CA 1
ATOM 2587 C C . PRO A 1 337 ? 20.654 -9.084 -24.688 1.00 70.25 337 PRO A C 1
ATOM 2589 O O . PRO A 1 337 ? 20.998 -8.139 -25.381 1.00 70.25 337 PRO A O 1
ATOM 2592 N N . ILE A 1 338 ? 20.099 -10.182 -25.207 1.00 64.38 338 ILE A N 1
ATOM 2593 C CA . ILE A 1 338 ? 19.890 -10.383 -26.647 1.00 64.38 338 ILE A CA 1
ATOM 2594 C C . ILE A 1 338 ? 18.929 -9.353 -27.268 1.00 64.38 338 ILE A C 1
ATOM 2596 O O . ILE A 1 338 ? 19.094 -8.948 -28.412 1.00 64.38 338 ILE A O 1
ATOM 2600 N N . ILE A 1 339 ? 17.953 -8.877 -26.493 1.00 67.19 339 ILE A N 1
ATOM 2601 C CA . ILE A 1 339 ? 16.945 -7.910 -26.925 1.00 67.19 339 ILE A CA 1
ATOM 2602 C C . ILE A 1 339 ? 17.484 -6.487 -26.754 1.00 67.19 339 ILE A C 1
ATOM 2604 O O . ILE A 1 339 ? 17.386 -5.674 -27.677 1.00 67.19 339 ILE A O 1
ATOM 2608 N N . SER A 1 340 ? 18.077 -6.172 -25.599 1.00 66.06 340 SER A N 1
ATOM 2609 C CA . SER A 1 340 ? 18.636 -4.839 -25.317 1.00 66.06 340 SER A CA 1
ATOM 2610 C C . SER A 1 340 ? 19.839 -4.497 -26.198 1.00 66.06 340 SER A C 1
ATOM 2612 O O . SER A 1 340 ? 20.049 -3.327 -26.511 1.00 66.06 340 SER A O 1
ATOM 2614 N N . ARG A 1 341 ? 20.573 -5.517 -26.655 1.00 69.44 341 ARG A N 1
ATOM 2615 C CA . ARG A 1 341 ? 21.667 -5.414 -27.628 1.00 69.44 341 ARG A CA 1
ATOM 2616 C C . ARG A 1 341 ? 21.215 -5.538 -29.085 1.00 69.44 341 ARG A C 1
ATOM 2618 O O . ARG A 1 341 ? 22.051 -5.601 -29.973 1.00 69.44 341 ARG A O 1
ATOM 2625 N N . SER A 1 342 ? 19.916 -5.562 -29.383 1.00 70.56 342 SER A N 1
ATOM 2626 C CA . SER A 1 342 ? 19.508 -5.430 -30.786 1.00 70.56 342 SER A CA 1
ATOM 2627 C C . SER A 1 342 ? 19.934 -4.051 -31.323 1.00 70.56 342 SER A C 1
ATOM 2629 O O . SER A 1 342 ? 19.851 -3.059 -30.588 1.00 70.56 342 SER A O 1
ATOM 2631 N N . PRO A 1 343 ? 20.354 -3.945 -32.596 1.00 69.25 343 PRO A N 1
ATOM 2632 C CA . PRO A 1 343 ? 20.808 -2.678 -33.167 1.00 69.25 343 PRO A CA 1
ATOM 2633 C C . PRO A 1 343 ? 19.781 -1.541 -33.027 1.00 69.25 343 PRO A C 1
ATOM 2635 O O . PRO A 1 343 ? 20.138 -0.386 -32.789 1.00 69.25 343 PRO A O 1
ATOM 2638 N N . GLU A 1 344 ? 18.486 -1.853 -33.158 1.00 71.06 344 GLU A N 1
ATOM 2639 C CA . GLU A 1 344 ? 17.417 -0.865 -32.996 1.00 71.06 344 GLU A CA 1
ATOM 2640 C C . GLU A 1 344 ? 17.334 -0.326 -31.563 1.00 71.06 344 GLU A C 1
ATOM 2642 O O . GLU A 1 344 ? 17.204 0.884 -31.374 1.00 71.06 344 GLU A O 1
ATOM 2647 N N . ASN A 1 345 ? 17.454 -1.194 -30.554 1.00 74.19 345 ASN A N 1
ATOM 2648 C CA . ASN A 1 345 ? 17.453 -0.778 -29.152 1.00 74.19 345 ASN A CA 1
ATOM 2649 C C . ASN A 1 345 ? 18.730 -0.023 -28.787 1.00 74.19 345 ASN A C 1
ATOM 2651 O O . ASN A 1 345 ? 18.649 1.003 -28.107 1.00 74.19 345 ASN A O 1
ATOM 2655 N N . LEU A 1 346 ? 19.890 -0.460 -29.288 1.00 74.25 346 LEU A N 1
ATOM 2656 C CA . LEU A 1 346 ? 21.152 0.253 -29.101 1.00 74.25 346 LEU A CA 1
ATOM 2657 C C . LEU A 1 346 ? 21.069 1.701 -29.574 1.00 74.25 346 LEU A C 1
ATOM 2659 O O . LEU A 1 346 ? 21.517 2.594 -28.858 1.00 74.25 346 LEU A O 1
ATOM 2663 N N . PHE A 1 347 ? 20.469 1.955 -30.740 1.00 77.75 347 PHE A N 1
ATOM 2664 C CA . PHE A 1 347 ? 20.272 3.321 -31.219 1.00 77.75 347 PHE A CA 1
ATOM 2665 C C . PHE A 1 347 ? 19.550 4.186 -30.176 1.00 77.75 347 PHE A C 1
ATOM 2667 O O . PHE A 1 347 ? 20.003 5.289 -29.863 1.00 77.75 347 PHE A O 1
ATOM 2674 N N . TRP A 1 348 ? 18.452 3.687 -29.604 1.00 75.31 348 TRP A N 1
ATOM 2675 C CA . TRP A 1 348 ? 17.652 4.438 -28.637 1.00 75.31 348 TRP A CA 1
ATOM 2676 C C . TRP A 1 348 ? 18.348 4.616 -27.287 1.00 75.31 348 TRP A C 1
ATOM 2678 O O . TRP A 1 348 ? 18.314 5.721 -26.736 1.00 75.31 348 TRP A O 1
ATOM 2688 N N . ILE A 1 349 ? 19.031 3.586 -26.776 1.00 74.38 349 ILE A N 1
ATOM 2689 C CA . ILE A 1 349 ? 19.835 3.695 -25.549 1.00 74.38 349 ILE A CA 1
ATOM 2690 C C . ILE A 1 349 ? 20.951 4.723 -25.757 1.00 74.38 349 ILE A C 1
ATOM 2692 O O . ILE A 1 349 ? 21.061 5.671 -24.978 1.00 74.38 349 ILE A O 1
ATOM 2696 N N . SER A 1 350 ? 21.751 4.567 -26.814 1.00 78.38 350 SER A N 1
ATOM 2697 C CA . SER A 1 350 ? 22.899 5.429 -27.105 1.00 78.38 350 SER A CA 1
ATOM 2698 C C . SER A 1 350 ? 22.467 6.867 -27.331 1.00 78.38 350 SER A C 1
ATOM 2700 O O . SER A 1 350 ? 23.063 7.783 -26.768 1.00 78.38 350 SER A O 1
ATOM 2702 N N . ARG A 1 351 ? 21.368 7.083 -28.062 1.00 78.62 351 ARG A N 1
ATOM 2703 C CA . ARG A 1 351 ? 20.763 8.406 -28.210 1.00 78.62 351 ARG A CA 1
ATOM 2704 C C . ARG A 1 351 ? 20.411 8.998 -26.851 1.00 78.62 351 ARG A C 1
ATOM 2706 O O . ARG A 1 351 ? 20.814 10.119 -26.566 1.00 78.62 351 ARG A O 1
ATOM 2713 N N . SER A 1 352 ? 19.680 8.271 -26.010 1.00 74.81 352 SER A N 1
ATOM 2714 C CA . SER A 1 352 ? 19.284 8.783 -24.697 1.00 74.81 352 SER A CA 1
ATOM 2715 C C . SER A 1 352 ? 20.505 9.156 -23.856 1.00 74.81 352 SER A C 1
ATOM 2717 O O . SER A 1 352 ? 20.585 10.267 -23.343 1.00 74.81 352 SER A O 1
ATOM 2719 N N . VAL A 1 353 ? 21.509 8.282 -23.790 1.00 77.44 353 VAL A N 1
ATOM 2720 C CA . VAL A 1 353 ? 22.763 8.517 -23.058 1.00 77.44 353 VAL A CA 1
ATOM 2721 C C . VAL A 1 353 ? 23.504 9.765 -23.572 1.00 77.44 353 VAL A C 1
ATOM 2723 O O . VAL A 1 353 ? 23.936 10.589 -22.764 1.00 77.44 353 VAL A O 1
ATOM 2726 N N . VAL A 1 354 ? 23.570 9.967 -24.894 1.00 80.19 354 VAL A N 1
ATOM 2727 C CA . VAL A 1 354 ? 24.103 11.197 -25.511 1.00 80.19 354 VAL A CA 1
ATOM 2728 C C . VAL A 1 354 ? 23.322 12.437 -25.064 1.00 80.19 354 VAL A C 1
ATOM 2730 O O . VAL A 1 354 ? 23.931 13.451 -24.729 1.00 80.19 354 VAL A O 1
ATOM 2733 N N . PHE A 1 355 ? 21.987 12.383 -25.032 1.00 76.12 355 PHE A N 1
ATOM 2734 C CA . PHE A 1 355 ? 21.152 13.519 -24.616 1.00 76.12 355 PHE A CA 1
ATOM 2735 C C . PHE A 1 355 ? 21.338 13.893 -23.136 1.00 76.12 355 PHE A C 1
ATOM 2737 O O . PHE A 1 355 ? 21.197 15.066 -22.791 1.00 76.12 355 PHE A O 1
ATOM 2744 N N . HIS A 1 356 ? 21.712 12.936 -22.281 1.00 73.44 356 HIS A N 1
ATOM 2745 C CA . HIS A 1 356 ? 22.088 13.196 -20.884 1.00 73.44 356 HIS A CA 1
ATOM 2746 C C . HIS A 1 356 ? 23.574 13.588 -20.726 1.00 73.44 356 HIS A C 1
ATOM 2748 O O . HIS A 1 356 ? 24.023 13.858 -19.613 1.00 73.44 356 HIS A O 1
ATOM 2754 N N . GLY A 1 357 ? 24.334 13.666 -21.826 1.00 76.44 357 GLY A N 1
ATOM 2755 C CA . GLY A 1 357 ? 25.712 14.165 -21.863 1.00 76.44 357 GLY A CA 1
ATOM 2756 C C . GLY A 1 357 ? 26.804 13.132 -21.568 1.00 76.44 357 GLY A C 1
ATOM 2757 O O . GLY A 1 357 ? 27.973 13.505 -21.484 1.00 76.44 357 GLY A O 1
ATOM 2758 N N . ASP A 1 358 ? 26.471 11.847 -21.432 1.00 82.31 358 ASP A N 1
ATOM 2759 C CA . ASP A 1 358 ? 27.448 10.782 -21.161 1.00 82.31 358 ASP A CA 1
ATOM 2760 C C . ASP A 1 358 ? 27.965 10.151 -22.468 1.00 82.31 358 ASP A C 1
ATOM 2762 O O . ASP A 1 358 ? 27.736 8.984 -22.793 1.00 82.31 358 ASP A O 1
ATOM 2766 N N . PHE A 1 359 ? 28.678 10.953 -23.262 1.00 83.44 359 PHE A N 1
ATOM 2767 C CA . PHE A 1 359 ? 29.205 10.531 -24.565 1.00 83.44 359 PHE A CA 1
ATOM 2768 C C . PHE A 1 359 ? 30.151 9.322 -24.465 1.00 83.44 359 PHE A C 1
ATOM 2770 O O . PHE A 1 359 ? 30.159 8.468 -25.349 1.00 83.44 359 PHE A O 1
ATOM 2777 N N . GLY A 1 360 ? 30.903 9.195 -23.365 1.00 82.06 360 GLY A N 1
ATOM 2778 C CA . GLY A 1 360 ? 31.817 8.072 -23.146 1.00 82.06 360 GLY A CA 1
ATOM 2779 C C . GLY A 1 360 ? 31.091 6.736 -22.979 1.00 82.06 360 GLY A C 1
ATOM 2780 O O . GLY A 1 360 ? 31.539 5.715 -23.502 1.00 82.06 360 GLY A O 1
ATOM 2781 N N . ARG A 1 361 ? 29.952 6.721 -22.278 1.00 81.81 361 ARG A N 1
ATOM 2782 C CA . ARG A 1 361 ? 29.110 5.525 -22.183 1.00 81.81 361 ARG A CA 1
ATOM 2783 C C . ARG A 1 361 ? 28.430 5.198 -23.506 1.00 81.81 361 ARG A C 1
ATOM 2785 O O . ARG A 1 361 ? 28.372 4.024 -23.856 1.00 81.81 361 ARG A O 1
ATOM 2792 N N . ALA A 1 362 ? 27.943 6.202 -24.232 1.00 82.88 362 ALA A N 1
ATOM 2793 C CA . ALA A 1 362 ? 27.336 5.989 -25.543 1.00 82.88 362 ALA A CA 1
ATOM 2794 C C . ALA A 1 362 ? 28.337 5.410 -26.558 1.00 82.88 362 ALA A C 1
ATOM 2796 O O . ALA A 1 362 ? 27.968 4.503 -27.294 1.00 82.88 362 ALA A O 1
ATOM 2797 N N . ALA A 1 363 ? 29.600 5.852 -26.539 1.00 83.19 363 ALA A N 1
ATOM 2798 C CA . ALA A 1 363 ? 30.660 5.278 -27.370 1.00 83.19 363 ALA A CA 1
ATOM 2799 C C . ALA A 1 363 ? 30.866 3.785 -27.076 1.00 83.19 363 ALA A C 1
ATOM 2801 O O . ALA A 1 363 ? 30.757 2.970 -27.982 1.00 83.19 363 ALA A O 1
ATOM 2802 N N . ARG A 1 364 ? 31.032 3.403 -25.799 1.00 82.19 364 ARG A N 1
ATOM 2803 C CA . ARG A 1 364 ? 31.192 1.988 -25.405 1.00 82.19 364 ARG A CA 1
ATOM 2804 C C . ARG A 1 364 ? 30.012 1.099 -25.800 1.00 82.19 364 ARG A C 1
ATOM 2806 O O . ARG A 1 364 ? 30.204 -0.088 -26.018 1.00 82.19 364 ARG A O 1
ATOM 2813 N N . LEU A 1 365 ? 28.797 1.649 -25.844 1.00 76.56 365 LEU A N 1
ATOM 2814 C CA . LEU A 1 365 ? 27.596 0.897 -26.218 1.00 76.56 365 LEU A CA 1
ATOM 2815 C C . LEU A 1 365 ? 27.544 0.551 -27.710 1.00 76.56 365 LEU A C 1
ATOM 2817 O O . LEU A 1 365 ? 26.873 -0.412 -28.063 1.00 76.56 365 LEU A O 1
ATOM 2821 N N . ILE A 1 366 ? 28.203 1.331 -28.570 1.00 76.69 366 ILE A N 1
ATOM 2822 C CA . ILE A 1 366 ? 28.180 1.134 -30.028 1.00 76.69 366 ILE A CA 1
ATOM 2823 C C . ILE A 1 366 ? 29.502 0.603 -30.601 1.00 76.69 366 ILE A C 1
ATOM 2825 O O . ILE A 1 366 ? 29.567 0.346 -31.798 1.00 76.69 366 ILE A O 1
ATOM 2829 N N . ASP A 1 367 ? 30.536 0.473 -29.766 1.00 74.19 367 ASP A N 1
ATOM 2830 C CA . ASP A 1 367 ? 31.881 0.010 -30.148 1.00 74.19 367 ASP A CA 1
ATOM 2831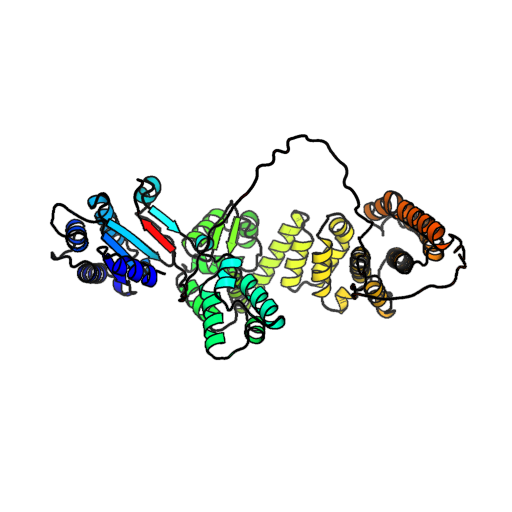 C C . ASP A 1 367 ? 31.952 -1.517 -30.350 1.00 74.19 367 ASP A C 1
ATOM 2833 O O . ASP A 1 367 ? 32.945 -2.034 -30.847 1.00 74.19 367 ASP A O 1
ATOM 2837 N N . ASP A 1 368 ? 30.899 -2.250 -29.966 1.00 67.62 368 ASP A N 1
ATOM 2838 C CA . ASP A 1 368 ? 30.791 -3.705 -30.112 1.00 67.62 368 ASP A CA 1
ATOM 2839 C C . ASP A 1 368 ? 30.280 -4.069 -31.535 1.00 67.62 368 ASP A C 1
ATOM 2841 O O . ASP A 1 368 ? 29.090 -3.880 -31.828 1.00 67.62 368 ASP A O 1
ATOM 2845 N N . PRO A 1 369 ? 31.144 -4.579 -32.444 1.00 56.59 369 PRO A N 1
ATOM 2846 C CA . PRO A 1 369 ? 30.812 -4.784 -33.860 1.00 56.59 369 PRO A CA 1
ATOM 2847 C C . PRO A 1 369 ? 29.757 -5.877 -34.095 1.00 56.59 369 PRO A C 1
ATOM 2849 O O . PRO A 1 369 ? 28.980 -5.795 -35.054 1.00 56.59 369 PRO A O 1
ATOM 2852 N N . ASP A 1 370 ? 29.676 -6.863 -33.197 1.00 56.09 370 ASP A N 1
ATOM 2853 C CA . ASP A 1 370 ? 28.671 -7.932 -33.247 1.00 56.09 370 ASP A CA 1
ATOM 2854 C C . ASP A 1 370 ? 27.264 -7.380 -32.976 1.00 56.09 370 ASP A C 1
ATOM 2856 O O . ASP A 1 370 ? 26.254 -7.945 -33.396 1.00 56.09 370 ASP A O 1
ATOM 2860 N N . THR A 1 371 ? 27.193 -6.214 -32.330 1.00 56.56 371 THR A N 1
ATOM 2861 C CA . THR A 1 371 ? 25.947 -5.591 -31.884 1.00 56.56 371 THR A CA 1
ATOM 2862 C C . THR A 1 371 ? 25.338 -4.634 -32.917 1.00 56.56 371 THR A C 1
ATOM 2864 O O . THR A 1 371 ? 24.168 -4.265 -32.825 1.00 56.56 371 THR A O 1
ATOM 2867 N N . VAL A 1 372 ? 26.102 -4.242 -33.940 1.00 55.41 372 VAL A N 1
ATOM 2868 C CA . VAL A 1 372 ? 25.684 -3.281 -34.981 1.00 55.41 372 VAL A CA 1
ATOM 2869 C C . VAL A 1 372 ? 25.180 -3.981 -36.254 1.00 55.41 372 VAL A C 1
ATOM 2871 O O . VAL A 1 372 ? 24.440 -3.395 -37.046 1.00 55.41 372 VAL A O 1
ATOM 2874 N N . SER A 1 373 ? 25.499 -5.264 -36.431 1.00 51.06 373 SER A N 1
ATOM 2875 C CA . SER A 1 373 ? 25.418 -5.965 -37.722 1.00 51.06 373 SER A CA 1
ATOM 2876 C C . SER A 1 373 ? 24.039 -6.547 -38.103 1.00 51.06 373 SER A C 1
ATOM 2878 O O . SER A 1 373 ? 23.957 -7.354 -39.023 1.00 51.06 373 SER A O 1
ATOM 2880 N N . GLY A 1 374 ? 22.936 -6.152 -37.448 1.00 49.56 374 GLY A N 1
ATOM 2881 C CA . GLY A 1 374 ? 21.678 -6.927 -37.508 1.00 49.56 374 GLY A CA 1
ATOM 2882 C C . GLY A 1 374 ? 20.335 -6.188 -37.612 1.00 49.56 374 GLY A C 1
ATOM 2883 O O . GLY A 1 374 ? 19.340 -6.755 -37.175 1.00 49.56 374 GLY A O 1
ATOM 2884 N N . GLY A 1 375 ? 20.256 -4.950 -38.128 1.00 50.34 375 GLY A N 1
ATOM 2885 C CA . GLY A 1 375 ? 18.942 -4.357 -38.475 1.00 50.34 375 GLY A CA 1
ATOM 2886 C C . GLY A 1 375 ? 18.622 -2.928 -38.023 1.00 50.34 375 GLY A C 1
ATOM 2887 O O . GLY A 1 375 ? 17.508 -2.468 -38.253 1.00 50.34 375 GLY A O 1
ATOM 2888 N N . ALA A 1 376 ? 19.554 -2.169 -37.441 1.00 54.06 376 ALA A N 1
ATOM 2889 C CA . ALA A 1 376 ? 19.357 -0.722 -37.329 1.00 54.06 376 ALA A CA 1
ATOM 2890 C C . ALA A 1 376 ? 19.548 -0.114 -38.718 1.00 54.06 376 ALA A C 1
ATOM 2892 O O . ALA A 1 376 ? 20.532 -0.431 -39.383 1.00 54.06 376 ALA A O 1
ATOM 2893 N N . SER A 1 377 ? 18.646 0.778 -39.148 1.00 64.81 377 SER A N 1
ATOM 2894 C CA . SER A 1 377 ? 18.877 1.590 -40.351 1.00 64.81 377 SER A CA 1
ATOM 2895 C C . SER A 1 377 ? 20.301 2.167 -40.278 1.00 64.81 377 SER A C 1
ATOM 2897 O O . SER A 1 377 ? 20.605 2.831 -39.281 1.00 64.81 377 SER A O 1
ATOM 2899 N N . PRO A 1 378 ? 21.183 1.923 -41.266 1.00 69.88 378 PRO A N 1
ATOM 2900 C CA . PRO A 1 378 ? 22.564 2.413 -41.255 1.00 69.88 378 PRO A CA 1
ATOM 2901 C C . PRO A 1 378 ? 22.659 3.910 -40.933 1.00 69.88 378 PRO A C 1
ATOM 2903 O O . PRO A 1 378 ? 23.545 4.352 -40.202 1.00 69.88 378 PRO A O 1
ATOM 2906 N N . LEU A 1 379 ? 21.651 4.673 -41.363 1.00 73.00 379 LEU A N 1
ATOM 2907 C CA . LEU A 1 379 ? 21.492 6.093 -41.066 1.00 73.00 379 LEU A CA 1
ATOM 2908 C C . LEU A 1 379 ? 21.300 6.384 -39.572 1.00 73.00 379 LEU A C 1
ATOM 2910 O O . LEU A 1 379 ? 21.816 7.375 -39.064 1.00 73.00 379 LEU A O 1
ATOM 2914 N N . ARG A 1 380 ? 20.579 5.548 -38.821 1.00 75.75 380 ARG A N 1
ATOM 2915 C CA . ARG A 1 380 ? 20.412 5.728 -37.369 1.00 75.75 380 ARG A CA 1
ATOM 2916 C C . ARG A 1 380 ? 21.742 5.581 -36.633 1.00 75.75 380 ARG A C 1
ATOM 2918 O O . ARG A 1 380 ? 22.042 6.396 -35.767 1.00 75.75 380 ARG A O 1
ATOM 2925 N N . MET A 1 381 ? 22.562 4.602 -37.003 1.00 76.31 381 MET A N 1
ATOM 2926 C CA . MET A 1 381 ? 23.874 4.409 -36.376 1.00 76.31 381 MET A CA 1
ATOM 2927 C C . MET A 1 381 ? 24.865 5.507 -36.767 1.00 76.31 381 MET A C 1
ATOM 2929 O O . MET A 1 381 ? 25.551 6.048 -35.900 1.00 76.31 381 MET A O 1
ATOM 2933 N N . GLN A 1 382 ? 24.865 5.930 -38.034 1.00 78.88 382 GLN A N 1
ATOM 2934 C CA . GLN A 1 382 ? 25.612 7.114 -38.469 1.00 78.88 382 GLN A CA 1
ATOM 2935 C C . GLN A 1 382 ? 25.227 8.366 -37.667 1.00 78.88 382 GLN A C 1
ATOM 2937 O O . GLN A 1 382 ? 26.101 9.128 -37.262 1.00 78.88 382 GLN A O 1
ATOM 2942 N N . LEU A 1 383 ? 23.940 8.558 -37.362 1.00 80.50 383 LEU A N 1
ATOM 2943 C CA . LEU A 1 383 ? 23.487 9.682 -36.543 1.00 80.50 383 LEU A CA 1
ATOM 2944 C C . LEU A 1 383 ? 24.100 9.672 -35.135 1.00 80.50 383 LEU A C 1
ATOM 2946 O O . LEU A 1 383 ? 24.472 10.726 -34.620 1.00 80.50 383 LEU A O 1
ATOM 2950 N N . ILE A 1 384 ? 24.211 8.499 -34.504 1.00 83.38 384 ILE A N 1
ATOM 2951 C CA . ILE A 1 384 ? 24.862 8.373 -33.192 1.00 83.38 384 ILE A CA 1
ATOM 2952 C C . ILE A 1 384 ? 26.350 8.695 -33.303 1.00 83.38 384 ILE A C 1
ATOM 2954 O O . ILE A 1 384 ? 26.861 9.436 -32.468 1.00 83.38 384 ILE A O 1
ATOM 2958 N N . ASN A 1 385 ? 27.029 8.225 -34.350 1.00 84.62 385 ASN A N 1
ATOM 2959 C CA . ASN A 1 385 ? 28.436 8.555 -34.588 1.00 84.62 385 ASN A CA 1
ATOM 2960 C C . ASN A 1 385 ? 28.654 10.066 -34.756 1.00 84.62 385 ASN A C 1
ATOM 2962 O O . ASN A 1 385 ? 29.564 10.621 -34.144 1.00 84.62 385 ASN A O 1
ATOM 2966 N N . ILE A 1 386 ? 27.770 10.756 -35.483 1.00 84.25 386 ILE A N 1
ATOM 2967 C CA . ILE A 1 386 ? 27.799 12.222 -35.618 1.00 84.25 386 ILE A CA 1
ATOM 2968 C C . ILE A 1 386 ? 27.594 12.907 -34.257 1.00 84.25 386 ILE A C 1
ATOM 2970 O O . ILE A 1 386 ? 28.269 13.886 -33.935 1.00 84.25 386 ILE A O 1
ATOM 2974 N N . LEU A 1 387 ? 26.671 12.402 -33.437 1.00 83.62 387 LEU A N 1
ATOM 2975 C CA . LEU A 1 387 ? 26.419 12.924 -32.094 1.00 83.62 387 LEU A CA 1
ATOM 2976 C C . LEU A 1 387 ? 27.602 12.708 -31.136 1.00 83.62 387 LEU A C 1
ATOM 2978 O O . LEU A 1 387 ? 27.907 13.590 -30.332 1.00 83.62 387 LEU A O 1
ATOM 2982 N N . LEU A 1 388 ? 28.278 11.563 -31.223 1.00 85.25 388 LEU A N 1
ATOM 2983 C CA . LEU A 1 388 ? 29.492 11.280 -30.460 1.00 85.25 388 LEU A CA 1
ATOM 2984 C C . LEU A 1 388 ? 30.651 12.162 -30.913 1.00 85.25 388 LEU A C 1
ATOM 2986 O O . LEU A 1 388 ? 31.303 12.763 -30.067 1.00 85.25 388 LEU A O 1
ATOM 2990 N N . ALA A 1 389 ? 30.848 12.318 -32.225 1.00 85.62 389 ALA A N 1
ATOM 2991 C CA . ALA A 1 389 ? 31.830 13.241 -32.788 1.00 85.62 389 ALA A CA 1
ATOM 2992 C C . ALA A 1 389 ? 31.593 14.674 -32.287 1.00 85.62 389 ALA A C 1
ATOM 2994 O O . ALA A 1 389 ? 32.535 15.383 -31.949 1.00 85.62 389 ALA A O 1
ATOM 2995 N N . PHE A 1 390 ? 30.333 15.100 -32.150 1.00 84.44 390 PHE A N 1
ATOM 2996 C CA . PHE A 1 390 ? 30.016 16.378 -31.513 1.00 84.44 390 PHE A CA 1
ATOM 2997 C C . PHE A 1 390 ? 30.412 16.414 -30.029 1.00 84.44 390 PHE A C 1
ATOM 2999 O O . PHE A 1 390 ? 31.016 17.392 -29.589 1.00 84.44 390 PHE A O 1
ATOM 3006 N N . GLY A 1 391 ? 30.093 15.365 -29.266 1.00 82.94 391 GLY A N 1
ATOM 3007 C CA . GLY A 1 391 ? 30.449 15.244 -27.849 1.00 82.94 391 GLY A CA 1
ATOM 3008 C C . GLY A 1 391 ? 31.956 15.231 -27.577 1.00 82.94 391 GLY A C 1
ATOM 3009 O O . GLY A 1 391 ? 32.398 15.814 -26.591 1.00 82.94 391 GLY A O 1
ATOM 3010 N N . PHE A 1 392 ? 32.740 14.625 -28.473 1.00 87.25 392 PHE A N 1
ATOM 3011 C CA . PHE A 1 392 ? 34.208 14.599 -28.442 1.00 87.25 392 PHE A CA 1
ATOM 3012 C C . PHE A 1 392 ? 34.865 15.789 -29.159 1.00 87.25 392 PHE A C 1
ATOM 3014 O O . PHE A 1 392 ? 36.081 15.823 -29.315 1.00 87.25 392 PHE A O 1
ATOM 3021 N N . GLU A 1 393 ? 34.079 16.791 -29.562 1.00 85.56 393 GLU A N 1
ATOM 3022 C CA . GLU A 1 393 ? 34.555 18.025 -30.201 1.00 85.56 393 GLU A CA 1
ATOM 3023 C C . GLU A 1 393 ? 35.233 17.838 -31.585 1.00 85.56 393 GLU A C 1
ATOM 3025 O O . GLU A 1 393 ? 35.939 18.721 -32.076 1.00 85.56 393 GLU A O 1
ATOM 3030 N N . GLU A 1 394 ? 34.942 16.741 -32.292 1.00 85.31 394 GLU A N 1
ATOM 3031 C CA . GLU A 1 394 ? 35.380 16.435 -33.667 1.00 85.31 394 GLU A CA 1
ATOM 3032 C C . GLU A 1 394 ? 34.538 17.185 -34.728 1.00 85.31 394 GLU A C 1
ATOM 3034 O O . GLU A 1 394 ? 33.901 16.605 -35.611 1.00 85.31 394 GLU A O 1
ATOM 3039 N N . PHE A 1 395 ? 34.495 18.519 -34.663 1.00 80.94 395 PHE A N 1
ATOM 3040 C CA . PHE A 1 395 ? 33.540 19.326 -35.445 1.00 80.94 395 PHE A CA 1
ATOM 3041 C C . PHE A 1 395 ? 33.690 19.251 -36.978 1.00 80.94 395 PHE A C 1
ATOM 3043 O O . PHE A 1 395 ? 32.718 19.519 -37.692 1.00 80.94 395 PHE A O 1
ATOM 3050 N N . ASP A 1 396 ? 34.875 18.925 -37.504 1.00 79.06 396 ASP A N 1
ATOM 3051 C CA . ASP A 1 396 ? 35.059 18.730 -38.952 1.00 79.06 396 ASP A CA 1
ATOM 3052 C C . ASP A 1 396 ? 34.338 17.473 -39.437 1.00 79.06 396 ASP A C 1
ATOM 3054 O O . ASP A 1 396 ? 33.634 17.516 -40.449 1.00 79.06 396 ASP A O 1
ATOM 3058 N N . ARG A 1 397 ? 34.428 16.393 -38.655 1.00 81.75 397 ARG A N 1
ATOM 3059 C CA . ARG A 1 397 ? 33.724 15.138 -38.901 1.00 81.75 397 ARG A CA 1
ATOM 3060 C C . ARG A 1 397 ? 32.213 15.332 -38.831 1.00 81.75 397 ARG A C 1
ATOM 3062 O O . ARG A 1 397 ? 31.513 14.964 -39.768 1.00 81.75 397 ARG A O 1
ATOM 3069 N N . VAL A 1 398 ? 31.720 16.033 -37.804 1.00 81.25 398 VAL A N 1
ATOM 3070 C CA . VAL A 1 398 ? 30.292 16.389 -37.668 1.00 81.25 398 VAL A CA 1
ATOM 3071 C C . VAL A 1 398 ? 29.772 17.113 -38.911 1.00 81.25 398 VAL A C 1
ATOM 3073 O O . VAL A 1 398 ? 28.668 16.832 -39.372 1.00 81.25 398 VAL A O 1
ATOM 3076 N N . ARG A 1 399 ? 30.555 18.043 -39.476 1.00 78.69 399 ARG A N 1
ATOM 3077 C CA . ARG A 1 399 ? 30.150 18.802 -40.666 1.00 78.69 399 ARG A CA 1
ATOM 3078 C C . ARG A 1 399 ? 30.094 17.925 -41.913 1.00 78.69 399 ARG A C 1
ATOM 3080 O O . ARG A 1 399 ? 29.127 18.024 -42.663 1.00 78.69 399 ARG A O 1
ATOM 3087 N N . GLN A 1 400 ? 31.130 17.123 -42.144 1.00 79.44 400 GLN A N 1
ATOM 3088 C CA . GLN A 1 400 ? 31.229 16.267 -43.327 1.00 79.44 400 GLN A CA 1
ATOM 3089 C C . GLN A 1 400 ? 30.174 15.158 -43.303 1.00 79.44 400 GLN A C 1
ATOM 3091 O O . GLN A 1 400 ? 29.421 15.001 -44.263 1.00 79.44 400 GLN A O 1
ATOM 3096 N N . GLU A 1 401 ? 30.093 14.425 -42.194 1.00 83.19 401 GLU A N 1
ATOM 3097 C CA . GLU A 1 401 ? 29.175 13.297 -42.044 1.00 83.19 401 GLU A CA 1
ATOM 3098 C C . GLU A 1 401 ? 27.729 13.768 -41.893 1.00 83.19 401 GLU A C 1
ATOM 3100 O O . GLU A 1 401 ? 26.838 13.197 -42.509 1.00 83.19 401 GLU A O 1
ATOM 3105 N N . GLY A 1 402 ? 27.468 14.847 -41.152 1.00 78.25 402 GLY A N 1
ATOM 3106 C CA . GLY A 1 402 ? 26.099 15.314 -40.946 1.00 78.25 402 GLY A CA 1
ATOM 3107 C C . GLY A 1 402 ? 25.459 15.974 -42.171 1.00 78.25 402 GLY A C 1
ATOM 3108 O O . GLY A 1 402 ? 24.253 15.840 -42.364 1.00 78.25 402 GLY A O 1
ATOM 3109 N N . ALA A 1 403 ? 26.242 16.625 -43.041 1.00 76.94 403 ALA A N 1
ATOM 3110 C CA . ALA A 1 403 ? 25.727 17.129 -44.315 1.00 76.94 403 ALA A CA 1
ATOM 3111 C C . ALA A 1 403 ? 25.338 15.975 -45.248 1.00 76.94 403 ALA A C 1
ATOM 3113 O O . ALA A 1 403 ? 24.281 16.017 -45.871 1.00 76.94 403 ALA A O 1
ATOM 3114 N N . ARG A 1 404 ? 26.172 14.930 -45.295 1.00 80.00 404 ARG A N 1
ATOM 3115 C CA . ARG A 1 404 ? 25.903 13.707 -46.055 1.00 80.00 404 ARG A CA 1
ATOM 3116 C C . ARG A 1 404 ? 24.673 12.975 -45.516 1.00 80.00 404 ARG A C 1
ATOM 3118 O O . ARG A 1 404 ? 23.775 12.647 -46.280 1.00 80.00 404 ARG A O 1
ATOM 3125 N N . TRP A 1 405 ? 24.592 12.829 -44.197 1.00 81.44 405 TRP A N 1
ATOM 3126 C CA . TRP A 1 405 ? 23.472 12.189 -43.519 1.00 81.44 405 TRP A CA 1
ATOM 3127 C C . TRP A 1 405 ? 22.133 12.872 -43.808 1.00 81.44 405 TRP A C 1
ATOM 3129 O O . TRP A 1 405 ? 21.136 12.189 -43.998 1.00 81.44 405 TRP A O 1
ATOM 3139 N N . LEU A 1 406 ? 22.086 14.210 -43.861 1.00 73.94 406 LEU A N 1
ATOM 3140 C CA . LEU A 1 406 ? 20.849 14.938 -44.172 1.00 73.94 406 LEU A CA 1
ATOM 3141 C C . LEU A 1 406 ? 20.311 14.616 -45.569 1.00 73.94 406 LEU A C 1
ATOM 3143 O O . LEU A 1 406 ? 19.104 14.452 -45.714 1.00 73.94 406 LEU A O 1
ATOM 3147 N N . VAL A 1 407 ? 21.199 14.499 -46.559 1.00 76.06 407 VAL A N 1
ATOM 3148 C CA . VAL A 1 407 ? 20.836 14.121 -47.932 1.00 76.06 407 VAL A CA 1
ATOM 3149 C C . VAL A 1 407 ? 20.328 12.680 -47.957 1.00 76.06 407 VAL A C 1
ATOM 3151 O O . VAL A 1 407 ? 19.213 12.422 -48.394 1.00 76.06 407 VAL A O 1
ATOM 3154 N N . GLU A 1 408 ? 21.085 11.746 -47.381 1.00 76.12 408 GLU A N 1
ATOM 3155 C CA . GLU A 1 408 ? 20.710 10.326 -47.367 1.00 76.12 408 GLU A CA 1
ATOM 3156 C C . GLU A 1 408 ? 19.421 10.056 -46.557 1.00 76.12 408 GLU A C 1
ATOM 3158 O O . GLU A 1 408 ? 18.622 9.179 -46.894 1.00 76.12 408 GLU A O 1
ATOM 3163 N N . ALA A 1 409 ? 19.171 10.828 -45.494 1.00 69.50 409 ALA A N 1
ATOM 3164 C CA . ALA A 1 409 ? 17.971 10.711 -44.667 1.00 69.50 409 ALA A CA 1
ATOM 3165 C C . ALA A 1 409 ? 16.698 11.248 -45.346 1.00 69.50 409 ALA A C 1
ATOM 3167 O O . ALA A 1 409 ? 15.592 10.863 -44.945 1.00 69.50 409 ALA A O 1
ATOM 3168 N N . GLU A 1 410 ? 16.827 12.144 -46.328 1.00 64.25 410 GLU A N 1
ATOM 3169 C CA . GLU A 1 410 ? 15.709 12.633 -47.147 1.00 64.25 410 GLU A CA 1
ATOM 3170 C C . GLU A 1 410 ? 15.235 11.569 -48.136 1.00 64.25 410 GLU A C 1
ATOM 3172 O O . GLU A 1 410 ? 14.026 11.370 -48.273 1.00 64.25 410 GLU A O 1
ATOM 3177 N N . ASP A 1 411 ? 16.173 10.822 -48.714 1.00 62.78 411 ASP A N 1
ATOM 3178 C CA . ASP A 1 411 ? 15.890 9.771 -49.691 1.00 62.78 411 ASP A CA 1
ATOM 3179 C C . ASP A 1 411 ? 15.338 8.483 -49.038 1.00 62.78 411 ASP A C 1
ATOM 3181 O O . ASP A 1 411 ? 14.526 7.765 -49.623 1.00 62.78 411 ASP A O 1
ATOM 3185 N N . ALA A 1 412 ? 15.688 8.199 -47.777 1.00 63.34 412 ALA A N 1
ATOM 3186 C CA . ALA A 1 412 ? 15.317 6.969 -47.057 1.00 63.34 412 ALA A CA 1
ATOM 3187 C C . ALA A 1 412 ? 13.897 6.964 -46.422 1.00 63.34 412 ALA A C 1
ATOM 3189 O O . ALA A 1 412 ? 13.683 6.360 -45.359 1.00 63.34 412 ALA A O 1
ATOM 3190 N N . ALA A 1 413 ? 12.929 7.644 -47.051 1.00 51.09 413 ALA A N 1
ATOM 3191 C CA . ALA A 1 413 ? 11.665 8.160 -46.497 1.00 51.09 413 ALA A CA 1
ATOM 3192 C C . ALA A 1 413 ? 10.847 7.282 -45.500 1.00 51.09 413 ALA A C 1
ATOM 3194 O O . ALA A 1 413 ? 10.292 7.876 -44.564 1.00 51.09 413 ALA A O 1
ATOM 3195 N N . PRO A 1 414 ? 10.773 5.934 -45.580 1.00 52.06 414 PRO A N 1
ATOM 3196 C CA . PRO A 1 414 ? 10.014 5.130 -44.608 1.00 52.06 414 PRO A CA 1
ATOM 3197 C C . PRO A 1 414 ? 10.780 4.776 -43.317 1.00 52.06 414 PRO A C 1
ATOM 3199 O O . PRO A 1 414 ? 10.159 4.512 -42.293 1.00 52.06 414 PRO A O 1
ATOM 3202 N N . SER A 1 415 ? 12.120 4.746 -43.340 1.00 51.09 415 SER A N 1
ATOM 3203 C CA . SER A 1 415 ? 12.933 4.144 -42.257 1.00 51.09 415 SER A CA 1
ATOM 3204 C C . SER A 1 415 ? 13.259 5.094 -41.093 1.00 51.09 415 SER A C 1
ATOM 3206 O O . SER A 1 415 ? 13.600 4.668 -39.982 1.00 51.09 415 SER A O 1
ATOM 3208 N N . ILE A 1 416 ? 13.135 6.400 -41.330 1.00 57.94 416 ILE A N 1
ATOM 3209 C CA . ILE A 1 416 ? 13.375 7.464 -40.354 1.00 57.94 416 ILE A CA 1
ATOM 3210 C C . ILE A 1 416 ? 12.044 8.172 -40.094 1.00 57.94 416 ILE A C 1
ATOM 3212 O O . ILE A 1 416 ? 11.366 8.576 -41.036 1.00 57.94 416 ILE A O 1
ATOM 3216 N N . GLY A 1 417 ? 11.648 8.342 -38.831 1.00 61.25 417 GLY A N 1
ATOM 3217 C CA . GLY A 1 417 ? 10.392 9.014 -38.510 1.00 61.25 417 GLY A CA 1
ATOM 3218 C C . GLY A 1 417 ? 10.374 10.470 -39.016 1.00 61.25 417 GLY A C 1
ATOM 3219 O O . GLY A 1 417 ? 11.375 11.186 -38.890 1.00 61.25 417 GLY A O 1
ATOM 3220 N N . PRO A 1 418 ? 9.247 10.973 -39.557 1.00 59.84 418 PRO A N 1
ATOM 3221 C CA . PRO A 1 418 ? 9.145 12.339 -40.083 1.00 59.84 418 PRO A CA 1
ATOM 3222 C C . PRO A 1 418 ? 9.433 13.417 -39.025 1.00 59.84 418 PRO A C 1
ATOM 3224 O O . PRO A 1 418 ? 9.962 14.480 -39.354 1.00 59.84 418 PRO A O 1
ATOM 3227 N N . ARG A 1 419 ? 9.156 13.126 -37.745 1.00 62.53 419 ARG A N 1
ATOM 3228 C CA . ARG A 1 419 ? 9.496 13.995 -36.607 1.00 62.53 419 ARG A CA 1
ATOM 3229 C C . ARG A 1 419 ? 10.997 14.072 -36.348 1.00 62.53 419 ARG A C 1
ATOM 3231 O O . ARG A 1 419 ? 11.505 15.143 -36.024 1.00 62.53 419 ARG A O 1
ATOM 3238 N N . LEU A 1 420 ? 11.717 12.961 -36.513 1.00 62.47 420 LEU A N 1
ATOM 3239 C CA . LEU A 1 420 ? 13.162 12.957 -36.340 1.00 62.47 420 LEU A CA 1
ATOM 3240 C C . LEU A 1 420 ? 13.830 13.810 -37.421 1.00 62.47 420 LEU A C 1
ATOM 3242 O O . LEU A 1 420 ? 14.659 14.663 -37.105 1.00 62.47 420 LEU A O 1
ATOM 3246 N N . ARG A 1 421 ? 13.404 13.646 -38.679 1.00 62.91 421 ARG A N 1
ATOM 3247 C CA . ARG A 1 421 ? 13.885 14.463 -39.804 1.00 62.91 421 ARG A CA 1
ATOM 3248 C C . ARG A 1 421 ? 13.658 15.955 -39.576 1.00 62.91 421 ARG A C 1
ATOM 3250 O O . ARG A 1 421 ? 14.584 16.747 -39.746 1.00 62.91 421 ARG A O 1
ATOM 3257 N N . SER A 1 422 ? 12.450 16.347 -39.169 1.00 61.16 422 SER A N 1
ATOM 3258 C CA . SER A 1 422 ? 12.117 17.759 -38.948 1.00 61.16 422 SER A CA 1
ATOM 3259 C C . SER A 1 422 ? 12.860 18.358 -37.750 1.00 61.16 422 SER A C 1
ATOM 3261 O O . SER A 1 422 ? 13.354 19.482 -37.842 1.00 61.16 422 SER A O 1
ATOM 3263 N N . HIS A 1 423 ? 13.030 17.608 -36.656 1.00 64.75 423 HIS A N 1
ATOM 3264 C CA . HIS A 1 423 ? 13.839 18.039 -35.515 1.00 64.75 423 HIS A CA 1
ATOM 3265 C C . HIS A 1 423 ? 15.300 18.304 -35.919 1.00 64.75 423 HIS A C 1
ATOM 3267 O O . HIS A 1 423 ? 15.876 19.331 -35.549 1.00 64.75 423 HIS A O 1
ATOM 3273 N N . TRP A 1 424 ? 15.894 17.413 -36.716 1.00 65.69 424 TRP A N 1
ATOM 3274 C CA . TRP A 1 424 ? 17.283 17.549 -37.149 1.00 65.69 424 TRP A CA 1
ATOM 3275 C C . TRP A 1 424 ? 17.496 18.692 -38.136 1.00 65.69 424 TRP A C 1
ATOM 3277 O O . TRP A 1 424 ? 18.366 19.531 -37.895 1.00 65.69 424 TRP A O 1
ATOM 3287 N N . ARG A 1 425 ? 16.660 18.779 -39.177 1.00 62.97 425 ARG A N 1
ATOM 3288 C CA . ARG A 1 425 ? 16.700 19.861 -40.176 1.00 62.97 425 ARG A CA 1
ATOM 3289 C C . ARG A 1 425 ? 16.490 21.239 -39.539 1.00 62.97 425 ARG A C 1
ATOM 3291 O O . ARG A 1 425 ? 17.266 22.155 -39.794 1.00 62.97 425 ARG A O 1
ATOM 3298 N N . CYS A 1 426 ? 15.473 21.395 -38.687 1.00 51.69 426 CYS A N 1
ATOM 3299 C CA . CYS A 1 426 ? 15.034 22.719 -38.235 1.00 51.69 426 CYS A CA 1
ATOM 3300 C C . CYS A 1 426 ? 15.679 23.188 -36.922 1.00 51.69 426 CYS A C 1
ATOM 3302 O O . CYS A 1 426 ? 15.742 24.393 -36.680 1.00 51.69 426 CYS A O 1
ATOM 3304 N N . ARG A 1 427 ? 16.131 22.275 -36.048 1.00 57.94 427 ARG A N 1
ATOM 3305 C CA . ARG A 1 427 ? 16.590 22.625 -34.688 1.00 57.94 427 ARG A CA 1
ATOM 3306 C C . ARG A 1 427 ? 18.016 22.186 -34.380 1.00 57.94 427 ARG A C 1
ATOM 3308 O O . ARG A 1 427 ? 18.817 23.024 -33.962 1.00 57.94 427 ARG A O 1
ATOM 3315 N N . ALA A 1 428 ? 18.342 20.908 -34.559 1.00 61.84 428 ALA A N 1
ATOM 3316 C CA . ALA A 1 428 ? 19.631 20.375 -34.117 1.00 61.84 428 ALA A CA 1
ATOM 3317 C C . ALA A 1 428 ? 20.784 20.827 -35.027 1.00 61.84 428 ALA A C 1
ATOM 3319 O O . ALA A 1 428 ? 21.758 21.404 -34.546 1.00 61.84 428 ALA A O 1
ATOM 3320 N N . TRP A 1 429 ? 20.649 20.665 -36.347 1.00 63.66 429 TRP A N 1
ATOM 3321 C CA . TRP A 1 429 ? 21.721 20.955 -37.303 1.00 63.66 429 TRP A CA 1
ATOM 3322 C C . TRP A 1 429 ? 22.184 22.426 -37.312 1.00 63.66 429 TRP A C 1
ATOM 3324 O O . TRP A 1 429 ? 23.386 22.678 -37.159 1.00 63.66 429 TRP A O 1
ATOM 3334 N N . PRO A 1 430 ? 21.285 23.434 -37.364 1.00 61.00 430 PRO A N 1
ATOM 3335 C CA . PRO A 1 430 ? 21.699 24.838 -37.319 1.00 61.00 430 PRO A CA 1
ATOM 3336 C C . PRO A 1 430 ? 22.328 25.246 -35.980 1.00 61.00 430 PRO A C 1
ATOM 3338 O O . PRO A 1 430 ? 23.077 26.226 -35.926 1.00 61.00 430 PRO A O 1
ATOM 3341 N N . SER A 1 431 ? 22.001 24.537 -34.896 1.00 59.97 431 SER A N 1
ATOM 3342 C CA . SER A 1 431 ? 22.537 24.788 -33.555 1.00 59.97 431 SER A CA 1
ATOM 3343 C C . SER A 1 431 ? 23.932 24.184 -33.401 1.00 59.97 431 SER A C 1
ATOM 3345 O O . SER A 1 431 ? 24.849 24.895 -33.001 1.00 59.97 431 SER A O 1
ATOM 3347 N N . LEU A 1 432 ? 24.131 22.933 -33.834 1.00 60.81 432 LEU A N 1
ATOM 3348 C CA . LEU A 1 432 ? 25.432 22.248 -33.840 1.00 60.81 432 LEU A CA 1
ATOM 3349 C C . LEU A 1 432 ? 26.484 23.033 -34.644 1.00 60.81 432 LEU A C 1
ATOM 3351 O O . LEU A 1 432 ? 27.599 23.257 -34.167 1.00 60.81 432 LEU A O 1
ATOM 3355 N N . ILE A 1 433 ? 26.113 23.540 -35.828 1.00 63.31 433 ILE A N 1
ATOM 3356 C CA . ILE A 1 433 ? 26.994 24.375 -36.662 1.00 63.31 433 ILE A CA 1
ATOM 3357 C C . ILE A 1 433 ? 27.344 25.698 -35.964 1.00 63.31 433 ILE A C 1
ATOM 3359 O O . ILE A 1 433 ? 28.503 26.127 -35.999 1.00 63.31 433 ILE A O 1
ATOM 3363 N N . ARG A 1 434 ? 26.366 26.357 -35.325 1.00 61.19 434 ARG A N 1
ATOM 3364 C CA . ARG A 1 434 ? 26.591 27.613 -34.589 1.00 61.19 434 ARG A CA 1
ATOM 3365 C C . ARG A 1 434 ? 27.525 27.404 -33.397 1.00 61.19 434 ARG A C 1
ATOM 3367 O O . ARG A 1 434 ? 28.489 28.154 -33.256 1.00 61.19 434 ARG A O 1
ATOM 3374 N N . SER A 1 435 ? 27.309 26.355 -32.606 1.00 59.94 435 SER A N 1
ATOM 3375 C CA . SER A 1 435 ? 28.149 26.002 -31.456 1.00 59.94 435 SER A CA 1
ATOM 3376 C C . SER A 1 435 ? 29.588 25.662 -31.860 1.00 59.94 435 SER A C 1
ATOM 3378 O O . SER A 1 435 ? 30.526 26.127 -31.211 1.00 59.94 435 SER A O 1
ATOM 3380 N N . GLY A 1 436 ? 29.781 24.929 -32.964 1.00 57.69 436 GLY A N 1
ATOM 3381 C CA . GLY A 1 436 ? 31.112 24.633 -33.506 1.00 57.69 436 GLY A CA 1
ATOM 3382 C C . GLY A 1 436 ? 31.859 25.883 -33.997 1.00 57.69 436 GLY A C 1
ATOM 3383 O O . GLY A 1 436 ? 33.056 26.031 -33.743 1.00 57.69 436 GLY A O 1
ATOM 3384 N N . ARG A 1 437 ? 31.164 26.837 -34.640 1.00 56.78 437 ARG A N 1
ATOM 3385 C CA . ARG A 1 437 ? 31.757 28.134 -35.038 1.00 56.78 437 ARG A CA 1
ATOM 3386 C C . ARG A 1 437 ? 32.159 28.982 -33.828 1.00 56.78 437 ARG A C 1
ATOM 3388 O O . ARG A 1 437 ? 33.240 29.567 -33.828 1.00 56.78 437 ARG A O 1
ATOM 3395 N N . GLN A 1 438 ? 31.320 29.021 -32.795 1.00 54.34 438 GLN A N 1
ATOM 3396 C CA . GLN A 1 438 ? 31.553 29.822 -31.592 1.00 54.34 438 GLN A CA 1
ATOM 3397 C C . GLN A 1 438 ? 32.701 29.258 -30.733 1.00 54.34 438 GLN A C 1
ATOM 3399 O O . GLN A 1 438 ? 33.517 30.020 -30.223 1.00 54.34 438 GLN A O 1
ATOM 3404 N N . ARG A 1 439 ? 32.851 27.926 -30.640 1.00 53.28 439 ARG A N 1
ATOM 3405 C CA . ARG A 1 439 ? 33.993 27.293 -29.949 1.00 53.28 439 ARG A CA 1
ATOM 3406 C C . ARG A 1 439 ? 35.318 27.444 -30.699 1.00 53.28 439 ARG A C 1
ATOM 3408 O O . ARG A 1 439 ? 36.341 27.651 -30.047 1.00 53.28 439 ARG A O 1
ATOM 3415 N N . ARG A 1 440 ? 35.319 27.434 -32.041 1.00 51.78 440 ARG A N 1
ATOM 3416 C CA . ARG A 1 440 ? 36.516 27.777 -32.840 1.00 51.78 440 ARG A CA 1
ATOM 3417 C C . ARG A 1 440 ? 36.973 29.216 -32.628 1.00 51.78 440 ARG A C 1
ATOM 3419 O O . ARG A 1 440 ? 38.170 29.456 -32.523 1.00 51.78 440 ARG A O 1
ATOM 3426 N N . SER A 1 441 ? 36.046 30.170 -32.500 1.00 42.22 441 SER A N 1
ATOM 3427 C CA . SER A 1 441 ? 36.427 31.566 -32.240 1.00 42.22 441 SER A CA 1
ATOM 3428 C C . SER A 1 441 ? 37.057 31.755 -30.853 1.00 42.22 441 SER A C 1
ATOM 3430 O O . SER A 1 441 ? 37.910 32.620 -30.688 1.00 42.22 441 SER A O 1
ATOM 3432 N N . ILE A 1 442 ? 36.673 30.936 -29.867 1.00 46.91 442 ILE A N 1
ATOM 3433 C CA . ILE A 1 442 ? 37.249 30.952 -28.512 1.00 46.91 442 ILE A CA 1
ATOM 3434 C C . ILE A 1 442 ? 38.625 30.266 -28.483 1.00 46.91 442 ILE A C 1
ATOM 3436 O O . ILE A 1 442 ? 39.536 30.746 -27.814 1.00 46.91 442 ILE A O 1
ATOM 3440 N N . SER A 1 443 ? 38.806 29.177 -29.237 1.00 40.72 443 SER A N 1
ATOM 3441 C CA . SER A 1 443 ? 40.076 28.435 -29.307 1.00 40.72 443 SER A CA 1
ATOM 3442 C C . SER A 1 443 ? 41.118 29.057 -30.252 1.00 40.72 443 SER A C 1
ATOM 3444 O O . SER A 1 443 ? 42.292 28.713 -30.157 1.00 40.72 443 SER A O 1
ATOM 3446 N N . HIS A 1 444 ? 40.735 29.993 -31.130 1.00 38.47 444 HIS A N 1
ATOM 3447 C CA . HIS A 1 444 ? 41.650 30.760 -31.997 1.00 38.47 444 HIS A CA 1
ATOM 3448 C C . HIS A 1 444 ? 41.927 32.197 -31.513 1.00 38.47 444 HIS A C 1
ATOM 3450 O O . HIS A 1 444 ? 42.545 32.981 -32.233 1.00 38.47 444 HIS A O 1
ATOM 3456 N N . ALA A 1 445 ? 41.524 32.567 -30.292 1.00 29.38 445 ALA A N 1
ATOM 3457 C CA . ALA A 1 445 ? 41.970 33.827 -29.700 1.00 29.38 445 ALA A CA 1
ATOM 3458 C C . ALA A 1 445 ? 43.484 33.743 -29.384 1.00 29.38 445 ALA A C 1
ATOM 3460 O O . ALA A 1 445 ? 43.896 32.869 -28.615 1.00 29.38 445 ALA A O 1
ATOM 3461 N N . PRO A 1 446 ? 44.344 34.620 -29.941 1.00 32.12 446 PRO A N 1
ATOM 3462 C CA . PRO A 1 446 ? 45.779 34.544 -29.702 1.00 32.12 446 PRO A CA 1
ATOM 3463 C C . PRO A 1 446 ? 46.069 34.859 -28.230 1.00 32.12 446 PRO A C 1
ATOM 3465 O O . PRO A 1 446 ? 45.741 35.940 -27.734 1.00 32.12 446 PRO A O 1
ATOM 3468 N N . ARG A 1 447 ? 46.721 33.925 -27.523 1.00 33.72 447 ARG A N 1
ATOM 3469 C CA . ARG A 1 447 ? 47.308 34.175 -26.198 1.00 33.72 447 ARG A CA 1
ATOM 3470 C C . ARG A 1 447 ? 48.342 35.298 -26.329 1.00 33.72 447 ARG A C 1
ATOM 3472 O O . ARG A 1 447 ? 49.500 35.049 -26.659 1.00 33.72 447 ARG A O 1
ATOM 3479 N N . ARG A 1 448 ? 47.947 36.543 -26.046 1.00 29.06 448 ARG A N 1
ATOM 3480 C CA . ARG A 1 448 ? 48.898 37.636 -25.813 1.00 29.06 448 ARG A CA 1
ATOM 3481 C C . ARG A 1 448 ? 49.725 37.282 -24.576 1.00 29.06 448 ARG A C 1
ATOM 3483 O O . ARG A 1 448 ? 49.228 37.343 -23.455 1.00 29.06 448 ARG A O 1
ATOM 3490 N N . ARG A 1 449 ? 50.991 36.907 -24.788 1.00 29.59 449 ARG A N 1
ATOM 3491 C CA . ARG A 1 449 ? 52.014 36.881 -23.736 1.00 29.59 449 ARG A CA 1
ATOM 3492 C C . ARG A 1 449 ? 52.146 38.303 -23.186 1.00 29.59 449 ARG A C 1
ATOM 3494 O O . ARG A 1 449 ? 52.595 39.193 -23.902 1.00 29.59 449 ARG A O 1
ATOM 3501 N N . ARG A 1 450 ? 51.744 38.522 -21.934 1.00 26.97 450 ARG A N 1
ATOM 3502 C CA . ARG A 1 450 ? 52.220 39.657 -21.138 1.00 26.97 450 ARG A CA 1
ATOM 3503 C C . ARG A 1 450 ? 53.357 39.156 -20.259 1.00 26.97 450 ARG A C 1
ATOM 3505 O O . ARG A 1 450 ? 53.146 38.376 -19.339 1.00 26.97 450 ARG A O 1
ATOM 3512 N N . THR A 1 451 ? 54.558 39.579 -20.615 1.00 28.22 451 THR A N 1
ATOM 3513 C CA . THR A 1 451 ? 55.734 39.659 -19.756 1.00 28.22 451 THR A CA 1
ATOM 3514 C C . THR A 1 451 ? 55.481 40.689 -18.657 1.00 28.22 451 THR A C 1
ATOM 3516 O O . THR A 1 451 ? 55.162 41.825 -18.986 1.00 28.22 451 THR A O 1
ATOM 3519 N N . THR A 1 452 ? 55.671 40.303 -17.395 1.00 27.52 452 THR A N 1
ATOM 3520 C CA . THR A 1 452 ? 56.343 41.098 -16.349 1.00 27.52 452 THR A CA 1
ATOM 3521 C C . THR A 1 452 ? 56.640 40.199 -15.148 1.00 27.52 452 THR A C 1
ATOM 3523 O O . THR A 1 452 ? 55.825 39.368 -14.752 1.00 27.52 452 THR A O 1
ATOM 3526 N N . ALA A 1 453 ? 57.851 40.346 -14.617 1.00 25.19 453 ALA A N 1
ATOM 3527 C CA . ALA A 1 453 ? 58.392 39.624 -13.477 1.00 25.19 453 ALA A CA 1
ATOM 3528 C C . ALA A 1 453 ? 58.052 40.310 -12.136 1.00 25.19 453 ALA A C 1
ATOM 3530 O O . ALA A 1 453 ? 57.958 41.531 -12.090 1.00 25.19 453 ALA A O 1
ATOM 3531 N N . ASN A 1 454 ? 57.950 39.473 -11.091 1.00 26.06 454 ASN A N 1
ATOM 3532 C CA . ASN A 1 454 ? 58.163 39.666 -9.642 1.00 26.06 454 ASN A CA 1
ATOM 3533 C C . ASN A 1 454 ? 57.520 40.840 -8.871 1.00 26.06 454 ASN A C 1
ATOM 3535 O O . ASN A 1 454 ? 57.794 42.000 -9.149 1.00 26.06 454 ASN A O 1
ATOM 3539 N N . ILE A 1 455 ? 56.818 40.506 -7.768 1.00 26.25 455 ILE A N 1
ATOM 3540 C CA . ILE A 1 455 ? 57.265 40.673 -6.357 1.00 26.25 455 ILE A CA 1
ATOM 3541 C C . ILE A 1 455 ? 56.237 40.020 -5.380 1.00 26.25 455 ILE A C 1
ATOM 3543 O O . ILE A 1 455 ? 55.060 40.353 -5.399 1.00 26.25 455 ILE A O 1
ATOM 3547 N N . SER A 1 456 ? 56.745 39.082 -4.564 1.00 24.16 456 SER A N 1
ATOM 3548 C CA . SER A 1 456 ? 56.462 38.699 -3.152 1.00 24.16 456 SER A CA 1
ATOM 3549 C C . SER A 1 456 ? 55.055 38.348 -2.577 1.00 24.16 456 SER A C 1
ATOM 3551 O O . SER A 1 456 ? 54.089 39.085 -2.701 1.00 24.16 456 SER A O 1
ATOM 3553 N N . ALA A 1 457 ? 55.048 37.206 -1.859 1.00 22.88 457 ALA A N 1
ATOM 3554 C CA . ALA A 1 457 ? 54.042 36.405 -1.103 1.00 22.88 457 ALA A CA 1
ATOM 3555 C C . ALA A 1 457 ? 53.363 37.061 0.148 1.00 22.88 457 ALA A C 1
ATOM 3557 O O . ALA A 1 457 ? 53.670 38.225 0.398 1.00 22.88 457 ALA A O 1
ATOM 3558 N N . PRO A 1 458 ? 52.610 36.359 1.061 1.00 32.16 458 PRO A N 1
ATOM 3559 C CA . PRO A 1 458 ? 51.805 35.098 1.036 1.00 32.16 458 PRO A CA 1
ATOM 3560 C C . PRO A 1 458 ? 50.371 35.204 1.675 1.00 32.16 458 PRO A C 1
ATOM 3562 O O . PRO A 1 458 ? 50.088 36.137 2.418 1.00 32.16 458 PRO A O 1
ATOM 3565 N N . GLY A 1 459 ? 49.506 34.176 1.525 1.00 22.33 459 GLY A N 1
ATOM 3566 C CA . GLY A 1 459 ? 48.535 33.789 2.584 1.00 22.33 459 GLY A CA 1
ATOM 3567 C C . GLY A 1 459 ? 47.081 33.416 2.200 1.00 22.33 459 GLY A C 1
ATOM 3568 O O . GLY A 1 459 ? 46.281 34.292 1.893 1.00 22.33 459 GLY A O 1
ATOM 3569 N N . SER A 1 460 ? 46.706 32.146 2.454 1.00 24.22 460 SER A N 1
ATOM 3570 C CA . SER A 1 460 ? 45.331 31.583 2.635 1.00 24.22 460 SER A CA 1
ATOM 3571 C C . SER A 1 460 ? 44.485 31.236 1.382 1.00 24.22 460 SER A C 1
ATOM 3573 O O . SER A 1 460 ? 44.762 31.722 0.293 1.00 24.22 460 SER A O 1
ATOM 3575 N N . PRO A 1 461 ? 43.418 30.412 1.510 1.00 29.19 461 PRO A N 1
ATOM 3576 C CA . PRO A 1 461 ? 43.431 28.951 1.512 1.00 29.19 461 PRO A CA 1
ATOM 3577 C C . PRO A 1 461 ? 42.814 28.333 0.235 1.00 29.19 461 PRO A C 1
ATOM 3579 O O . PRO A 1 461 ? 42.136 28.978 -0.565 1.00 29.19 461 PRO A O 1
ATOM 3582 N N . SER A 1 462 ? 43.056 27.035 0.076 1.00 26.50 462 SER A N 1
ATOM 3583 C CA . SER A 1 462 ? 42.548 26.138 -0.964 1.00 26.50 462 SER A CA 1
ATOM 3584 C C . SER A 1 462 ? 41.043 26.287 -1.248 1.00 26.50 462 SER A C 1
ATOM 3586 O O . SER A 1 462 ? 40.193 25.939 -0.433 1.00 26.50 462 SER A O 1
ATOM 3588 N N . SER A 1 463 ? 40.721 26.738 -2.463 1.00 24.25 463 SER A N 1
ATOM 3589 C CA . SER A 1 463 ? 39.392 26.608 -3.078 1.00 24.25 463 SER A CA 1
ATOM 3590 C C . SER A 1 463 ? 39.319 25.314 -3.911 1.00 24.25 463 SER A C 1
ATOM 3592 O O . SER A 1 463 ? 40.328 24.926 -4.505 1.00 24.25 463 SER A O 1
ATOM 3594 N N . PRO A 1 464 ? 38.162 24.624 -3.969 1.00 26.12 464 PRO A N 1
ATOM 3595 C CA . PRO A 1 464 ? 38.022 23.324 -4.629 1.00 26.12 464 PRO A CA 1
ATOM 3596 C C . PRO A 1 464 ? 38.068 23.453 -6.163 1.00 26.12 464 PRO A C 1
ATOM 3598 O O . PRO A 1 464 ? 37.831 24.543 -6.696 1.00 26.12 464 PRO A O 1
ATOM 3601 N N . PRO A 1 465 ? 38.333 22.360 -6.909 1.00 24.80 465 PRO A N 1
ATOM 3602 C CA . PRO A 1 465 ? 38.317 22.402 -8.363 1.00 24.80 465 PRO A CA 1
ATOM 3603 C C . PRO A 1 465 ? 36.911 22.761 -8.848 1.00 24.80 465 PRO A C 1
ATOM 3605 O O . PRO A 1 465 ? 35.906 22.168 -8.451 1.00 24.80 465 PRO A O 1
ATOM 3608 N N . CYS A 1 466 ? 36.858 23.769 -9.713 1.00 21.89 466 CYS A N 1
ATOM 3609 C CA . CYS A 1 466 ? 35.654 24.328 -10.301 1.00 21.89 466 CYS A CA 1
ATOM 3610 C C . CYS A 1 466 ? 35.034 23.339 -11.310 1.00 21.89 466 CYS A C 1
ATOM 3612 O O . CYS A 1 466 ? 35.085 23.547 -12.517 1.00 21.89 466 CYS A O 1
ATOM 3614 N N . ASN A 1 467 ? 34.426 22.255 -10.825 1.00 26.78 467 ASN A N 1
ATOM 3615 C CA . ASN A 1 467 ? 33.494 21.439 -11.601 1.00 26.78 467 ASN A CA 1
ATOM 3616 C C . ASN A 1 467 ? 32.114 22.099 -11.548 1.00 26.78 467 ASN A C 1
ATOM 3618 O O . ASN A 1 467 ? 31.221 21.694 -10.808 1.00 26.78 467 ASN A O 1
ATOM 3622 N N . ARG A 1 468 ? 31.937 23.163 -12.335 1.00 23.50 468 ARG A N 1
ATOM 3623 C CA . ARG A 1 468 ? 30.617 23.750 -12.588 1.00 23.50 468 ARG A CA 1
ATOM 3624 C C . ARG A 1 468 ? 30.408 23.932 -14.083 1.00 23.50 468 ARG A C 1
ATOM 3626 O O . ARG A 1 468 ? 30.319 25.041 -14.601 1.00 23.50 468 ARG A O 1
ATOM 3633 N N . TRP A 1 469 ? 30.295 22.801 -14.772 1.00 25.48 469 TRP A N 1
ATOM 3634 C CA . TRP A 1 469 ? 29.654 22.734 -16.077 1.00 25.48 469 TRP A CA 1
ATOM 3635 C C . TRP A 1 469 ? 28.174 23.087 -15.890 1.00 25.48 469 TRP A C 1
ATOM 3637 O O . TRP A 1 469 ? 27.362 22.257 -15.493 1.00 25.48 469 TRP A O 1
ATOM 3647 N N . LYS A 1 470 ? 27.811 24.354 -16.116 1.00 22.20 470 LYS A N 1
ATOM 3648 C CA . LYS A 1 470 ? 26.410 24.707 -16.365 1.00 22.20 470 LYS A CA 1
ATOM 3649 C C . LYS A 1 470 ? 26.049 24.144 -17.746 1.00 22.20 470 LYS A C 1
ATOM 3651 O O . LYS A 1 470 ? 26.747 24.484 -18.702 1.00 22.20 470 LYS A O 1
ATOM 3656 N N . PRO A 1 471 ? 24.982 23.342 -17.896 1.00 26.72 471 PRO A N 1
ATOM 3657 C CA . PRO A 1 471 ? 24.535 22.917 -19.211 1.00 26.72 471 PRO A CA 1
ATOM 3658 C C . PRO A 1 471 ? 24.002 24.147 -19.952 1.00 26.72 471 PRO A C 1
ATOM 3660 O O . PRO A 1 471 ? 22.899 24.635 -19.702 1.00 26.72 471 PRO A O 1
ATOM 3663 N N . ALA A 1 472 ? 24.810 24.681 -20.865 1.00 24.52 472 ALA A N 1
ATOM 3664 C CA . ALA A 1 472 ? 24.395 25.671 -21.847 1.00 24.52 472 ALA A CA 1
ATOM 3665 C C . ALA A 1 472 ? 23.578 24.974 -22.947 1.00 24.52 472 ALA A C 1
ATOM 3667 O O . ALA A 1 472 ? 24.018 24.873 -24.082 1.00 24.52 472 ALA A O 1
ATOM 3668 N N . CYS A 1 473 ? 22.418 24.437 -22.572 1.00 28.86 473 CYS A N 1
ATOM 3669 C CA . CYS A 1 473 ? 21.363 23.938 -23.454 1.00 28.86 473 CYS A CA 1
ATOM 3670 C C . CYS A 1 473 ? 20.036 23.957 -22.673 1.00 28.86 473 CYS A C 1
ATOM 3672 O O . CYS A 1 473 ? 19.371 22.941 -22.506 1.00 28.86 473 CYS A O 1
ATOM 3674 N N . ARG A 1 474 ? 19.644 25.131 -22.156 1.00 24.20 474 ARG A N 1
ATOM 3675 C CA . ARG A 1 474 ? 18.227 25.390 -21.865 1.00 24.20 474 ARG A CA 1
ATOM 3676 C C . ARG A 1 474 ? 17.538 25.619 -23.206 1.00 24.20 474 ARG A C 1
ATOM 3678 O O . ARG A 1 474 ? 17.555 26.725 -23.738 1.00 24.20 474 ARG A O 1
ATOM 3685 N N . TRP A 1 475 ? 16.988 24.551 -23.764 1.00 32.78 475 TRP A N 1
ATOM 3686 C CA . TRP A 1 475 ? 16.051 24.622 -24.874 1.00 32.78 475 TRP A CA 1
ATOM 3687 C C . TRP A 1 475 ? 14.771 25.275 -24.338 1.00 32.78 475 TRP A C 1
ATOM 3689 O O . TRP A 1 475 ? 14.067 24.692 -23.523 1.00 32.78 475 TRP A O 1
ATOM 3699 N N . MET A 1 476 ? 14.536 26.541 -24.691 1.00 22.06 476 MET A N 1
ATOM 3700 C CA . MET A 1 476 ? 13.331 27.271 -24.282 1.00 22.06 476 MET A CA 1
ATOM 3701 C C . MET A 1 476 ? 12.082 26.704 -24.982 1.00 22.06 476 MET A C 1
ATOM 3703 O O . MET A 1 476 ? 12.137 26.453 -26.191 1.00 22.06 476 MET A O 1
ATOM 3707 N N . PRO A 1 477 ? 10.946 26.572 -24.272 1.00 26.20 477 PRO A N 1
ATOM 3708 C CA . PRO A 1 477 ? 9.643 26.368 -24.883 1.00 26.20 477 PRO A CA 1
ATOM 3709 C C . PRO A 1 477 ? 9.056 27.696 -25.382 1.00 26.20 477 PRO A C 1
ATOM 3711 O O . PRO A 1 477 ? 9.402 28.785 -24.918 1.00 26.20 477 PRO A O 1
ATOM 3714 N N . CYS A 1 478 ? 8.158 27.580 -26.356 1.00 24.09 478 CYS A N 1
ATOM 3715 C CA . CYS A 1 478 ? 7.373 28.679 -26.897 1.00 24.09 478 CYS A CA 1
ATOM 3716 C C . CYS A 1 478 ? 6.482 29.263 -25.790 1.00 24.09 478 CYS A C 1
ATOM 3718 O O . CYS A 1 478 ? 5.712 28.536 -25.167 1.00 24.09 478 CYS A O 1
ATOM 3720 N N . ALA A 1 479 ? 6.577 30.572 -25.562 1.00 22.80 479 ALA A N 1
ATOM 3721 C CA . ALA A 1 479 ? 5.599 31.310 -24.783 1.00 22.80 479 ALA A CA 1
ATOM 3722 C C . ALA A 1 479 ? 4.310 31.435 -25.608 1.00 22.80 479 ALA A C 1
ATOM 3724 O O . ALA A 1 479 ? 4.271 32.174 -26.589 1.00 22.80 479 ALA A O 1
ATOM 3725 N N . SER A 1 480 ? 3.260 30.720 -25.210 1.00 23.78 480 SER A N 1
ATOM 3726 C CA . SER A 1 480 ? 1.889 31.179 -25.411 1.00 23.78 480 SER A CA 1
ATOM 3727 C C . SER A 1 480 ? 1.456 31.882 -24.128 1.00 23.78 480 SER A C 1
ATOM 3729 O O . SER A 1 480 ? 1.472 31.317 -23.038 1.00 23.78 480 SER A O 1
ATOM 3731 N N . SER A 1 481 ? 1.147 33.155 -24.292 1.00 22.50 481 SER A N 1
ATOM 3732 C CA . SER A 1 481 ? 0.642 34.115 -23.322 1.00 22.50 481 SER A CA 1
ATOM 3733 C C . SER A 1 481 ? -0.528 33.611 -22.469 1.00 22.50 481 SER A C 1
ATOM 3735 O O . SER A 1 481 ? -1.589 33.314 -23.008 1.00 22.50 481 SER A O 1
ATOM 3737 N N . SER A 1 482 ? -0.381 33.682 -21.144 1.00 22.81 482 SER A N 1
ATOM 3738 C CA . SER A 1 482 ? -1.463 34.093 -20.240 1.00 22.81 482 SER A CA 1
ATOM 3739 C C . SER A 1 482 ? -0.896 34.645 -18.927 1.00 22.81 482 SER A C 1
ATOM 3741 O O . SER A 1 482 ? -0.165 33.988 -18.190 1.00 22.81 482 SER A O 1
ATOM 3743 N N . THR A 1 483 ? -1.232 35.904 -18.701 1.00 22.56 483 THR A N 1
ATOM 3744 C CA . THR A 1 483 ? -1.029 36.798 -17.559 1.00 22.56 483 THR A CA 1
ATOM 3745 C C . THR A 1 483 ? -1.508 36.184 -16.231 1.00 22.56 483 THR A C 1
ATOM 3747 O O . THR A 1 483 ? -2.572 35.582 -16.236 1.00 22.56 483 THR A O 1
ATOM 3750 N N . PHE A 1 484 ? -0.788 36.363 -15.107 1.00 21.56 484 PHE A N 1
ATOM 3751 C CA . PHE A 1 484 ? -1.222 37.148 -13.920 1.00 21.56 484 PHE A CA 1
ATOM 3752 C C . PHE A 1 484 ? -0.355 36.919 -12.648 1.00 21.56 484 PHE A C 1
ATOM 3754 O O . PHE A 1 484 ? -0.076 35.799 -12.242 1.00 21.56 484 PHE A O 1
ATOM 3761 N N . CYS A 1 485 ? 0.025 38.050 -12.037 1.00 21.67 485 CYS A N 1
ATOM 3762 C CA . CYS A 1 485 ? 0.388 38.364 -10.642 1.00 21.67 485 CYS A CA 1
ATOM 3763 C C . CYS A 1 485 ? 1.354 37.516 -9.783 1.00 21.67 485 CYS A C 1
ATOM 3765 O O . CYS A 1 485 ? 0.998 36.524 -9.156 1.00 21.67 485 CYS A O 1
ATOM 3767 N N . ARG A 1 486 ? 2.522 38.130 -9.522 1.00 19.48 486 ARG A N 1
ATOM 3768 C CA . ARG A 1 486 ? 3.212 38.101 -8.218 1.00 19.48 486 ARG A CA 1
ATOM 3769 C C . ARG A 1 486 ? 2.396 38.848 -7.157 1.00 19.48 486 ARG A C 1
ATOM 3771 O O . ARG A 1 486 ? 1.989 39.979 -7.417 1.00 19.48 486 ARG A O 1
ATOM 3778 N N . LYS A 1 487 ? 2.359 38.323 -5.930 1.00 22.38 487 LYS A N 1
ATOM 3779 C CA . LYS A 1 487 ? 2.550 39.121 -4.707 1.00 22.38 487 LYS A CA 1
ATOM 3780 C C . LYS A 1 487 ? 3.197 38.267 -3.613 1.00 22.38 487 LYS A C 1
ATOM 3782 O O . LYS A 1 487 ? 2.782 37.148 -3.348 1.00 22.38 487 LYS A O 1
ATOM 3787 N N . SER A 1 488 ? 4.258 38.830 -3.053 1.00 20.75 488 SER A N 1
ATOM 3788 C CA . SER A 1 488 ? 5.150 38.298 -2.027 1.00 20.75 488 SER A CA 1
ATOM 3789 C C . SER A 1 488 ? 4.652 38.685 -0.635 1.00 20.75 488 SER A C 1
ATOM 3791 O O . SER A 1 488 ? 4.314 39.852 -0.469 1.00 20.75 488 SER A O 1
ATOM 3793 N N . ILE A 1 489 ? 4.702 37.783 0.353 1.00 23.19 489 ILE A N 1
ATOM 3794 C CA . ILE A 1 489 ? 4.672 38.078 1.806 1.00 23.19 489 ILE A CA 1
ATOM 3795 C C . ILE A 1 489 ? 5.494 36.957 2.489 1.00 23.19 489 ILE A C 1
ATOM 3797 O O . ILE A 1 489 ? 5.159 35.788 2.342 1.00 23.19 489 ILE A O 1
ATOM 3801 N N . GLN A 1 490 ? 6.760 37.200 2.851 1.00 22.42 490 GLN A N 1
ATOM 3802 C CA . GLN A 1 490 ? 7.266 37.521 4.205 1.00 22.42 490 GLN A CA 1
ATOM 3803 C C . GLN A 1 490 ? 7.031 36.433 5.282 1.00 22.42 490 GLN A C 1
ATOM 3805 O O . GLN A 1 490 ? 5.938 36.285 5.809 1.00 22.42 490 GLN A O 1
ATOM 3810 N N . ALA A 1 491 ? 8.116 35.733 5.642 1.00 21.77 491 ALA A N 1
ATOM 3811 C CA . ALA A 1 491 ? 8.405 35.212 6.994 1.00 21.77 491 ALA A CA 1
ATOM 3812 C C . ALA A 1 491 ? 8.998 36.364 7.860 1.00 21.77 491 ALA A C 1
ATOM 3814 O O . ALA A 1 491 ? 9.328 37.381 7.233 1.00 21.77 491 ALA A O 1
ATOM 3815 N N . PRO A 1 492 ? 9.247 36.277 9.201 1.00 30.00 492 PRO A N 1
ATOM 3816 C CA . PRO A 1 492 ? 9.501 35.103 10.087 1.00 30.00 492 PRO A CA 1
ATOM 3817 C C . PRO A 1 492 ? 8.914 35.319 11.537 1.00 30.00 492 PRO A C 1
ATOM 3819 O O . PRO A 1 492 ? 7.916 36.031 11.604 1.00 30.00 492 PRO A O 1
ATOM 3822 N N . PRO A 1 493 ? 9.470 34.880 12.712 1.00 32.53 493 PRO A N 1
ATOM 3823 C CA . PRO A 1 493 ? 10.411 33.801 13.099 1.00 32.53 493 PRO A CA 1
ATOM 3824 C C . PRO A 1 493 ? 10.005 32.926 14.344 1.00 32.53 493 PRO A C 1
ATOM 3826 O O . PRO A 1 493 ? 9.131 33.270 15.127 1.00 32.53 493 PRO A O 1
ATOM 3829 N N . SER A 1 494 ? 10.783 31.845 14.559 1.00 23.73 494 SER A N 1
ATOM 3830 C CA . SER A 1 494 ? 11.290 31.248 15.832 1.00 23.73 494 SER A CA 1
ATOM 3831 C C . SER A 1 494 ? 10.384 30.657 16.939 1.00 23.73 494 SER A C 1
ATOM 3833 O O . SER A 1 494 ? 9.590 31.361 17.549 1.00 23.73 494 SER A O 1
ATOM 3835 N N . GLY A 1 495 ? 10.712 29.416 17.355 1.00 22.88 495 GLY A N 1
ATOM 3836 C CA . GLY A 1 495 ? 10.446 28.874 18.703 1.00 22.88 495 GLY A CA 1
ATOM 3837 C C . GLY A 1 495 ? 10.642 27.347 18.848 1.00 22.88 495 GLY A C 1
ATOM 3838 O O . GLY A 1 495 ? 9.786 26.578 18.434 1.00 22.88 495 GLY A O 1
ATOM 3839 N N . ARG A 1 496 ? 11.763 26.904 19.441 1.00 22.27 496 ARG A N 1
ATOM 3840 C CA . ARG A 1 496 ? 12.026 25.554 20.027 1.00 22.27 496 ARG A CA 1
ATOM 3841 C C . ARG A 1 496 ? 11.788 25.642 21.555 1.00 22.27 496 ARG A C 1
ATOM 3843 O O . ARG A 1 496 ? 11.945 26.765 22.040 1.00 22.27 496 ARG A O 1
ATOM 3850 N N . PRO A 1 497 ? 11.466 24.567 22.328 1.00 28.86 497 PRO A N 1
ATOM 3851 C CA . PRO A 1 497 ? 12.342 23.389 22.590 1.00 28.86 497 PRO A CA 1
ATOM 3852 C C . PRO A 1 497 ? 11.612 22.011 22.742 1.00 28.86 497 PRO A C 1
ATOM 3854 O O . PRO A 1 497 ? 10.443 21.954 23.084 1.00 28.86 497 PRO A O 1
ATOM 3857 N N . SER A 1 498 ? 12.152 20.901 22.210 1.00 23.08 498 SER A N 1
ATOM 3858 C CA . SER A 1 498 ? 12.857 19.748 22.851 1.00 23.08 498 SER A CA 1
ATOM 3859 C C . SER A 1 498 ? 12.130 18.896 23.921 1.00 23.08 498 SER A C 1
ATOM 3861 O O . SER A 1 498 ? 11.860 19.406 25.002 1.00 23.08 498 SER A O 1
ATOM 3863 N N . ASN A 1 499 ? 11.991 17.581 23.634 1.00 24.02 499 ASN A N 1
ATOM 3864 C CA . ASN A 1 499 ? 12.155 16.360 24.483 1.00 24.02 499 ASN A CA 1
ATOM 3865 C C . ASN A 1 499 ? 11.069 15.302 24.174 1.00 24.02 499 ASN A C 1
ATOM 3867 O O . ASN A 1 499 ? 9.887 15.553 24.338 1.00 24.02 499 ASN A O 1
ATOM 3871 N N . SER A 1 500 ? 11.396 14.223 23.452 1.00 23.80 500 SER A N 1
ATOM 3872 C CA . SER A 1 500 ? 11.956 12.926 23.899 1.00 23.80 500 SER A CA 1
ATOM 3873 C C . SER A 1 500 ? 10.896 11.904 24.338 1.00 23.80 500 SER A C 1
ATOM 3875 O O . SER A 1 500 ? 10.267 12.087 25.373 1.00 23.80 500 SER A O 1
ATOM 3877 N N . CYS A 1 501 ? 10.795 10.813 23.565 1.00 24.16 501 CYS A N 1
ATOM 3878 C CA . CYS A 1 501 ? 10.653 9.396 23.962 1.00 24.16 501 CYS A CA 1
ATOM 3879 C C . CYS A 1 501 ? 9.694 8.652 23.023 1.00 24.16 501 CYS A C 1
ATOM 3881 O O . CYS A 1 501 ? 8.482 8.815 23.072 1.00 24.16 501 CYS A O 1
ATOM 3883 N N . GLY A 1 502 ? 10.274 7.835 22.139 1.00 26.00 502 GLY A N 1
ATOM 3884 C CA . GLY A 1 502 ? 9.547 7.029 21.162 1.00 26.00 502 GLY A CA 1
ATOM 3885 C C . GLY A 1 502 ? 9.141 5.656 21.698 1.00 26.00 502 GLY A C 1
ATOM 3886 O O . GLY A 1 502 ? 9.925 4.990 22.375 1.00 26.00 502 GLY A O 1
ATOM 3887 N N . ARG A 1 503 ? 7.943 5.209 21.308 1.00 27.84 503 ARG A N 1
ATOM 3888 C CA . ARG A 1 503 ? 7.442 3.823 21.379 1.00 27.84 503 ARG A CA 1
ATOM 3889 C C . ARG A 1 503 ? 6.597 3.509 20.123 1.00 27.84 503 ARG A C 1
ATOM 3891 O O . ARG A 1 503 ? 6.168 4.442 19.448 1.00 27.84 503 ARG A O 1
ATOM 3898 N N . PRO A 1 504 ? 6.474 2.229 19.712 1.00 28.28 504 PRO A N 1
ATOM 3899 C CA . PRO A 1 504 ? 6.109 1.850 18.345 1.00 28.28 504 PRO A CA 1
ATOM 3900 C C . PRO A 1 504 ? 4.596 1.928 18.093 1.00 28.28 504 PRO A C 1
ATOM 3902 O O . PRO A 1 504 ? 3.793 1.658 18.982 1.00 28.28 504 PRO A O 1
ATOM 3905 N N . VAL A 1 505 ? 4.221 2.296 16.866 1.00 29.27 505 VAL A N 1
ATOM 3906 C CA . VAL A 1 505 ? 2.839 2.582 16.458 1.00 29.27 505 VAL A CA 1
ATOM 3907 C C . VAL A 1 505 ? 2.267 1.407 15.661 1.00 29.27 505 VAL A C 1
ATOM 3909 O O . VAL A 1 505 ? 2.786 1.047 14.603 1.00 29.27 505 VAL A O 1
ATOM 3912 N N . SER A 1 506 ? 1.203 0.819 16.212 1.00 28.95 506 SER A N 1
ATOM 3913 C CA . SER A 1 506 ? 0.234 -0.043 15.532 1.00 28.95 506 SER A CA 1
ATOM 3914 C C . SER A 1 506 ? -0.521 0.750 14.463 1.00 28.95 506 SER A C 1
ATOM 3916 O O . SER A 1 506 ? -0.717 1.953 14.598 1.00 28.95 506 SER A O 1
ATOM 3918 N N . THR A 1 507 ? -0.953 0.080 13.397 1.00 28.28 507 THR A N 1
ATOM 3919 C CA . THR A 1 507 ? -1.858 0.684 12.407 1.00 28.28 507 THR A CA 1
ATOM 3920 C C . THR A 1 507 ? -3.236 0.823 13.047 1.00 28.28 507 THR A C 1
ATOM 3922 O O . THR A 1 507 ? -3.739 -0.156 13.591 1.00 28.28 507 THR A O 1
ATOM 3925 N N . THR A 1 508 ? -3.812 2.023 13.057 1.00 32.78 508 THR A N 1
ATOM 3926 C CA . THR A 1 508 ? -4.970 2.336 13.899 1.00 32.78 508 THR A CA 1
ATOM 3927 C C . THR A 1 508 ? -5.933 3.243 13.145 1.00 32.78 508 THR A C 1
ATOM 3929 O O . THR A 1 508 ? -5.596 4.382 12.905 1.00 32.78 508 THR A O 1
ATOM 3932 N N . THR A 1 509 ? -7.149 2.823 12.810 1.00 30.11 509 THR A N 1
ATOM 3933 C CA . THR A 1 509 ? -8.180 3.818 12.471 1.00 30.11 509 THR A CA 1
ATOM 3934 C C . THR A 1 509 ? -8.593 4.510 13.764 1.00 30.11 509 THR A C 1
ATOM 3936 O O . THR A 1 509 ? -9.192 3.851 14.606 1.00 30.11 509 THR A O 1
ATOM 3939 N N . VAL A 1 510 ? -8.231 5.780 13.970 1.00 33.34 510 VAL A N 1
ATOM 3940 C CA . VAL A 1 510 ? -8.654 6.527 15.166 1.00 33.34 510 VAL A CA 1
ATOM 3941 C C . VAL A 1 510 ? -10.024 7.127 14.885 1.00 33.34 510 VAL A C 1
ATOM 3943 O O . VAL A 1 510 ? -10.146 8.013 14.043 1.00 33.34 510 VAL A O 1
ATOM 3946 N N . LEU A 1 511 ? -11.045 6.666 15.601 1.00 37.12 511 LEU A N 1
ATOM 3947 C CA . LEU A 1 511 ? -12.296 7.406 15.727 1.00 37.12 511 LEU A CA 1
ATOM 3948 C C . LEU A 1 511 ? -12.127 8.422 16.848 1.00 37.12 511 LEU A C 1
ATOM 3950 O O . LEU A 1 511 ? -12.069 8.027 18.011 1.00 37.12 511 LEU A O 1
ATOM 3954 N N . SER A 1 512 ? -12.047 9.707 16.522 1.00 32.62 512 SER A N 1
ATOM 3955 C CA . SER A 1 512 ? -12.182 10.771 17.515 1.00 32.62 512 SER A CA 1
ATOM 3956 C C . SER A 1 512 ? -13.637 11.215 17.525 1.00 32.62 512 SER A C 1
ATOM 3958 O O . SER A 1 512 ? -14.114 11.809 16.561 1.00 32.62 512 SER A O 1
ATOM 3960 N N . ILE A 1 513 ? -14.370 10.903 18.595 1.00 32.28 513 ILE A N 1
ATOM 3961 C CA . ILE A 1 513 ? -15.718 11.436 18.796 1.00 32.28 513 ILE A CA 1
ATOM 3962 C C . ILE A 1 513 ? -15.623 12.601 19.795 1.00 32.28 513 ILE A C 1
ATOM 3964 O O . ILE A 1 513 ? -15.554 12.387 21.010 1.00 32.28 513 ILE A O 1
ATOM 3968 N N . GLY A 1 514 ? -15.565 13.839 19.288 1.00 23.48 514 GLY A N 1
ATOM 3969 C CA . GLY A 1 514 ? -15.337 15.053 20.083 1.00 23.48 514 GLY A CA 1
ATOM 3970 C C . GLY A 1 514 ? -15.982 16.312 19.487 1.00 23.48 514 GLY A C 1
ATOM 3971 O O . GLY A 1 514 ? -15.801 16.620 18.318 1.00 23.48 514 GLY A O 1
ATOM 3972 N N . ARG A 1 515 ? -16.761 17.027 20.314 1.00 27.05 515 ARG A N 1
ATOM 3973 C CA . ARG A 1 515 ? -17.671 18.139 19.966 1.00 27.05 515 ARG A CA 1
ATOM 3974 C C . ARG A 1 515 ? -16.954 19.456 19.623 1.00 27.05 515 ARG A C 1
ATOM 3976 O O . ARG A 1 515 ? -15.987 19.816 20.289 1.00 27.05 515 ARG A O 1
ATOM 3983 N N . GLN A 1 516 ? -17.554 20.194 18.681 1.00 22.86 516 GLN A N 1
ATOM 3984 C CA . GLN A 1 516 ? -17.372 21.631 18.440 1.00 22.86 516 GLN A CA 1
ATOM 3985 C C . GLN A 1 516 ? -17.496 22.472 19.721 1.00 22.86 516 GLN A C 1
ATOM 3987 O O . GLN A 1 516 ? -18.407 22.262 20.532 1.00 22.86 516 GLN A O 1
ATOM 3992 N N . GLY A 1 517 ? -16.600 23.451 19.821 1.00 24.92 517 GLY A N 1
ATOM 3993 C CA . GLY A 1 517 ? -16.512 24.503 20.828 1.00 24.92 517 GLY A CA 1
ATOM 3994 C C . GLY A 1 517 ? -15.178 25.205 20.680 1.00 24.92 517 GLY A C 1
ATOM 3995 O O . GLY A 1 517 ? -14.197 24.643 21.213 1.00 24.92 517 GLY A O 1
#

Secondary structure (DSSP, 8-state):
-HHHHHHHHHHTT--EEEEE--GGGGSHHHHHHHHHHHHT--SSS--HHHHHHHHH-SSSS-PPEEEEEESGGGG-SHHHHHHHHHHHHHHTTSEEEEEEESS---SS-HHHHHTT-EEEE-TTTTSPPHHHHHHTS-S---HHHHHHHHHHHHHHTT-HHHHHHHHHHHHTT--HHHHHHH-STTSHHHHHHHHHHHHTS-HHHHHHHHHHTT-SSB-HHHHHHHHSS-HHHHHHHHHHH-TTEEEETTEEEE-HHHHHHHHHHHHHH-HHHHHHHHHHHHHHHHTTT-HHHHHHHHHHTT-HHHHHHHHHHHHHHHHHSTT-HHHHHHHHHHS-HHHHTSHHHHHHHHHHHHHTT-HHHHHHHH--HHHHSSSS-HHHHHHHHHHHHHHTT-HHHHHHHHHHHHHHHHH-TTTS-HHHHHHIIIIIHHHHHHHHHHHHHHHTS-----------------PPP------S---PPP-------------------------PPPP-EEEEE----

InterPro domains:
  IPR059106 MalT-like, winged helix domain [PF25873] (195-272)